Protein AF-0000000082411215 (afdb_homodimer)

Radius of gyration: 24.16 Å; Cα contacts (8 Å, |Δi|>4): 527; chains: 2; bounding box: 56×92×66 Å

Nearest PDB structures (foldseek):
  5mym-assembly2_C  TM=7.922E-01  e=3.814E-05  Mycobacterium tuberculosis H37Rv
  5f27-assembly1_A-2  TM=8.169E-01  e=8.143E-05  Mycobacterium tuberculosis CDC1551
  6ho0-assembly1_A-2  TM=8.123E-01  e=7.406E-05  Mycobacterium tuberculosis H37Rv
  6ho6-assembly1_A  TM=8.189E-01  e=1.508E-04  Mycobacterium tuberculosis CDC1551
  5nim-assembly1_A  TM=8.366E-01  e=2.422E-04  Mycobacterium tuberculosis

Foldseek 3Di:
DDPPPPPPPPPPDDVQQDQCVVPDALDQQAWPDDDDDPVLNLLVVLLLVLQLVVCVVPFDVPDFLVSSCVNSVHDSVSVCNTHVTPLNSLSVNLVVLVVQVVVLLVVLLVVAPDPVNLVSLLVSLVSVLCSCVVRVSNLRSVVNCVVHNSSVSNVVVSLLVQLVSVLVSCCVLQVQDDSVVSSVVSSVLSVLSVVLSSVLSDPPHPNVVSSVVNSVVVVVVSVVNSVVSVPPD/DDPPPPPPPPPPDDVQQDQCVVPDALDQQAWPDDDDDPVLNLLVVLLLVLQLVVCVVPADVPRFLVSSCVNSVHDSVSVCNTHVTPLNSLSVNLVVLVVQVVVLLVVLLVVFPDPVNLVSLLVSLVSVLCSCVVRVSNLRSVVNCVVHNSSVSNVVVSLLVQLVSVLVSCCVLQVQDDSVVSSVVSSVLSVLSVVLSSVLSDPPHPNVVSSVVNSVVVVVVSVVNSVVSVPPD

Sequence (466 aa):
MQPTTRNRARRRVDPALENPQSLEEPQELLPRKRPTQERSQRKFDALLAASRELLTDVGFESFTCEEVAARADVPIGTLYQFFANKYVIVCELNRQDLVGVQHELAQFGGEVPSLDWLRFLNSFVDHMAGLWTSDPSRREVWLAMQSTPSTRATGVIHEKQFAETVAKMLGPLTPRTRRDRRLMMAEVLVHVVYSMLNFSVQDGQSHADAVAELKRLMIAYLLVAEKESRTKDMQPTTRNRARRRVDPALENPQSLEEPQELLPRKRPTQERSQRKFDALLAASRELLTDVGFESFTCEEVAARADVPIGTLYQFFANKYVIVCELNRQDLVGVQHELAQFGGEVPSLDWLRFLNSFVDHMAGLWTSDPSRREVWLAMQSTPSTRATGVIHEKQFAETVAKMLGPLTPRTRRDRRLMMAEVLVHVVYSMLNFSVQDGQSHADAVAELKRLMIAYLLVAEKESRTKD

Organism: Rhodococcus erythropolis (NCBI:txid1833)

pLDDT: mean 85.32, std 15.89, range [33.28, 98.0]

Secondary structure (DSSP, 8-state):
--------------GGGS-GGGSSS------S----SHHHHHHHHHHHHHHHHHHHHH-STT--HHHHHHHHTS-HHHHHHH-SSHHHHHHHHHHHHHHHHHHHHHHHHTT-S-TTHHHHHHHHHHHHHHHHHH-THHHHHHHHHTSSHHHHHHHHHHHHHHHHHHHHHHGGGSTTS-HHHHHHHHHHHHHHHHHHHHHHTSTT--HHHHHHHHHHHHHHHHHHHHHHHHH--/--------------GGGS-GGGSSS------S----SHHHHHHHHHHHHHHHHHHHHH-STT--HHHHHHHHT--HHHHHHH-SSHHHHHHHHHHHHHHHHHHHHHHHHTT-S-TTHHHHHHHHHHHHHHHHHH-THHHHHHHHHTSSHHHHHHHHHHHHHHHHHHHHHHGGGSTTS-HHHHHHHHHHHHHHHHHHHHHHTSTT--HHHHHHHHHHHHHHHHHHHHHHHHH--

Solvent-accessible surface area (backbone atoms only — not comparable to full-atom values): 25221 Å² total; per-residue (Å²): 136,78,83,78,77,75,74,72,73,72,76,75,72,56,71,58,61,40,57,42,83,80,47,90,67,77,67,70,61,65,58,74,48,80,64,84,49,69,72,48,36,51,51,52,51,36,41,53,52,27,39,41,53,45,31,59,66,45,22,54,75,69,54,48,61,63,58,26,21,58,70,42,69,44,61,58,69,61,50,52,57,30,27,88,45,65,65,23,48,47,43,49,52,44,54,58,56,45,50,59,52,50,53,52,48,55,60,47,50,74,52,55,84,41,100,54,38,66,60,51,49,52,52,46,52,51,54,55,48,46,55,45,73,75,35,63,41,53,48,44,42,54,53,46,33,62,42,27,57,31,43,33,43,41,50,50,56,53,50,51,53,50,12,53,54,45,25,60,50,41,38,74,59,27,71,67,49,52,68,70,57,41,41,50,52,18,42,49,50,52,50,49,51,54,53,47,52,44,50,18,70,35,90,94,47,55,41,70,61,41,50,53,49,49,49,50,36,52,51,31,31,50,54,50,49,32,50,51,30,66,54,76,112,136,80,82,78,77,75,73,73,72,71,75,75,72,55,70,59,60,40,56,42,83,82,48,89,67,76,67,69,59,64,57,74,48,79,65,83,48,69,72,49,36,51,52,52,50,37,40,52,52,26,39,42,53,45,31,61,66,44,23,55,74,70,54,50,62,63,58,26,21,58,70,43,70,45,60,58,68,61,50,52,58,30,25,89,46,63,66,24,48,49,42,48,54,44,54,58,57,45,50,59,51,50,52,53,50,56,61,47,48,74,51,55,85,43,101,53,38,66,61,51,51,51,50,44,53,51,55,57,48,46,55,45,72,74,35,62,40,53,48,44,42,55,53,47,34,63,42,27,57,31,43,32,45,40,49,49,56,55,51,49,53,51,13,54,55,44,25,60,50,42,38,76,59,27,72,66,48,52,66,69,57,39,41,50,52,17,43,49,51,52,50,50,51,54,52,48,51,44,51,18,70,35,91,94,46,54,42,70,60,41,51,54,50,48,49,49,36,52,51,30,31,50,53,49,48,30,49,51,31,66,54,76,114

InterPro domains:
  IPR001647 DNA-binding HTH domain, TetR-type [PF00440] (47-89)
  IPR001647 DNA-binding HTH domain, TetR-type [PR00455] (47-60)
  IPR001647 DNA-binding HTH domain, TetR-type [PR00455] (68-91)
  IPR001647 DNA-binding HTH domain, TetR-type [PS50977] (41-101)
  IPR009057 Homedomain-like superfamily [SSF46689] (37-98)
  IPR041674 Tetracyclin repressor SCO1712-like, C-terminal domain [PF17928] (116-223)
  IPR050109 HTH-type, TetR-like transcriptional regulator [PTHR30055] (31-212)

Structure (mmCIF, N/CA/C/O backbone):
data_AF-0000000082411215-model_v1
#
loop_
_entity.id
_entity.type
_entity.pdbx_description
1 polymer 'TetR family transcriptional regulator'
#
loop_
_atom_site.group_PDB
_atom_site.id
_atom_site.type_symbol
_atom_site.label_atom_id
_atom_site.label_alt_id
_atom_site.label_comp_id
_atom_site.label_asym_id
_atom_site.label_entity_id
_atom_site.label_seq_id
_atom_site.pdbx_PDB_ins_code
_atom_site.Cartn_x
_atom_site.Cartn_y
_atom_site.Cartn_z
_atom_site.occupancy
_atom_site.B_iso_or_equiv
_atom_site.auth_seq_id
_atom_site.auth_comp_id
_atom_site.auth_asym_id
_atom_site.auth_atom_id
_atom_site.pdbx_PDB_model_num
ATOM 1 N N . MET A 1 1 ? -3.678 -42.531 -41.375 1 33.28 1 MET A N 1
ATOM 2 C CA . MET A 1 1 ? -3.467 -42.281 -39.969 1 33.28 1 MET A CA 1
ATOM 3 C C . MET A 1 1 ? -3.672 -40.812 -39.625 1 33.28 1 MET A C 1
ATOM 5 O O . MET A 1 1 ? -2.947 -39.969 -40.094 1 33.28 1 MET A O 1
ATOM 9 N N . GLN A 1 2 ? -4.859 -40.312 -39.344 1 41.5 2 GLN A N 1
ATOM 10 C CA . GLN A 1 2 ? -5.363 -38.938 -39.188 1 41.5 2 GLN A CA 1
ATOM 11 C C . GLN A 1 2 ? -4.777 -38.281 -37.938 1 41.5 2 GLN A C 1
ATOM 13 O O . GLN A 1 2 ? -4.656 -38.906 -36.906 1 41.5 2 GLN A O 1
ATOM 18 N N . PRO A 1 3 ? -3.865 -37.281 -38.062 1 44.84 3 PRO A N 1
ATOM 19 C CA . PRO A 1 3 ? -3.236 -36.594 -36.906 1 44.84 3 PRO A CA 1
ATOM 20 C C . PRO A 1 3 ? -4.25 -36.125 -35.875 1 44.84 3 PRO A C 1
ATOM 22 O O . PRO A 1 3 ? -5.32 -35.625 -36.219 1 44.84 3 PRO A O 1
ATOM 25 N N . THR A 1 4 ? -4.48 -36.812 -34.75 1 40.88 4 THR A N 1
ATOM 26 C CA . THR A 1 4 ? -5.309 -36.469 -33.594 1 40.88 4 THR A CA 1
ATOM 27 C C . THR A 1 4 ? -4.945 -35.062 -33.094 1 40.88 4 THR A C 1
ATOM 29 O O . THR A 1 4 ? -3.797 -34.812 -32.719 1 40.88 4 THR A O 1
ATOM 32 N N . THR A 1 5 ? -5.586 -34 -33.562 1 38.31 5 THR A N 1
ATOM 33 C CA . THR A 1 5 ? -5.523 -32.625 -33.125 1 38.31 5 THR A CA 1
ATOM 34 C C . THR A 1 5 ? -5.68 -32.531 -31.609 1 38.31 5 THR A C 1
ATOM 36 O O . THR A 1 5 ? -6.73 -32.875 -31.062 1 38.31 5 THR A O 1
ATOM 39 N N . ARG A 1 6 ? -4.676 -32.844 -30.766 1 36.06 6 ARG A N 1
ATOM 40 C CA . ARG A 1 6 ? -4.691 -32.625 -29.328 1 36.06 6 ARG A CA 1
ATOM 41 C C . ARG A 1 6 ? -5.266 -31.266 -28.984 1 36.06 6 ARG A C 1
ATOM 43 O O . ARG A 1 6 ? -4.699 -30.234 -29.359 1 36.06 6 ARG A O 1
ATOM 50 N N . ASN A 1 7 ? -6.555 -31.125 -28.812 1 35.97 7 ASN A N 1
ATOM 51 C CA . ASN A 1 7 ? -7.273 -29.984 -28.266 1 35.97 7 ASN A CA 1
ATOM 52 C C . ASN A 1 7 ? -6.574 -29.422 -27.016 1 35.97 7 ASN A C 1
ATOM 54 O O . ASN A 1 7 ? -6.57 -30.062 -25.969 1 35.97 7 ASN A O 1
ATOM 58 N N . ARG A 1 8 ? -5.414 -28.969 -27.219 1 39.44 8 ARG A N 1
ATOM 59 C CA . ARG A 1 8 ? -4.844 -28.25 -26.094 1 39.44 8 ARG A CA 1
ATOM 60 C C . ARG A 1 8 ? -5.914 -27.453 -25.359 1 39.44 8 ARG A C 1
ATOM 62 O O . ARG A 1 8 ? -6.457 -26.484 -25.891 1 39.44 8 ARG A O 1
ATOM 69 N N . ALA A 1 9 ? -6.68 -28 -24.562 1 38.69 9 ALA A N 1
ATOM 70 C CA . ALA A 1 9 ? -7.66 -27.375 -23.672 1 38.69 9 ALA A CA 1
ATOM 71 C C . ALA A 1 9 ? -7.156 -26.031 -23.141 1 38.69 9 ALA A C 1
ATOM 73 O O . ALA A 1 9 ? -6.094 -25.969 -22.531 1 38.69 9 ALA A O 1
ATOM 74 N N . ARG A 1 10 ? -7.438 -24.938 -23.672 1 39.78 10 ARG A N 1
ATOM 75 C CA . ARG A 1 10 ? -7.207 -23.562 -23.266 1 39.78 10 ARG A CA 1
ATOM 76 C C . ARG A 1 10 ? -7.465 -23.359 -21.781 1 39.78 10 ARG A C 1
ATOM 78 O O . ARG A 1 10 ? -8.586 -23.578 -21.312 1 39.78 10 ARG A O 1
ATOM 85 N N . ARG A 1 11 ? -6.539 -23.641 -20.969 1 45.09 11 ARG A N 1
ATOM 86 C CA . ARG A 1 11 ? -6.715 -23.391 -19.547 1 45.09 11 ARG A CA 1
ATOM 87 C C . ARG A 1 11 ? -7.535 -22.141 -19.297 1 45.09 11 ARG A C 1
ATOM 89 O O . ARG A 1 11 ? -7.16 -21.047 -19.734 1 45.09 11 ARG A O 1
ATOM 96 N N . ARG A 1 12 ? -8.812 -22.219 -19.156 1 44.97 12 ARG A N 1
ATOM 97 C CA . ARG A 1 12 ? -9.711 -21.125 -18.812 1 44.97 12 ARG A CA 1
ATOM 98 C C . ARG A 1 12 ? -9.102 -20.219 -17.75 1 44.97 12 ARG A C 1
ATOM 100 O O . ARG A 1 12 ? -8.742 -20.672 -16.672 1 44.97 12 ARG A O 1
ATOM 107 N N . VAL A 1 13 ? -8.484 -19.203 -18.203 1 52.62 13 VAL A N 1
ATOM 108 C CA . VAL A 1 13 ? -7.93 -18.188 -17.312 1 52.62 13 VAL A CA 1
ATOM 109 C C . VAL A 1 13 ? -8.953 -17.812 -16.234 1 52.62 13 VAL A C 1
ATOM 111 O O . VAL A 1 13 ? -10.133 -17.625 -16.531 1 52.62 13 VAL A O 1
ATOM 114 N N . ASP A 1 14 ? -8.672 -18.062 -14.992 1 59.62 14 ASP A N 1
ATOM 115 C CA . ASP A 1 14 ? -9.492 -17.688 -13.844 1 59.62 14 ASP A CA 1
ATOM 116 C C . ASP A 1 14 ? -10 -16.25 -13.984 1 59.62 14 ASP A C 1
ATOM 118 O O . ASP A 1 14 ? -9.219 -15.328 -14.258 1 59.62 14 ASP A O 1
ATOM 122 N N . PRO A 1 15 ? -11.336 -16.094 -14.078 1 51.88 15 PRO A N 1
ATOM 123 C CA . PRO A 1 15 ? -11.906 -14.742 -14.219 1 51.88 15 PRO A CA 1
ATOM 124 C C . PRO A 1 15 ? -11.242 -13.719 -13.297 1 51.88 15 PRO A C 1
ATOM 126 O O . PRO A 1 15 ? -11.227 -12.531 -13.609 1 51.88 15 PRO A O 1
ATOM 129 N N . ALA A 1 16 ? -10.742 -14.227 -12.18 1 54.22 16 ALA A N 1
ATOM 130 C CA . ALA A 1 16 ? -10.109 -13.328 -11.227 1 54.22 16 ALA A CA 1
ATOM 131 C C . ALA A 1 16 ? -8.812 -12.742 -11.781 1 54.22 16 ALA A C 1
ATOM 133 O O . ALA A 1 16 ? -8.328 -11.719 -11.305 1 54.22 16 ALA A O 1
ATOM 134 N N . LEU A 1 17 ? -8.359 -13.375 -12.781 1 62.91 17 LEU A N 1
ATOM 135 C CA . LEU A 1 17 ? -7.094 -12.945 -13.367 1 62.91 17 LEU A CA 1
ATOM 136 C C . LEU A 1 17 ? -7.336 -12.086 -14.609 1 62.91 17 LEU A C 1
ATOM 138 O O . LEU A 1 17 ? -6.395 -11.523 -15.172 1 62.91 17 LEU A O 1
ATOM 142 N N . GLU A 1 18 ? -8.664 -12.094 -15.008 1 54.59 18 GLU A N 1
ATOM 143 C CA . GLU A 1 18 ? -9.008 -11.312 -16.188 1 54.59 18 GLU A CA 1
ATOM 144 C C . GLU A 1 18 ? -9.031 -9.82 -15.875 1 54.59 18 GLU A C 1
ATOM 146 O O . GLU A 1 18 ? -9.398 -9.422 -14.773 1 54.59 18 GLU A O 1
ATOM 151 N N . ASN A 1 19 ? -8.312 -9.023 -16.656 1 51.94 19 ASN A N 1
ATOM 152 C CA . ASN A 1 19 ? -8.328 -7.566 -16.531 1 51.94 19 ASN A CA 1
ATOM 153 C C . ASN A 1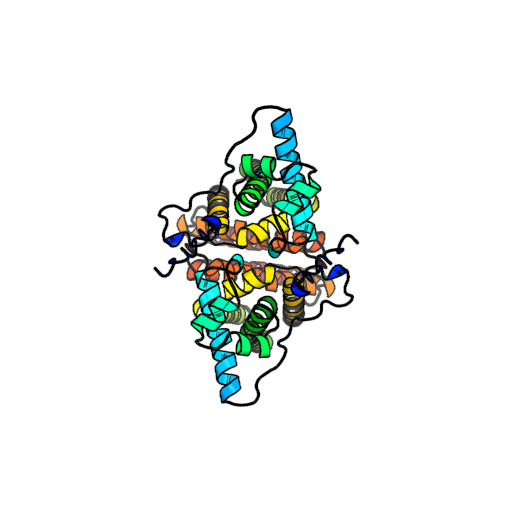 19 ? -9.758 -7.023 -16.562 1 51.94 19 ASN A C 1
ATOM 155 O O . ASN A 1 19 ? -10.469 -7.191 -17.562 1 51.94 19 ASN A O 1
ATOM 159 N N . PRO A 1 20 ? -10.195 -6.566 -15.461 1 47.28 20 PRO A N 1
ATOM 160 C CA . PRO A 1 20 ? -11.57 -6.059 -15.461 1 47.28 20 PRO A CA 1
ATOM 161 C C . PRO A 1 20 ? -11.82 -5.031 -16.562 1 47.28 20 PRO A C 1
ATOM 163 O O . PRO A 1 20 ? -12.953 -4.57 -16.734 1 47.28 20 PRO A O 1
ATOM 166 N N . GLN A 1 21 ? -10.805 -4.367 -17.047 1 47.19 21 GLN A N 1
ATOM 167 C CA . GLN A 1 21 ? -11.125 -3.324 -18 1 47.19 21 GLN A CA 1
ATOM 168 C C . GLN A 1 21 ? -12.086 -3.838 -19.078 1 47.19 21 GLN A C 1
ATOM 170 O O . GLN A 1 21 ? -12.68 -3.051 -19.812 1 47.19 21 GLN A O 1
ATOM 175 N N . SER A 1 22 ? -11.914 -5.016 -19.516 1 46.47 22 SER A N 1
ATOM 176 C CA . SER A 1 22 ? -12.828 -5.457 -20.562 1 46.47 22 SER A CA 1
ATOM 177 C C . SER A 1 22 ? -14.258 -5.527 -20.047 1 46.47 22 SER A C 1
ATOM 179 O O . SER A 1 22 ? -15.203 -5.672 -20.828 1 46.47 22 SER A O 1
ATOM 181 N N . LEU A 1 23 ? -14.414 -5.812 -18.719 1 46 23 LEU A N 1
ATOM 182 C CA . LEU A 1 23 ? -15.789 -5.945 -18.234 1 46 23 LEU A CA 1
ATOM 183 C C . LEU A 1 23 ? -16.328 -4.602 -17.75 1 46 23 LEU A C 1
ATOM 185 O O . LEU A 1 23 ? -15.547 -3.73 -17.344 1 46 23 LEU A O 1
ATOM 189 N N . GLU A 1 24 ? -17.484 -4.094 -18.125 1 52.53 24 GLU A N 1
ATOM 190 C CA . GLU A 1 24 ? -18.203 -2.879 -17.75 1 52.53 24 GLU A CA 1
ATOM 191 C C . GLU A 1 24 ? -17.906 -2.492 -16.297 1 52.53 24 GLU A C 1
ATOM 193 O O . GLU A 1 24 ? -17.438 -1.381 -16.031 1 52.53 24 GLU A O 1
ATOM 198 N N . GLU A 1 25 ? -18.703 -2.934 -15.297 1 52.66 25 GLU A N 1
ATOM 199 C CA . GLU A 1 25 ? -18.641 -2.547 -13.891 1 52.66 25 GLU A CA 1
ATOM 200 C C . GLU A 1 25 ? -17.844 -3.555 -13.07 1 52.66 25 GLU A C 1
ATOM 202 O O . GLU A 1 25 ? -17.969 -4.766 -13.273 1 52.66 25 GLU A O 1
ATOM 207 N N . PRO A 1 26 ? -16.75 -3.121 -12.492 1 54.94 26 PRO A N 1
ATOM 208 C CA . PRO A 1 26 ? -16.031 -4.066 -11.641 1 54.94 26 PRO A CA 1
ATOM 209 C C . PRO A 1 26 ? -16.969 -4.969 -10.844 1 54.94 26 PRO A C 1
ATOM 211 O O . PRO A 1 26 ? -17.938 -4.488 -10.25 1 54.94 26 PRO A O 1
ATOM 214 N N . GLN A 1 27 ? -17.125 -6.238 -11.188 1 63.22 27 GLN A N 1
ATOM 215 C CA . GLN A 1 27 ? -18 -7.16 -10.469 1 63.22 27 GLN A CA 1
ATOM 216 C C . GLN A 1 27 ? -17.312 -7.703 -9.219 1 63.22 27 GLN A C 1
ATOM 218 O O . GLN A 1 27 ? -16.156 -8.156 -9.281 1 63.22 27 GLN A O 1
ATOM 223 N N . GLU A 1 28 ? -17.875 -7.473 -8.016 1 68.69 28 GLU A N 1
ATOM 224 C CA . GLU A 1 28 ? -17.406 -8.008 -6.738 1 68.69 28 GLU A CA 1
ATOM 225 C C . GLU A 1 28 ? -17.312 -9.531 -6.781 1 68.69 28 GLU A C 1
ATOM 227 O O . GLU A 1 28 ? -18.188 -10.203 -7.324 1 68.69 28 GLU A O 1
ATOM 232 N N . LEU A 1 29 ? -16.172 -10.031 -6.426 1 76.44 29 LEU A N 1
ATOM 233 C CA . LEU A 1 29 ? -16.031 -11.477 -6.27 1 76.44 29 LEU A CA 1
ATOM 234 C C . LEU A 1 29 ? -16.703 -11.953 -4.984 1 76.44 29 LEU A C 1
ATOM 236 O O . LEU A 1 29 ? -16.266 -11.594 -3.887 1 76.44 29 LEU A O 1
ATOM 240 N N . LEU A 1 30 ? -17.812 -12.703 -5.16 1 78.44 30 LEU A N 1
ATOM 241 C CA . LEU A 1 30 ? -18.594 -13.164 -4.02 1 78.44 30 LEU A CA 1
ATOM 242 C C . LEU A 1 30 ? -18.578 -14.688 -3.928 1 78.44 30 LEU A C 1
ATOM 244 O O . LEU A 1 30 ? -18.422 -15.375 -4.938 1 78.44 30 LEU A O 1
ATOM 248 N N . PRO A 1 31 ? -18.734 -15.148 -2.66 1 81.44 31 PRO A N 1
ATOM 249 C CA . PRO A 1 31 ? -18.859 -16.609 -2.516 1 81.44 31 PRO A CA 1
ATOM 250 C C . PRO A 1 31 ? -20.031 -17.172 -3.299 1 81.44 31 PRO A C 1
ATOM 252 O O . PRO A 1 31 ? -21.016 -16.469 -3.529 1 81.44 31 PRO A O 1
ATOM 255 N N . ARG A 1 32 ? -19.875 -18.453 -3.689 1 78.38 32 ARG A N 1
ATOM 256 C CA . ARG A 1 32 ? -20.922 -19.125 -4.438 1 78.38 32 ARG A CA 1
ATOM 257 C C . ARG A 1 32 ? -22.172 -19.328 -3.578 1 78.38 32 ARG A C 1
ATOM 259 O O . ARG A 1 32 ? -23.297 -19.172 -4.062 1 78.38 32 ARG A O 1
ATOM 266 N N . LYS A 1 33 ? -21.938 -19.734 -2.352 1 77.44 33 LYS A N 1
ATOM 267 C CA . LYS A 1 33 ? -23.016 -19.969 -1.401 1 77.44 33 LYS A CA 1
ATOM 268 C C . LYS A 1 33 ? -22.641 -19.469 -0.008 1 77.44 33 LYS A C 1
ATOM 270 O O . LYS A 1 33 ? -21.484 -19.578 0.402 1 77.44 33 LYS A O 1
ATOM 275 N N . ARG A 1 34 ? -23.641 -18.844 0.645 1 80.5 34 ARG A N 1
ATOM 276 C CA . ARG A 1 34 ? -23.516 -18.547 2.066 1 80.5 34 ARG A CA 1
ATOM 277 C C . ARG A 1 34 ? -24.375 -19.5 2.906 1 80.5 34 ARG A C 1
ATOM 279 O O . ARG A 1 34 ? -25.578 -19.578 2.705 1 80.5 34 ARG A O 1
ATOM 286 N N . PRO A 1 35 ? -23.578 -20.156 3.805 1 81.31 35 PRO A N 1
ATOM 287 C CA . PRO A 1 35 ? -24.297 -21.188 4.559 1 81.31 35 PRO A CA 1
ATOM 288 C C . PRO A 1 35 ? -25.344 -20.594 5.5 1 81.31 35 PRO A C 1
ATOM 290 O O . PRO A 1 35 ? -25.109 -19.547 6.109 1 81.31 35 PRO A O 1
ATOM 293 N N . THR A 1 36 ? -26.469 -21.297 5.52 1 83.88 36 THR A N 1
ATOM 294 C CA . THR A 1 36 ? -27.547 -20.891 6.418 1 83.88 36 THR A CA 1
ATOM 295 C C . THR A 1 36 ? -27.672 -21.875 7.586 1 83.88 36 THR A C 1
ATOM 297 O O . THR A 1 36 ? -28.125 -21.484 8.672 1 83.88 36 THR A O 1
ATOM 300 N N . GLN A 1 37 ? -27.25 -23.031 7.387 1 86.31 37 GLN A N 1
ATOM 301 C CA . GLN A 1 37 ? -27.281 -24.031 8.445 1 86.31 37 GLN A CA 1
ATOM 302 C C . GLN A 1 37 ? -26.062 -23.922 9.344 1 86.31 37 GLN A C 1
ATOM 304 O O . GLN A 1 37 ? -24.969 -23.578 8.875 1 86.31 37 GLN A O 1
ATOM 309 N N . GLU A 1 38 ? -26.234 -24.328 10.594 1 88.75 38 GLU A N 1
ATOM 310 C CA . GLU A 1 38 ? -25.219 -24.156 11.617 1 88.75 38 GLU A CA 1
ATOM 311 C C . GLU A 1 38 ? -23.953 -24.922 11.266 1 88.75 38 GLU A C 1
ATOM 313 O O . GLU A 1 38 ? -22.844 -24.406 11.391 1 88.75 38 GLU A O 1
ATOM 318 N N . ARG A 1 39 ? -24.141 -26.141 10.914 1 87.62 39 ARG A N 1
ATOM 319 C CA . ARG A 1 39 ? -23 -26.969 10.578 1 87.62 39 ARG A CA 1
ATOM 320 C C . ARG A 1 39 ? -22.219 -26.391 9.406 1 87.62 39 ARG A C 1
ATOM 322 O O . ARG A 1 39 ? -20.984 -26.375 9.422 1 87.62 39 ARG A O 1
ATOM 329 N N . SER A 1 40 ? -22.938 -25.922 8.375 1 89.25 40 SER A N 1
ATOM 330 C CA . SER A 1 40 ? -22.312 -25.312 7.203 1 89.25 40 SER A CA 1
ATOM 331 C C . SER A 1 40 ? -21.625 -24 7.562 1 89.25 40 SER A C 1
ATOM 333 O O . SER A 1 40 ? -20.547 -23.703 7.047 1 89.25 40 SER A O 1
ATOM 335 N N . GLN A 1 41 ? -22.234 -23.344 8.445 1 92.88 41 GLN A N 1
ATOM 336 C CA . GLN A 1 41 ? -21.656 -22.078 8.898 1 92.88 41 GLN A CA 1
ATOM 337 C C . GLN A 1 41 ? -20.344 -22.312 9.641 1 92.88 41 GLN A C 1
ATOM 339 O O . GLN A 1 41 ? -19.375 -21.547 9.484 1 92.88 41 GLN A O 1
ATOM 344 N N . ARG A 1 42 ? -20.312 -23.328 10.375 1 93.69 42 ARG A N 1
ATOM 345 C CA . ARG A 1 42 ? -19.094 -23.672 11.102 1 93.69 42 ARG A CA 1
ATOM 346 C C . ARG A 1 42 ? -17.953 -24 10.141 1 93.69 42 ARG A C 1
ATOM 348 O O . ARG A 1 42 ? -16.812 -23.578 10.359 1 93.69 42 ARG A O 1
ATOM 355 N N . LYS A 1 43 ? -18.281 -24.703 9.109 1 94.19 43 LYS A N 1
ATOM 356 C CA . LYS A 1 43 ? -17.266 -25.047 8.109 1 94.19 43 LYS A CA 1
ATOM 357 C C . LYS A 1 43 ? -16.781 -23.797 7.379 1 94.19 43 LYS A C 1
ATOM 359 O O . LYS A 1 43 ? -15.578 -23.641 7.145 1 94.19 43 LYS A O 1
ATOM 364 N N . PHE A 1 44 ? -17.734 -23 7.066 1 95.38 44 PHE A N 1
ATOM 365 C CA . PHE A 1 44 ? -17.438 -21.734 6.41 1 95.38 44 PHE A CA 1
ATOM 366 C C . PHE A 1 44 ? -16.484 -20.891 7.266 1 95.38 44 PHE A C 1
ATOM 368 O O . PHE A 1 44 ? -15.461 -20.422 6.777 1 95.38 44 PHE A O 1
ATOM 375 N N . ASP A 1 45 ? -16.797 -20.828 8.523 1 95.69 45 ASP A N 1
ATOM 376 C CA . ASP A 1 45 ? -15.992 -20.047 9.453 1 95.69 45 ASP A CA 1
ATOM 377 C C . ASP A 1 45 ? -14.609 -20.672 9.648 1 95.69 45 ASP A C 1
ATOM 379 O O . ASP A 1 45 ? -13.617 -19.953 9.758 1 95.69 45 ASP A O 1
ATOM 383 N N . ALA A 1 46 ? -14.57 -21.906 9.68 1 96.75 46 ALA A N 1
ATOM 384 C CA . ALA A 1 46 ? -13.305 -22.625 9.836 1 96.75 46 ALA A CA 1
ATOM 385 C C . ALA A 1 46 ? -12.391 -22.359 8.641 1 96.75 46 ALA A C 1
ATOM 387 O O . ALA A 1 46 ? -11.18 -22.172 8.812 1 96.75 46 ALA A O 1
ATOM 388 N N . LEU A 1 47 ? -12.984 -22.359 7.473 1 96.94 47 LEU A N 1
ATOM 389 C CA . LEU A 1 47 ? -12.219 -22.094 6.258 1 96.94 47 LEU A CA 1
ATOM 390 C C . LEU A 1 47 ? -11.648 -20.672 6.262 1 96.94 47 LEU A C 1
ATOM 392 O O . LEU A 1 47 ? -10.492 -20.469 5.898 1 96.94 47 LEU A O 1
ATOM 396 N N . LEU A 1 48 ? -12.469 -19.797 6.707 1 97.19 48 LEU A N 1
ATOM 397 C CA . LEU A 1 48 ? -12.016 -18.406 6.738 1 97.19 48 LEU A CA 1
ATOM 398 C C . LEU A 1 48 ? -10.93 -18.219 7.797 1 97.19 48 LEU A C 1
ATOM 400 O O . LEU A 1 48 ? -9.945 -17.5 7.562 1 97.19 48 LEU A O 1
ATOM 404 N N . ALA A 1 49 ? -11.102 -18.891 8.906 1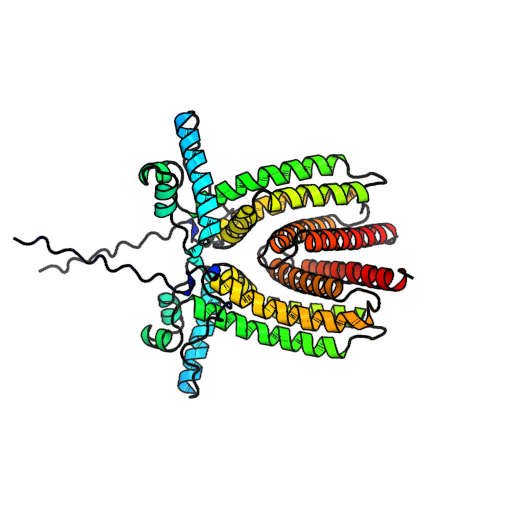 97.44 49 ALA A N 1
ATOM 405 C CA . ALA A 1 49 ? -10.094 -18.812 9.953 1 97.44 49 ALA A CA 1
ATOM 406 C C . ALA A 1 49 ? -8.773 -19.422 9.492 1 97.44 49 ALA A C 1
ATOM 408 O O . ALA A 1 49 ? -7.703 -18.844 9.688 1 97.44 49 ALA A O 1
ATOM 409 N N . ALA A 1 50 ? -8.82 -20.516 8.859 1 98 50 ALA A N 1
ATOM 410 C CA . ALA A 1 50 ? -7.641 -21.172 8.312 1 98 50 ALA A CA 1
ATOM 411 C C . ALA A 1 50 ? -6.973 -20.312 7.242 1 98 50 ALA A C 1
ATOM 413 O O . ALA A 1 50 ? -5.746 -20.281 7.137 1 98 50 ALA A O 1
ATOM 414 N N . SER A 1 51 ? -7.777 -19.672 6.457 1 98 51 SER A N 1
ATOM 415 C CA . SER A 1 51 ? -7.266 -18.812 5.406 1 98 51 SER A CA 1
ATOM 416 C C . SER A 1 51 ? -6.449 -17.656 5.988 1 98 51 SER A C 1
ATOM 418 O O . SER A 1 51 ? -5.371 -17.344 5.488 1 98 51 SER A O 1
ATOM 420 N N . ARG A 1 52 ? -6.965 -17.078 7.031 1 97.06 52 ARG A N 1
ATOM 421 C CA . ARG A 1 52 ? -6.246 -15.977 7.68 1 97.06 52 ARG A CA 1
ATOM 422 C C . ARG A 1 52 ? -4.898 -16.438 8.219 1 97.06 52 ARG A C 1
ATOM 424 O O . ARG A 1 52 ? -3.885 -15.766 8.039 1 97.06 52 ARG A O 1
ATOM 431 N N . GLU A 1 53 ? -4.914 -17.547 8.812 1 96.19 53 GLU A N 1
ATOM 432 C CA . GLU A 1 53 ? -3.684 -18.109 9.375 1 96.19 53 GLU A CA 1
ATOM 433 C C . GLU A 1 53 ? -2.66 -18.391 8.273 1 96.19 53 GLU A C 1
ATOM 435 O O . GLU A 1 53 ? -1.49 -18.031 8.406 1 96.19 53 GLU A O 1
ATOM 440 N N . LEU A 1 54 ? -3.137 -19 7.23 1 96.12 54 LEU A N 1
ATOM 441 C CA . LEU A 1 54 ? -2.242 -19.359 6.133 1 96.12 54 LEU A CA 1
ATOM 442 C C . LEU A 1 54 ? -1.67 -18.109 5.473 1 96.12 54 LEU A C 1
ATOM 444 O O . LEU A 1 54 ? -0.476 -18.047 5.168 1 96.12 54 LEU A O 1
ATOM 448 N N . LEU A 1 55 ? -2.494 -17.141 5.238 1 94.75 55 LEU A N 1
ATOM 449 C CA . LEU A 1 55 ? -2.051 -15.883 4.641 1 94.75 55 LEU A CA 1
ATOM 450 C C . LEU A 1 55 ? -0.926 -15.258 5.465 1 94.75 55 LEU A C 1
ATOM 452 O O . LEU A 1 55 ? 0.053 -14.766 4.902 1 94.75 55 LEU A O 1
ATOM 456 N N . THR A 1 56 ? -1.082 -15.305 6.727 1 92.06 56 THR A N 1
ATOM 457 C CA . THR A 1 56 ? -0.105 -14.711 7.629 1 92.06 56 THR A CA 1
ATOM 458 C C . THR A 1 56 ? 1.203 -15.492 7.605 1 92.06 56 THR A C 1
ATOM 460 O O . THR A 1 56 ? 2.287 -14.906 7.66 1 92.06 56 THR A O 1
ATOM 463 N N . ASP A 1 57 ? 1.109 -16.734 7.406 1 90.62 57 ASP A N 1
ATOM 464 C CA . ASP A 1 57 ? 2.271 -17.609 7.484 1 90.62 57 ASP A CA 1
ATOM 465 C C . ASP A 1 57 ? 3.092 -17.547 6.195 1 90.62 57 ASP A C 1
ATOM 467 O O . ASP A 1 57 ? 4.32 -17.438 6.242 1 90.62 57 ASP A O 1
ATOM 471 N N . VAL A 1 58 ? 2.375 -17.562 4.984 1 89.31 58 VAL A N 1
ATOM 472 C CA . VAL A 1 58 ? 3.137 -17.828 3.771 1 89.31 58 VAL A CA 1
ATOM 473 C C . VAL A 1 58 ? 2.926 -16.703 2.764 1 89.31 58 VAL A C 1
ATOM 475 O O . VAL A 1 58 ? 3.629 -16.625 1.752 1 89.31 58 VAL A O 1
ATOM 478 N N . GLY A 1 59 ? 1.978 -15.867 3.051 1 90 59 GLY A N 1
ATOM 479 C CA . GLY A 1 59 ? 1.644 -14.844 2.068 1 90 59 GLY A CA 1
ATOM 480 C C . GLY A 1 59 ? 0.695 -15.344 0.994 1 90 59 GLY A C 1
ATOM 481 O O . GLY A 1 59 ? 0.381 -16.531 0.937 1 90 59 GLY A O 1
ATOM 482 N N . PHE A 1 60 ? 0.302 -14.492 0.154 1 92.75 60 PHE A N 1
ATOM 483 C CA . PHE A 1 60 ? -0.743 -14.82 -0.809 1 92.75 60 PHE A CA 1
ATOM 484 C C . PHE A 1 60 ? -0.167 -15.586 -1.99 1 92.75 60 PHE A C 1
ATOM 486 O O . PHE A 1 60 ? -0.85 -16.422 -2.582 1 92.75 60 PHE A O 1
ATOM 493 N N . GLU A 1 61 ? 0.979 -15.281 -2.332 1 90.56 61 GLU A N 1
ATOM 494 C CA . GLU A 1 61 ? 1.605 -15.938 -3.475 1 90.56 61 G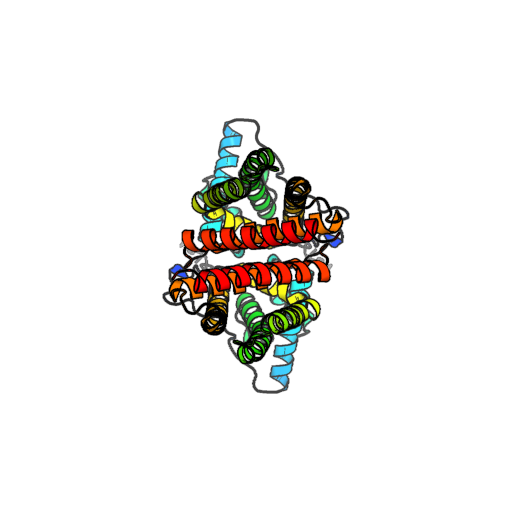LU A CA 1
ATOM 495 C C . GLU A 1 61 ? 1.653 -17.453 -3.277 1 90.56 61 GLU A C 1
ATOM 497 O O . GLU A 1 61 ? 1.444 -18.219 -4.223 1 90.56 61 GLU A O 1
ATOM 502 N N . SER A 1 62 ? 1.858 -17.906 -2.117 1 91.5 62 SER A N 1
ATOM 503 C CA . SER A 1 62 ? 1.967 -19.328 -1.808 1 91.5 62 SER A CA 1
ATOM 504 C C . SER A 1 62 ? 0.653 -19.875 -1.261 1 91.5 62 SER A C 1
ATOM 506 O O . SER A 1 62 ? 0.566 -21.047 -0.902 1 91.5 62 SER A O 1
ATOM 508 N N . PHE A 1 63 ? -0.311 -19.062 -1.124 1 94.69 63 PHE A N 1
ATOM 509 C CA . PHE A 1 63 ? -1.627 -19.406 -0.593 1 94.69 63 PHE A CA 1
ATOM 510 C C . PHE A 1 63 ? -2.402 -20.266 -1.574 1 94.69 63 PHE A C 1
ATOM 512 O O . PHE A 1 63 ? -2.559 -19.906 -2.742 1 94.69 63 PHE A O 1
ATOM 519 N N . THR A 1 64 ? -2.854 -21.484 -1.118 1 94.31 64 THR A N 1
ATOM 520 C CA . THR A 1 64 ? -3.641 -22.344 -1.994 1 94.31 64 THR A CA 1
ATOM 521 C C . THR A 1 64 ? -4.891 -22.844 -1.278 1 94.31 64 THR A C 1
ATOM 523 O O . THR A 1 64 ? -4.895 -22.984 -0.054 1 94.31 64 THR A O 1
ATOM 526 N N . CYS A 1 65 ? -5.852 -23.125 -2.117 1 95.81 65 CYS A N 1
ATOM 527 C CA . CYS A 1 65 ? -7.086 -23.688 -1.584 1 95.81 65 CYS A CA 1
ATOM 528 C C . CYS A 1 65 ? -6.832 -25.031 -0.926 1 95.81 65 CYS A C 1
ATOM 530 O O . CYS A 1 65 ? -7.414 -25.344 0.114 1 95.81 65 CYS A O 1
ATOM 532 N N . GLU A 1 66 ? -5.973 -25.781 -1.479 1 96.25 66 GLU A N 1
ATOM 533 C CA . GLU A 1 66 ? -5.641 -27.094 -0.942 1 96.25 66 GLU A CA 1
ATOM 534 C C . GLU A 1 66 ? -5.117 -27 0.487 1 96.25 66 GLU A C 1
ATOM 536 O O . GLU A 1 66 ? -5.559 -27.734 1.371 1 96.25 66 GLU A O 1
ATOM 541 N N . GLU A 1 67 ? -4.203 -26.141 0.694 1 97.06 67 GLU A N 1
ATOM 542 C CA . GLU A 1 67 ? -3.615 -25.984 2.02 1 97.06 67 GLU A CA 1
ATOM 543 C C . GLU A 1 67 ? -4.637 -25.438 3.014 1 97.06 67 GLU A C 1
ATOM 545 O O . GLU A 1 67 ? -4.621 -25.812 4.191 1 97.06 67 GLU A O 1
ATOM 550 N N . VAL A 1 68 ? -5.523 -24.562 2.584 1 97.75 68 VAL A N 1
ATOM 551 C CA . VAL A 1 68 ? -6.57 -24.016 3.441 1 97.75 68 VAL A CA 1
ATOM 552 C C . VAL A 1 68 ? -7.484 -25.141 3.916 1 97.75 68 VAL A C 1
ATOM 554 O O . VAL A 1 68 ? -7.766 -25.266 5.113 1 97.75 68 VAL A O 1
ATOM 557 N N . ALA A 1 69 ? -7.898 -25.922 2.951 1 97.81 69 ALA A N 1
ATOM 558 C CA . ALA A 1 69 ? -8.781 -27.031 3.287 1 97.81 69 ALA A CA 1
ATOM 559 C C . ALA A 1 69 ? -8.117 -27.984 4.273 1 97.81 69 ALA A C 1
ATOM 561 O O . ALA A 1 69 ? -8.742 -28.438 5.234 1 97.81 69 ALA A O 1
ATOM 562 N N . ALA A 1 70 ? -6.875 -28.266 4.02 1 97.69 70 ALA A N 1
ATOM 563 C CA . ALA A 1 70 ? -6.109 -29.156 4.898 1 97.69 70 ALA A CA 1
ATOM 564 C C . ALA A 1 70 ? -6.023 -28.578 6.312 1 97.69 70 ALA A C 1
ATOM 566 O O . ALA A 1 70 ? -6.273 -29.281 7.289 1 97.69 70 ALA A O 1
ATOM 567 N N . ARG A 1 71 ? -5.773 -27.344 6.5 1 96.88 71 ARG A N 1
ATOM 568 C CA . ARG A 1 71 ? -5.633 -26.688 7.797 1 96.88 71 ARG A CA 1
ATOM 569 C C . ARG A 1 71 ? -6.969 -26.625 8.531 1 96.88 71 ARG A C 1
ATOM 571 O O . ARG A 1 71 ? -7.016 -26.734 9.758 1 96.88 71 ARG A O 1
ATOM 578 N N . ALA A 1 72 ? -8.008 -26.438 7.734 1 97.38 72 ALA A N 1
ATOM 579 C CA . ALA A 1 72 ? -9.344 -26.359 8.312 1 97.38 72 ALA A CA 1
ATOM 580 C C . ALA A 1 72 ? -9.891 -27.75 8.602 1 97.38 72 ALA A C 1
ATOM 582 O O . ALA A 1 72 ? -10.961 -27.906 9.203 1 97.38 72 ALA A O 1
ATOM 583 N N . ASP A 1 73 ? -9.203 -28.719 8.141 1 96.94 73 ASP A N 1
ATOM 584 C CA . ASP A 1 73 ? -9.609 -30.125 8.297 1 96.94 73 ASP A CA 1
ATOM 585 C C . ASP A 1 73 ? -10.969 -30.359 7.652 1 96.94 73 ASP A C 1
ATOM 587 O O . ASP A 1 73 ? -11.883 -30.891 8.297 1 96.94 73 ASP A O 1
ATOM 591 N N . VAL A 1 74 ? -11.148 -29.938 6.445 1 95.56 74 VAL A N 1
ATOM 592 C CA . VAL A 1 74 ? -12.336 -30.156 5.629 1 95.56 74 VAL A CA 1
ATOM 593 C C . VAL A 1 74 ? -11.922 -30.641 4.238 1 95.56 74 VAL A C 1
ATOM 595 O O . VAL A 1 74 ? -10.859 -30.266 3.738 1 95.56 74 VAL A O 1
ATOM 598 N N . PRO A 1 75 ? -12.742 -31.531 3.686 1 94.44 75 PRO A N 1
ATOM 599 C CA . PRO A 1 75 ? -12.445 -31.922 2.309 1 94.44 75 PRO A CA 1
ATOM 600 C C . PRO A 1 75 ? -12.383 -30.734 1.354 1 94.44 75 PRO A C 1
ATOM 602 O O . PRO A 1 75 ? -13.148 -29.781 1.496 1 94.44 75 PRO A O 1
ATOM 605 N N . ILE A 1 76 ? -11.445 -30.859 0.393 1 95.31 76 ILE A N 1
ATOM 606 C CA . ILE A 1 76 ? -11.234 -29.766 -0.563 1 95.31 76 ILE A CA 1
ATOM 607 C C . ILE A 1 76 ? -12.523 -29.484 -1.317 1 95.31 76 ILE A C 1
ATOM 609 O O . ILE A 1 76 ? -12.805 -28.328 -1.662 1 95.31 76 ILE A O 1
ATOM 613 N N . GLY A 1 77 ? -13.367 -30.453 -1.524 1 93.75 77 GLY A N 1
ATOM 614 C CA . GLY A 1 77 ? -14.656 -30.281 -2.176 1 93.75 77 GLY A CA 1
ATOM 615 C C . GLY A 1 77 ? -15.586 -29.344 -1.429 1 93.75 77 GLY A C 1
ATOM 616 O O . GLY A 1 77 ? -16.328 -28.578 -2.045 1 93.75 77 GLY A O 1
ATOM 617 N N . THR A 1 78 ? -15.586 -29.391 -0.15 1 93.06 78 THR A N 1
ATOM 618 C CA . THR A 1 78 ? -16.391 -28.5 0.689 1 93.06 78 THR A CA 1
ATOM 619 C C . THR A 1 78 ? -15.992 -27.047 0.457 1 93.06 78 THR A C 1
ATOM 621 O O . THR A 1 78 ? -16.859 -26.172 0.388 1 93.06 78 THR A O 1
ATOM 624 N N . LEU A 1 79 ? -14.68 -26.766 0.339 1 95.19 79 LEU A N 1
ATOM 625 C CA . LEU A 1 79 ? -14.219 -25.406 0.075 1 95.19 79 LEU A CA 1
ATOM 626 C C . LEU A 1 79 ? -14.789 -24.891 -1.239 1 95.19 79 LEU A C 1
ATOM 628 O O . LEU A 1 79 ? -15.25 -23.75 -1.31 1 95.19 79 LEU A O 1
ATOM 632 N N . TYR A 1 80 ? -14.844 -25.734 -2.205 1 92.62 80 TYR A N 1
ATOM 633 C CA . TYR A 1 80 ? -15.25 -25.312 -3.539 1 92.62 80 TYR A CA 1
ATOM 634 C C . TYR A 1 80 ? -16.766 -25.141 -3.617 1 92.62 80 TYR A C 1
ATOM 636 O O . TYR A 1 80 ? -17.281 -24.531 -4.559 1 92.62 80 TYR A O 1
ATOM 644 N N . GLN A 1 81 ? -17.438 -25.688 -2.686 1 92.12 81 GLN A N 1
ATOM 645 C CA . GLN A 1 81 ? -18.859 -25.391 -2.564 1 92.12 81 GLN A CA 1
ATOM 646 C C . GLN A 1 81 ? -19.094 -23.922 -2.209 1 92.12 81 GLN A C 1
ATOM 648 O O . GLN A 1 81 ? -20.078 -23.328 -2.625 1 92.12 81 GLN A O 1
ATOM 653 N N . PHE A 1 82 ? -18.156 -23.391 -1.439 1 92.88 82 PHE A N 1
ATOM 654 C CA . PHE A 1 82 ? -18.328 -22.031 -0.943 1 92.88 82 PHE A CA 1
ATOM 655 C C . PHE A 1 82 ? -17.562 -21.047 -1.812 1 92.88 82 PHE A C 1
ATOM 657 O O . PHE A 1 82 ? -18.047 -19.953 -2.086 1 92.88 82 PHE A O 1
ATOM 664 N N . PHE A 1 83 ? -16.406 -21.484 -2.197 1 94.38 83 PHE A N 1
ATOM 665 C CA . PHE A 1 83 ? -15.508 -20.562 -2.867 1 94.38 83 PHE A CA 1
ATOM 666 C C . PHE A 1 83 ? -15.008 -21.141 -4.188 1 94.38 83 PHE A C 1
ATOM 668 O O . PHE A 1 83 ? -14.414 -22.219 -4.211 1 94.38 83 PHE A O 1
ATOM 675 N N . ALA A 1 84 ? -15.133 -20.312 -5.254 1 91.38 84 ALA A N 1
ATOM 676 C CA . ALA A 1 84 ? -14.734 -20.75 -6.59 1 91.38 84 ALA A CA 1
ATOM 677 C C . ALA A 1 84 ? -13.219 -20.828 -6.707 1 91.38 84 ALA A C 1
ATOM 679 O O . ALA A 1 84 ? -12.688 -21.656 -7.453 1 91.38 84 ALA A O 1
ATOM 680 N N . ASN A 1 85 ? -12.508 -19.953 -6.02 1 91.75 85 ASN A N 1
ATOM 681 C CA . ASN A 1 85 ? -11.055 -19.844 -6.059 1 91.75 85 ASN A CA 1
ATOM 682 C C . ASN A 1 85 ? -10.516 -19.031 -4.887 1 91.75 85 ASN A C 1
ATOM 684 O O . ASN A 1 85 ? -11.289 -18.547 -4.055 1 91.75 85 ASN A O 1
ATOM 688 N N . LYS A 1 86 ? -9.266 -18.953 -4.836 1 94.12 86 LYS A N 1
ATOM 689 C CA . LYS A 1 86 ? -8.633 -18.297 -3.693 1 94.12 86 LYS A CA 1
ATOM 690 C C . LYS A 1 86 ? -8.945 -16.797 -3.678 1 94.12 86 LYS A C 1
ATOM 692 O O . LYS A 1 86 ? -8.938 -16.172 -2.617 1 94.12 86 LYS A O 1
ATOM 697 N N . TYR A 1 87 ? -9.266 -16.188 -4.793 1 93.38 87 TYR A N 1
ATOM 698 C CA . TYR A 1 87 ? -9.562 -14.766 -4.875 1 93.38 87 TYR A CA 1
ATOM 699 C C . TYR A 1 87 ? -10.891 -14.445 -4.203 1 93.38 87 TYR A C 1
ATOM 701 O O . TYR A 1 87 ? -11.023 -13.414 -3.537 1 93.38 87 TYR A O 1
ATOM 709 N N . VAL A 1 88 ? -11.781 -15.328 -4.352 1 93.62 88 VAL A N 1
ATOM 710 C CA . VAL A 1 88 ? -13.086 -15.156 -3.709 1 93.62 88 VAL A CA 1
ATOM 711 C C . VAL A 1 88 ? -12.922 -15.242 -2.191 1 93.62 88 VAL A C 1
ATOM 713 O O . VAL A 1 88 ? -13.586 -14.516 -1.449 1 93.62 88 VAL A O 1
ATOM 716 N N . ILE A 1 89 ? -12.047 -16.109 -1.739 1 95.75 89 ILE A N 1
ATOM 717 C CA . ILE A 1 89 ? -11.781 -16.234 -0.312 1 95.75 89 ILE A CA 1
ATOM 718 C C . ILE A 1 89 ? -11.242 -14.922 0.237 1 95.75 89 ILE A C 1
ATOM 720 O O . ILE A 1 89 ? -11.727 -14.422 1.257 1 95.75 89 ILE A O 1
ATOM 724 N N . VAL A 1 90 ? -10.297 -14.359 -0.434 1 95.88 90 VAL A N 1
ATOM 725 C CA . VAL A 1 90 ? -9.656 -13.133 0.014 1 95.88 90 VAL A CA 1
ATOM 726 C C . VAL A 1 90 ? -10.68 -11.992 0.036 1 95.88 90 VAL A C 1
ATOM 728 O O . VAL A 1 90 ? -10.68 -11.172 0.954 1 95.88 90 VAL A O 1
ATOM 731 N N . CYS A 1 91 ? -11.492 -11.953 -0.971 1 94.81 91 CYS A N 1
ATOM 732 C CA . CYS A 1 91 ? -12.531 -10.93 -1.009 1 94.81 91 CYS A CA 1
ATOM 733 C C . CYS A 1 91 ? -13.492 -11.086 0.168 1 94.81 91 CYS A C 1
ATOM 735 O O . CYS A 1 91 ? -13.93 -10.086 0.746 1 94.81 91 CYS A O 1
ATOM 737 N N . GLU A 1 92 ? -13.789 -12.297 0.513 1 95.12 92 GLU A N 1
ATOM 738 C CA . GLU A 1 92 ? -14.656 -12.539 1.66 1 95.12 92 GLU A CA 1
ATOM 739 C C . GLU A 1 92 ? -13.977 -12.133 2.963 1 95.12 92 GLU A C 1
ATOM 741 O O . GLU A 1 92 ? -14.609 -11.555 3.848 1 95.12 92 GLU A O 1
ATOM 746 N N . LEU A 1 93 ? -12.727 -12.469 3.115 1 96.75 93 LEU A N 1
ATOM 747 C CA . LEU A 1 93 ? -11.969 -12.016 4.277 1 96.75 93 LEU A CA 1
ATOM 748 C C . LEU A 1 93 ? -11.977 -10.5 4.379 1 96.75 93 LEU A C 1
ATOM 750 O O . LEU A 1 93 ? -12.164 -9.945 5.465 1 96.75 93 LEU A O 1
ATOM 754 N N . ASN A 1 94 ? -11.75 -9.852 3.264 1 95.81 94 ASN A N 1
ATOM 755 C CA . ASN A 1 94 ? -11.781 -8.391 3.227 1 95.81 94 ASN A CA 1
ATOM 756 C C . ASN A 1 94 ? -13.133 -7.844 3.654 1 95.81 94 ASN A C 1
ATOM 758 O O . ASN A 1 94 ? -13.211 -6.879 4.418 1 95.81 94 ASN A O 1
ATOM 762 N N . ARG A 1 95 ? 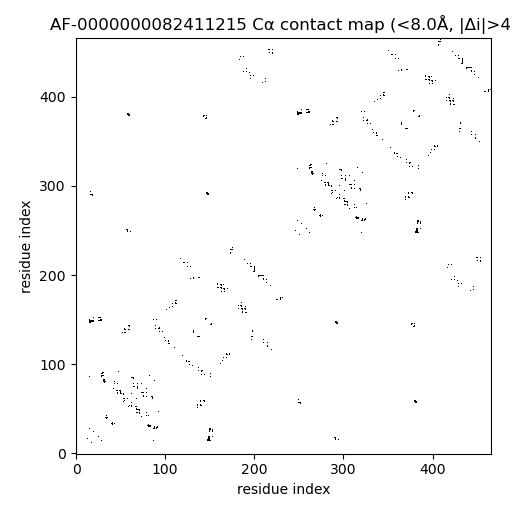-14.164 -8.414 3.146 1 93.38 95 ARG A N 1
ATOM 763 C CA . ARG A 1 95 ? -15.508 -7.988 3.506 1 93.38 95 ARG A CA 1
ATOM 764 C C . ARG A 1 95 ? -15.727 -8.07 5.016 1 93.38 95 ARG A C 1
ATOM 766 O O . ARG A 1 95 ? -16.297 -7.164 5.613 1 93.38 95 ARG A O 1
ATOM 773 N N . GLN A 1 96 ? -15.281 -9.102 5.594 1 94 96 GLN A N 1
ATOM 774 C CA . GLN A 1 96 ? -15.383 -9.25 7.043 1 94 96 GLN A CA 1
ATOM 775 C C . GLN A 1 96 ? -14.609 -8.148 7.762 1 94 96 GLN A C 1
ATOM 777 O O . GLN A 1 96 ? -15.086 -7.582 8.742 1 94 96 GLN A O 1
ATOM 782 N N . ASP A 1 97 ? -13.43 -7.898 7.285 1 95 97 ASP A N 1
ATOM 783 C CA . ASP A 1 97 ? -12.594 -6.867 7.891 1 95 97 ASP A CA 1
ATOM 784 C C . ASP A 1 97 ? -13.258 -5.496 7.805 1 95 97 ASP A C 1
ATOM 786 O O . ASP A 1 97 ? -13.102 -4.668 8.703 1 95 97 ASP A O 1
ATOM 790 N N . LEU A 1 98 ? -14 -5.273 6.742 1 93.62 98 LEU A N 1
ATOM 791 C CA . LEU A 1 98 ? -14.602 -3.971 6.477 1 93.62 98 LEU A CA 1
ATOM 792 C C . LEU A 1 98 ? -15.727 -3.686 7.461 1 93.62 98 LEU A C 1
ATOM 794 O O . LEU A 1 98 ? -16.031 -2.525 7.75 1 93.62 98 LEU A O 1
ATOM 798 N N . VAL A 1 99 ? -16.312 -4.715 8 1 91.88 99 VAL A N 1
ATOM 799 C CA . VAL A 1 99 ? -17.422 -4.551 8.945 1 91.88 99 VAL A CA 1
ATOM 800 C C . VAL A 1 99 ? -16.938 -3.768 10.164 1 91.88 99 VAL A C 1
ATOM 802 O O . VAL A 1 99 ? -17.609 -2.822 10.594 1 91.88 99 VAL A O 1
ATOM 805 N N . GLY A 1 100 ? -15.797 -4.184 10.688 1 91.19 100 GLY A N 1
ATOM 806 C CA . GLY A 1 100 ? -15.242 -3.457 11.812 1 91.19 100 GLY A CA 1
ATOM 807 C C . GLY A 1 100 ? -14.945 -2.004 11.5 1 91.19 100 GLY A C 1
ATOM 808 O O . GLY A 1 100 ? -15.203 -1.12 12.32 1 91.19 100 GLY A O 1
ATOM 809 N N . VAL A 1 101 ? -14.477 -1.713 10.359 1 92.94 101 VAL A N 1
ATOM 810 C CA . VAL A 1 101 ? -14.133 -0.36 9.938 1 92.94 101 VAL A CA 1
ATOM 811 C C . VAL A 1 101 ? -15.406 0.474 9.789 1 92.94 101 VAL A C 1
ATOM 813 O O . VAL A 1 101 ? -15.461 1.622 10.234 1 92.94 101 VAL A O 1
ATOM 816 N N . GLN A 1 102 ? -16.391 -0.127 9.164 1 91.06 102 GLN A N 1
ATOM 817 C CA . GLN A 1 102 ? -17.672 0.551 8.984 1 91.06 102 GLN A CA 1
ATOM 818 C C . GLN A 1 102 ? -18.281 0.924 10.328 1 91.06 102 GLN A C 1
ATOM 820 O O . GLN A 1 102 ? -18.828 2.018 10.484 1 91.06 102 GLN A O 1
ATOM 825 N N . HIS A 1 103 ? -18.203 0.007 11.195 1 90.69 103 HIS A N 1
ATOM 826 C CA . HIS A 1 103 ? -18.734 0.249 12.539 1 90.69 103 HIS A CA 1
ATOM 827 C C . HIS A 1 103 ? -18.016 1.426 13.203 1 90.69 103 HIS A C 1
ATOM 829 O O . HIS A 1 103 ? -18.672 2.316 13.75 1 90.69 103 HIS A O 1
ATOM 835 N N . GLU A 1 104 ? -16.703 1.425 13.133 1 89.75 104 GLU A N 1
ATOM 836 C CA . GLU A 1 104 ? -15.93 2.512 13.734 1 89.75 104 GLU A CA 1
ATOM 837 C C . GLU A 1 104 ? -16.25 3.846 13.062 1 89.75 104 GLU A C 1
ATOM 839 O O . GLU A 1 104 ? -16.359 4.871 13.734 1 89.75 104 GLU A O 1
ATOM 844 N N . LEU A 1 105 ? -16.422 3.879 11.773 1 89.62 105 LEU A N 1
ATOM 845 C CA . LEU A 1 105 ? -16.719 5.094 11.023 1 89.62 105 LEU A CA 1
ATOM 846 C C . LEU A 1 105 ? -18.094 5.629 11.398 1 89.62 105 LEU A C 1
ATOM 848 O O . LEU A 1 105 ? -18.281 6.84 11.562 1 89.62 105 LEU A O 1
ATOM 852 N N . ALA A 1 106 ? -19 4.727 11.555 1 86.69 106 ALA A N 1
ATOM 853 C CA . ALA A 1 106 ? -20.359 5.121 11.938 1 86.69 106 ALA A CA 1
ATOM 854 C C . ALA A 1 106 ? -20.375 5.754 13.32 1 86.69 106 ALA A C 1
ATOM 856 O O . ALA A 1 106 ? -21.062 6.754 13.547 1 86.69 106 ALA A O 1
ATOM 857 N N . GLN A 1 107 ? -19.625 5.238 14.234 1 83.25 107 GLN A N 1
ATOM 858 C CA . GLN A 1 107 ? -19.547 5.781 15.586 1 83.25 107 GLN A CA 1
ATOM 859 C C . GLN A 1 107 ? -18.875 7.152 15.594 1 83.25 107 GLN A C 1
ATOM 861 O O . GLN A 1 107 ? -19.297 8.055 16.312 1 83.25 107 GLN A O 1
ATOM 866 N N . PHE A 1 108 ? -17.859 7.258 14.797 1 81.44 108 PHE A N 1
ATOM 867 C CA . PHE A 1 108 ? -17.125 8.508 14.695 1 81.44 108 PHE A CA 1
ATOM 868 C C . PHE A 1 108 ? -17.969 9.594 14.047 1 81.44 108 PHE A C 1
ATOM 870 O O . PHE A 1 108 ? -17.938 10.75 14.461 1 81.44 108 PHE A O 1
ATOM 877 N N . GLY A 1 109 ? -18.672 9.312 12.945 1 75.38 109 GLY A N 1
ATOM 878 C CA . GLY A 1 109 ? -19.516 10.258 12.227 1 75.38 109 GLY A CA 1
ATOM 879 C C . GLY A 1 109 ? -20.547 10.938 13.102 1 75.38 109 GLY A C 1
ATOM 880 O O . GLY A 1 109 ? -20.891 12.102 12.875 1 75.38 109 GLY A O 1
ATOM 881 N N . GLY A 1 110 ? -20.984 10.242 14 1 69.5 110 GLY A N 1
ATOM 882 C CA . GLY A 1 110 ? -22 10.789 14.898 1 69.5 110 GLY A CA 1
ATOM 883 C C . GLY A 1 110 ? -21.453 11.867 15.812 1 69.5 110 GLY A C 1
ATOM 884 O O . GLY A 1 110 ? -22.219 12.625 16.406 1 69.5 110 GLY A O 1
ATOM 885 N N . GLU A 1 111 ? -20.188 11.984 15.797 1 67.31 111 GLU A N 1
ATOM 886 C CA . GLU A 1 111 ? -19.547 12.914 16.734 1 67.31 111 GLU A CA 1
ATOM 887 C C . GLU A 1 111 ? -19.047 14.164 16.016 1 67.31 111 GLU A C 1
ATOM 889 O O . GLU A 1 111 ? -18.594 15.109 16.641 1 67.31 111 GLU A O 1
ATOM 894 N N . VAL A 1 112 ? -19.062 14.188 14.625 1 62.72 112 VAL A N 1
ATOM 895 C CA . VAL A 1 112 ? -18.594 15.336 13.852 1 62.72 112 VAL A CA 1
ATOM 896 C C . VAL A 1 112 ? -19.766 16.25 13.5 1 62.72 112 VAL A C 1
ATOM 898 O O . VAL A 1 112 ? -20.828 15.766 13.109 1 62.72 112 VAL A O 1
ATOM 901 N N . PRO A 1 113 ? -19.625 17.578 13.602 1 60.88 113 PRO A N 1
ATOM 902 C CA . PRO A 1 113 ? -19.047 18.859 14 1 60.88 113 PRO A CA 1
ATOM 903 C C . PRO A 1 113 ? -19.234 19.156 15.484 1 60.88 113 PRO A C 1
ATOM 905 O O . PRO A 1 113 ? -20.344 19.047 16.016 1 60.88 113 PRO A O 1
ATOM 908 N N . SER A 1 114 ? -18.109 18.609 16.328 1 62.78 114 SER A N 1
ATOM 909 C CA . SER A 1 114 ? -18.062 19.062 17.719 1 62.78 114 SER A CA 1
ATOM 910 C C . SER A 1 114 ? -16.812 19.906 17.984 1 62.78 114 SER A C 1
ATOM 912 O O . SER A 1 114 ? -15.859 19.875 17.203 1 62.78 114 SER A O 1
ATOM 914 N N . LEU A 1 115 ? -16.953 20.875 18.875 1 61.94 115 LEU A N 1
ATOM 915 C CA . LEU A 1 115 ? -15.82 21.672 19.344 1 61.94 115 LEU A CA 1
ATOM 916 C C . LEU A 1 115 ? -14.641 20.781 19.703 1 61.94 115 LEU A C 1
ATOM 918 O O . LEU A 1 115 ? -13.477 21.188 19.578 1 61.94 115 LEU A O 1
ATOM 922 N N . ASP A 1 116 ? -14.906 19.547 19.891 1 78.75 116 ASP A N 1
ATOM 923 C CA . ASP A 1 116 ? -13.867 18.656 20.375 1 78.75 116 ASP A CA 1
ATOM 924 C C . ASP A 1 116 ? -13.531 17.594 19.344 1 78.75 116 ASP A C 1
ATOM 926 O O . ASP A 1 116 ? -13.18 16.453 19.688 1 78.75 116 ASP A O 1
ATOM 930 N N . TRP A 1 117 ? -13.68 17.953 18.172 1 77.38 117 TRP A N 1
ATOM 931 C CA . TRP A 1 117 ? -13.562 16.922 17.156 1 77.38 117 TRP A CA 1
ATOM 932 C C . TRP A 1 117 ? -12.156 16.328 17.125 1 77.38 117 TRP A C 1
ATOM 934 O O . TRP A 1 117 ? -11.969 15.164 16.766 1 77.38 117 TRP A O 1
ATOM 944 N N . LEU A 1 118 ? -11.219 17.047 17.594 1 79.19 118 LEU A N 1
ATOM 945 C CA . LEU A 1 118 ? -9.852 16.531 17.641 1 79.19 118 LEU A CA 1
ATOM 946 C C . LEU A 1 118 ? -9.742 15.359 18.609 1 79.19 118 LEU A C 1
ATOM 948 O O . LEU A 1 118 ? -9.031 14.391 18.344 1 79.19 118 LEU A O 1
ATOM 952 N N . ARG A 1 119 ? -10.398 15.531 19.719 1 81.56 119 ARG A N 1
ATOM 953 C CA . ARG A 1 119 ? -10.422 14.43 20.672 1 81.56 119 ARG A CA 1
ATOM 954 C C . ARG A 1 119 ? -11.078 13.195 20.078 1 81.56 119 ARG A C 1
ATOM 956 O O . ARG A 1 119 ? -10.602 12.07 20.266 1 81.56 119 ARG A O 1
ATOM 963 N N . PHE A 1 120 ? -12.086 13.344 19.391 1 81.94 120 PHE A N 1
ATOM 964 C CA . PHE A 1 120 ? -12.797 12.234 18.75 1 81.94 120 PHE A CA 1
ATOM 965 C C . PHE A 1 120 ? -11.945 11.617 17.656 1 81.94 120 PHE A C 1
ATOM 967 O O . PHE A 1 120 ? -11.953 10.398 17.469 1 81.94 120 PHE A O 1
ATOM 974 N N . LEU A 1 121 ? -11.266 12.477 16.953 1 86.69 121 LEU A N 1
ATOM 975 C CA . LEU A 1 121 ? -10.359 11.961 15.922 1 86.69 121 LEU A CA 1
ATOM 976 C C . LEU A 1 121 ? -9.297 11.055 16.531 1 86.69 121 LEU A C 1
ATOM 978 O O . LEU A 1 121 ? -9.023 9.977 16 1 86.69 121 LEU A O 1
ATOM 982 N N . ASN A 1 122 ? -8.758 11.453 17.656 1 90.44 122 ASN A N 1
ATOM 983 C CA . ASN A 1 122 ? -7.773 10.641 18.359 1 90.44 122 ASN A CA 1
ATOM 984 C C . ASN A 1 122 ? -8.352 9.289 18.781 1 90.44 122 ASN A C 1
ATOM 986 O O . ASN A 1 122 ? -7.73 8.25 18.562 1 90.44 122 ASN A O 1
ATOM 990 N N . SER A 1 123 ? -9.5 9.352 19.328 1 89.06 123 SER A N 1
ATOM 991 C CA . SER A 1 123 ? -10.156 8.125 19.766 1 89.06 123 SER A CA 1
ATOM 992 C C . SER A 1 123 ? -10.484 7.227 18.578 1 89.06 123 SER A C 1
ATOM 994 O O . SER A 1 123 ? -10.344 6.004 18.656 1 89.06 123 SER A O 1
ATOM 996 N N . PHE A 1 124 ? -10.969 7.852 17.547 1 91.19 124 PHE A N 1
ATOM 997 C CA . PHE A 1 124 ? -11.281 7.121 16.328 1 91.19 124 PHE A CA 1
ATOM 998 C C . PHE A 1 124 ? -10.055 6.383 15.805 1 91.19 124 PHE A C 1
ATOM 1000 O O . PHE A 1 124 ? -10.125 5.188 15.508 1 91.19 124 PHE A O 1
ATOM 1007 N N . VAL A 1 125 ? -8.898 7.035 15.688 1 94.44 125 VAL A N 1
ATOM 1008 C CA . VAL A 1 125 ? -7.664 6.43 15.195 1 94.44 125 VAL A CA 1
ATOM 1009 C C . VAL A 1 125 ? -7.23 5.305 16.125 1 94.44 125 VAL A C 1
ATOM 1011 O O . VAL A 1 125 ? -6.758 4.258 15.672 1 94.44 125 VAL A O 1
ATOM 1014 N N . ASP A 1 126 ? -7.406 5.496 17.453 1 94.75 126 ASP A N 1
ATOM 1015 C CA . ASP A 1 126 ? -7.082 4.449 18.422 1 94.75 126 ASP A CA 1
ATOM 1016 C C . ASP A 1 126 ? -7.93 3.201 18.188 1 94.75 126 ASP A C 1
ATOM 1018 O O . ASP A 1 126 ? -7.414 2.08 18.219 1 94.75 126 ASP A O 1
ATOM 1022 N N . HIS A 1 127 ? -9.188 3.391 17.969 1 92.88 127 HIS A N 1
ATOM 1023 C CA . HIS A 1 127 ? -10.086 2.268 17.703 1 92.88 127 HIS A CA 1
ATOM 1024 C C . HIS A 1 127 ? -9.719 1.559 16.406 1 92.88 127 HIS A C 1
ATOM 1026 O O . HIS A 1 127 ? -9.656 0.327 16.359 1 92.88 127 HIS A O 1
ATOM 1032 N N . MET A 1 128 ? -9.484 2.357 15.375 1 95.06 128 MET A N 1
ATOM 1033 C CA . MET A 1 128 ? -9.039 1.783 14.109 1 95.06 128 MET A CA 1
ATOM 1034 C C . MET A 1 128 ? -7.746 0.987 14.297 1 95.06 128 MET A C 1
ATOM 1036 O O . MET A 1 128 ? -7.641 -0.147 13.828 1 95.06 128 MET A O 1
ATOM 1040 N N . ALA A 1 129 ? -6.793 1.566 15.008 1 96.44 129 ALA A N 1
ATOM 1041 C CA . ALA A 1 129 ? -5.512 0.916 15.273 1 96.44 129 ALA A CA 1
ATOM 1042 C C . ALA A 1 129 ? -5.707 -0.392 16.031 1 96.44 129 ALA A C 1
ATOM 1044 O O . ALA A 1 129 ? -4.992 -1.368 15.797 1 96.44 129 ALA A O 1
ATOM 1045 N N . GLY A 1 130 ? -6.629 -0.385 16.906 1 95.75 130 GLY A N 1
ATOM 1046 C CA . GLY A 1 130 ? -6.953 -1.582 17.672 1 95.75 130 GLY A CA 1
ATOM 1047 C C . GLY A 1 130 ? -7.375 -2.748 16.797 1 95.75 130 GLY A C 1
ATOM 1048 O O . GLY A 1 130 ? -7.086 -3.904 17.109 1 95.75 130 GLY A O 1
ATOM 1049 N N . LEU A 1 131 ? -8.023 -2.477 15.656 1 95 131 LEU A N 1
ATOM 1050 C CA . LEU A 1 131 ? -8.438 -3.525 14.727 1 95 131 LEU A CA 1
ATOM 1051 C C . LEU A 1 131 ? -7.219 -4.223 14.125 1 95 131 LEU A C 1
ATOM 1053 O O . LEU A 1 131 ? -7.234 -5.438 13.922 1 95 131 LEU A O 1
ATOM 1057 N N . TRP A 1 132 ? -6.16 -3.52 13.836 1 95 132 TRP A N 1
ATOM 1058 C CA . TRP A 1 132 ? -4.953 -4.066 13.227 1 95 132 TRP A CA 1
ATOM 1059 C C . TRP A 1 132 ? -4.109 -4.809 14.266 1 95 132 TRP A C 1
ATOM 1061 O O . TRP A 1 132 ? -3.455 -5.801 13.938 1 95 132 TRP A O 1
ATOM 1071 N N . THR A 1 133 ? -4.051 -4.371 15.5 1 93.5 133 THR A N 1
ATOM 1072 C CA . THR A 1 133 ? -3.252 -5.039 16.516 1 93.5 133 THR A CA 1
ATOM 1073 C C . THR A 1 133 ? -3.953 -6.301 17.016 1 93.5 133 THR A C 1
ATOM 1075 O O . THR A 1 133 ? -3.297 -7.289 17.344 1 93.5 133 THR A O 1
ATOM 1078 N N . SER A 1 134 ? -5.234 -6.27 17 1 92.88 134 SER A N 1
ATOM 1079 C CA . SER A 1 134 ? -5.996 -7.43 17.453 1 92.88 134 SER A CA 1
ATOM 1080 C C . SER A 1 134 ? -5.945 -8.562 16.422 1 92.88 134 SER A C 1
ATOM 1082 O O . SER A 1 134 ? -6.016 -9.734 16.797 1 92.88 134 SER A O 1
ATOM 1084 N N . ASP A 1 135 ? -5.855 -8.188 15.172 1 93 135 ASP A N 1
ATOM 1085 C CA . ASP A 1 135 ? -5.785 -9.164 14.094 1 93 135 ASP A CA 1
ATOM 1086 C C . ASP A 1 135 ? -4.789 -8.734 13.016 1 93 135 ASP A C 1
ATOM 1088 O O . ASP A 1 135 ? -5.172 -8.102 12.031 1 93 135 ASP A O 1
ATOM 1092 N N . PRO A 1 136 ? -3.611 -9.266 13.188 1 83.69 136 PRO A N 1
ATOM 1093 C CA . PRO A 1 136 ? -2.574 -8.812 12.258 1 83.69 136 PRO A CA 1
ATOM 1094 C C . PRO A 1 136 ? -2.77 -9.359 10.844 1 83.69 136 PRO A C 1
ATOM 1096 O O . PRO A 1 136 ? -2.15 -8.867 9.898 1 83.69 136 PRO A O 1
ATOM 1099 N N . SER A 1 137 ? -3.715 -10.344 10.695 1 93.81 137 SER A N 1
ATOM 1100 C CA . SER A 1 137 ? -3.939 -10.875 9.352 1 93.81 137 SER A CA 1
ATOM 1101 C C . SER A 1 137 ? -4.59 -9.828 8.453 1 93.81 137 SER A C 1
ATOM 1103 O O . SER A 1 137 ? -4.602 -9.977 7.227 1 93.81 137 SER A O 1
ATOM 1105 N N . ARG A 1 138 ? -5.074 -8.742 9.055 1 95.19 138 ARG A N 1
ATOM 1106 C CA . ARG A 1 138 ? -5.711 -7.68 8.281 1 95.19 138 ARG A CA 1
ATOM 1107 C C . ARG A 1 138 ? -4.758 -7.113 7.234 1 95.19 138 ARG A C 1
ATOM 1109 O O . ARG A 1 138 ? -5.168 -6.816 6.109 1 95.19 138 ARG A O 1
ATOM 1116 N N . ARG A 1 139 ? -3.525 -6.969 7.586 1 94.56 139 ARG A N 1
ATOM 1117 C CA . ARG A 1 139 ? -2.541 -6.457 6.637 1 94.56 139 ARG A CA 1
ATOM 1118 C C . ARG A 1 139 ? -2.342 -7.43 5.477 1 94.56 139 ARG A C 1
ATOM 1120 O O . ARG A 1 139 ? -2.271 -7.02 4.316 1 94.56 139 ARG A O 1
ATOM 1127 N N . GLU A 1 140 ? -2.275 -8.711 5.816 1 94.81 140 GLU A N 1
ATOM 1128 C CA . GLU A 1 140 ? -2.082 -9.719 4.777 1 94.81 140 GLU A CA 1
ATOM 1129 C C . GLU A 1 140 ? -3.277 -9.773 3.832 1 94.81 140 GLU A C 1
ATOM 1131 O O . GLU A 1 140 ? -3.113 -9.977 2.627 1 94.81 140 GLU A O 1
ATOM 1136 N N . VAL A 1 141 ? -4.426 -9.641 4.395 1 96.38 141 VAL A N 1
ATOM 1137 C CA . VAL A 1 141 ? -5.629 -9.609 3.568 1 96.38 141 VAL A CA 1
ATOM 1138 C C . VAL A 1 141 ? -5.59 -8.391 2.648 1 96.38 141 VAL A C 1
ATOM 1140 O O . VAL A 1 141 ? -5.871 -8.5 1.453 1 96.38 141 VAL A O 1
ATOM 1143 N N . TRP A 1 142 ? -5.23 -7.293 3.225 1 94.12 142 TRP A N 1
ATOM 1144 C CA . TRP A 1 142 ? -5.117 -6.07 2.436 1 94.12 142 TRP A CA 1
ATOM 1145 C C . TRP A 1 142 ? -4.121 -6.246 1.296 1 94.12 142 TRP A C 1
ATOM 1147 O O . TRP A 1 142 ? -4.398 -5.871 0.154 1 94.12 142 TRP A O 1
ATOM 1157 N N . LEU A 1 143 ? -3.021 -6.812 1.556 1 92.62 143 LEU A N 1
ATOM 1158 C CA . LEU A 1 143 ? -2.002 -7.062 0.542 1 92.62 143 LEU A CA 1
ATOM 1159 C C . LEU A 1 143 ? -2.525 -8.008 -0.533 1 92.62 143 LEU A C 1
ATOM 1161 O O . LEU A 1 143 ? -2.291 -7.793 -1.724 1 92.62 143 LEU A O 1
ATOM 1165 N N . ALA A 1 144 ? -3.211 -9.031 -0.116 1 94.5 144 ALA A N 1
ATOM 1166 C CA . ALA A 1 144 ? -3.77 -10 -1.055 1 94.5 144 ALA A CA 1
ATOM 1167 C C . ALA A 1 144 ? -4.754 -9.336 -2.012 1 94.5 144 ALA A C 1
ATOM 1169 O O . ALA A 1 144 ? -4.809 -9.68 -3.195 1 94.5 144 ALA A O 1
ATOM 1170 N N . MET A 1 145 ? -5.473 -8.406 -1.493 1 93.88 145 MET A N 1
ATOM 1171 C CA . MET A 1 145 ? -6.449 -7.676 -2.299 1 93.88 145 MET A CA 1
ATOM 1172 C C . MET A 1 145 ? -5.762 -6.906 -3.422 1 93.88 145 MET A C 1
ATOM 1174 O O . MET A 1 145 ? -6.402 -6.539 -4.406 1 93.88 145 MET A O 1
ATOM 1178 N N . GLN A 1 146 ? -4.477 -6.703 -3.285 1 90.31 146 GLN A N 1
ATOM 1179 C CA . GLN A 1 146 ? -3.744 -5.926 -4.281 1 90.31 146 GLN A CA 1
ATOM 1180 C C . GLN A 1 146 ? -3.182 -6.828 -5.375 1 90.31 146 GLN A C 1
ATOM 1182 O O . GLN A 1 146 ? -2.58 -6.344 -6.34 1 90.31 146 GLN A O 1
ATOM 1187 N N . SER A 1 147 ? -3.424 -8.078 -5.379 1 88.38 147 SER A N 1
ATOM 1188 C CA . SER A 1 147 ? -2.656 -9.047 -6.148 1 88.38 147 SER A CA 1
ATOM 1189 C C . SER A 1 147 ? -3.17 -9.148 -7.582 1 88.38 147 SER A C 1
ATOM 1191 O O . SER A 1 147 ? -2.428 -9.531 -8.484 1 88.38 147 SER A O 1
ATOM 1193 N N . THR A 1 148 ? -4.461 -8.836 -7.805 1 85.5 148 THR A N 1
ATOM 1194 C CA . THR A 1 148 ? -5.023 -8.906 -9.148 1 85.5 148 THR A CA 1
ATOM 1195 C C . THR A 1 148 ? -5.875 -7.68 -9.445 1 85.5 148 THR A C 1
ATOM 1197 O O . THR A 1 148 ? -6.383 -7.031 -8.531 1 85.5 148 THR A O 1
ATOM 1200 N N . PRO A 1 149 ? -6.02 -7.445 -10.727 1 83.94 149 PRO A N 1
ATOM 1201 C CA . PRO A 1 149 ? -6.906 -6.332 -11.078 1 83.94 149 PRO A CA 1
ATOM 1202 C C . PRO A 1 149 ? -8.32 -6.516 -10.539 1 83.94 149 PRO A C 1
ATOM 1204 O O . PRO A 1 149 ? -8.938 -5.555 -10.07 1 83.94 149 PRO A O 1
ATOM 1207 N N . SER A 1 150 ? -8.805 -7.699 -10.5 1 85.81 150 SER A N 1
ATOM 1208 C CA . SER A 1 150 ? -10.172 -7.961 -10.07 1 85.81 150 SER A CA 1
ATOM 1209 C C . SER A 1 150 ? -10.32 -7.762 -8.562 1 85.81 150 SER A C 1
ATOM 1211 O O . SER A 1 150 ? -11.289 -7.148 -8.109 1 85.81 150 SER A O 1
ATOM 1213 N N . THR A 1 151 ? -9.398 -8.305 -7.801 1 90.38 151 THR A N 1
ATOM 1214 C CA . THR A 1 151 ? -9.477 -8.117 -6.359 1 90.38 151 THR A CA 1
ATOM 1215 C C . THR A 1 151 ? -9.281 -6.648 -5.992 1 90.38 151 THR A C 1
ATOM 1217 O O . THR A 1 151 ? -9.938 -6.133 -5.086 1 90.38 151 THR A O 1
ATOM 1220 N N . ARG A 1 152 ? -8.461 -5.934 -6.762 1 88.62 152 ARG A N 1
ATOM 1221 C CA . ARG A 1 152 ? -8.258 -4.504 -6.543 1 88.62 152 ARG A CA 1
ATOM 1222 C C . ARG A 1 152 ? -9.539 -3.721 -6.797 1 88.62 152 ARG A C 1
ATOM 1224 O O . ARG A 1 152 ? -9.875 -2.812 -6.035 1 88.62 152 ARG A O 1
ATOM 1231 N N . ALA A 1 153 ? -10.141 -4.105 -7.867 1 86.56 153 ALA A N 1
ATOM 1232 C CA . ALA A 1 153 ? -11.375 -3.424 -8.227 1 86.56 153 ALA A CA 1
ATOM 1233 C C . ALA A 1 153 ? -12.422 -3.572 -7.129 1 86.56 153 ALA A C 1
ATOM 1235 O O . ALA A 1 153 ? -13.156 -2.625 -6.824 1 86.56 153 ALA A O 1
ATOM 1236 N N . THR A 1 154 ? -12.438 -4.711 -6.547 1 86.12 154 THR A N 1
ATOM 1237 C CA . THR A 1 154 ? -13.344 -4.945 -5.43 1 86.12 154 THR A CA 1
ATOM 1238 C C . THR A 1 154 ? -12.984 -4.062 -4.242 1 86.12 154 THR A C 1
ATOM 1240 O O . THR A 1 154 ? -13.859 -3.496 -3.592 1 86.12 154 THR A O 1
ATOM 1243 N N . GLY A 1 155 ? -11.758 -3.949 -3.951 1 87.62 155 GLY A N 1
ATOM 1244 C CA . GLY A 1 155 ? -11.289 -3.104 -2.863 1 87.62 155 GLY A CA 1
ATOM 1245 C C . GLY A 1 155 ? -11.617 -1.636 -3.066 1 87.62 155 GLY A C 1
ATOM 1246 O O . GLY A 1 155 ? -12 -0.943 -2.119 1 87.62 155 GLY A O 1
ATOM 1247 N N . VAL A 1 156 ? -11.523 -1.188 -4.27 1 84.62 156 VAL A N 1
ATOM 1248 C CA . VAL A 1 156 ? -11.75 0.209 -4.617 1 84.62 156 VAL A CA 1
ATOM 1249 C C . VAL A 1 156 ? -13.211 0.572 -4.352 1 84.62 156 VAL A C 1
ATOM 1251 O O . VAL A 1 156 ? -13.508 1.671 -3.875 1 84.62 156 VAL A O 1
ATOM 1254 N N . ILE A 1 157 ? -14.07 -0.34 -4.613 1 85.12 157 ILE A N 1
ATOM 1255 C CA . ILE A 1 157 ? -15.492 -0.117 -4.375 1 85.12 157 ILE A CA 1
ATOM 1256 C C . ILE A 1 157 ? -15.727 0.212 -2.902 1 85.12 157 ILE A C 1
ATOM 1258 O O . ILE A 1 157 ? -16.406 1.19 -2.576 1 85.12 157 ILE A O 1
ATOM 1262 N N . HIS A 1 158 ? -15.094 -0.487 -2.035 1 87.62 158 HIS A N 1
ATOM 1263 C CA . HIS A 1 158 ? -15.273 -0.28 -0.603 1 87.62 158 HIS A CA 1
ATOM 1264 C C . HIS A 1 158 ? -14.578 1.001 -0.144 1 87.62 158 HIS A C 1
ATOM 1266 O O . HIS A 1 158 ? -15.117 1.733 0.692 1 87.62 158 HIS A O 1
ATOM 1272 N N . GLU A 1 159 ? -13.461 1.256 -0.657 1 87.81 159 GLU A N 1
ATOM 1273 C CA . GLU A 1 159 ? -12.734 2.467 -0.295 1 87.81 159 GLU A CA 1
ATOM 1274 C C . GLU A 1 159 ? -13.516 3.719 -0.687 1 87.81 159 GLU A C 1
ATOM 1276 O O . GLU A 1 159 ? -13.5 4.715 0.039 1 87.81 159 GLU A O 1
ATOM 1281 N N . LYS A 1 160 ? -14.188 3.648 -1.832 1 89 160 LYS A N 1
ATOM 1282 C CA . LYS A 1 160 ? -15 4.773 -2.291 1 89 160 LYS A CA 1
ATOM 1283 C C . LYS A 1 160 ? -16.172 5.035 -1.344 1 89 160 LYS A C 1
ATOM 1285 O O . LYS A 1 160 ? -16.516 6.188 -1.088 1 89 160 LYS A O 1
ATOM 1290 N N . GLN A 1 161 ? -16.688 3.994 -0.859 1 91.19 161 GLN A N 1
ATOM 1291 C CA . GLN A 1 161 ? -17.781 4.129 0.103 1 91.19 161 GLN A CA 1
ATOM 1292 C C . GLN A 1 161 ? -17.297 4.801 1.387 1 91.19 161 GLN A C 1
ATOM 1294 O O . GLN A 1 161 ? -17.984 5.668 1.934 1 91.19 161 GLN A O 1
ATOM 1299 N N . PHE A 1 162 ? -16.172 4.406 1.845 1 93.56 162 PHE A N 1
ATOM 1300 C CA . PHE A 1 162 ? -15.602 5.027 3.031 1 93.56 162 PHE A CA 1
ATOM 1301 C C . PHE A 1 162 ? -15.297 6.5 2.775 1 93.56 162 PHE A C 1
ATOM 1303 O O . PHE A 1 162 ? -15.562 7.352 3.627 1 93.56 162 PHE A O 1
ATOM 1310 N N . ALA A 1 163 ? -14.805 6.766 1.601 1 94.38 163 ALA A N 1
ATOM 1311 C CA . ALA A 1 163 ? -14.461 8.141 1.256 1 94.38 163 ALA A CA 1
ATOM 1312 C C . ALA A 1 163 ? -15.703 9.023 1.231 1 94.38 163 ALA A C 1
ATOM 1314 O O . ALA A 1 163 ? -15.672 10.172 1.69 1 94.38 163 ALA A O 1
ATOM 1315 N N . GLU A 1 164 ? -16.766 8.523 0.727 1 93.62 164 GLU A N 1
ATOM 1316 C CA . GLU A 1 164 ? -18.031 9.273 0.706 1 93.62 164 GLU A CA 1
ATOM 1317 C C . GLU A 1 164 ? -18.5 9.594 2.121 1 93.62 164 GLU A C 1
ATOM 1319 O O . GLU A 1 164 ? -18.953 10.703 2.395 1 93.62 164 GLU A O 1
ATOM 1324 N N . THR A 1 165 ? -18.391 8.641 2.971 1 92.81 165 THR A N 1
ATOM 1325 C CA . THR A 1 165 ? -18.781 8.836 4.363 1 92.81 165 THR A CA 1
ATOM 1326 C C . THR A 1 165 ? -17.891 9.883 5.027 1 92.81 165 THR A C 1
ATOM 1328 O O . THR A 1 165 ? -18.391 10.789 5.703 1 92.81 165 THR A O 1
ATOM 1331 N N . VAL A 1 166 ? -16.625 9.805 4.801 1 92.94 166 VAL A N 1
ATOM 1332 C CA . VAL A 1 166 ? -15.664 10.734 5.387 1 92.94 166 VAL A CA 1
ATOM 1333 C C . VAL A 1 166 ? -15.875 12.133 4.809 1 92.94 166 VAL A C 1
ATOM 1335 O O . VAL A 1 166 ? -15.781 13.133 5.527 1 92.94 166 VAL A O 1
ATOM 1338 N N . ALA A 1 167 ? -16.188 12.211 3.512 1 93.69 167 ALA A N 1
ATOM 1339 C CA . ALA A 1 167 ? -16.453 13.5 2.881 1 93.69 167 ALA A CA 1
ATOM 1340 C C . ALA A 1 167 ? -17.625 14.203 3.545 1 93.69 167 ALA A C 1
ATOM 1342 O O . ALA A 1 167 ? -17.594 15.414 3.766 1 93.69 167 ALA A O 1
ATOM 1343 N N . LYS A 1 168 ? -18.609 13.461 3.828 1 90.94 168 LYS A N 1
ATOM 1344 C CA . LYS A 1 168 ? -19.766 14.016 4.527 1 90.94 168 LYS A CA 1
ATOM 1345 C C . LYS A 1 168 ? -19.375 14.539 5.906 1 90.94 168 LYS A C 1
ATOM 1347 O O . LYS A 1 168 ? -19.828 15.602 6.328 1 90.94 168 LYS A O 1
ATOM 1352 N N . MET A 1 169 ? -18.531 13.844 6.582 1 88 169 MET A N 1
ATOM 1353 C CA . MET A 1 169 ? -18.078 14.234 7.914 1 88 169 MET A CA 1
ATOM 1354 C C . MET A 1 169 ? -17.25 15.516 7.855 1 88 169 MET A C 1
ATOM 1356 O O . MET A 1 169 ? -17.25 16.297 8.805 1 88 169 MET A O 1
ATOM 1360 N N . LEU A 1 170 ? -16.562 15.742 6.742 1 89.56 170 LEU A N 1
ATOM 1361 C CA . LEU A 1 170 ? -15.68 16.891 6.586 1 89.56 170 LEU A CA 1
ATOM 1362 C C . LEU A 1 170 ? -16.484 18.156 6.258 1 89.56 170 LEU A C 1
ATOM 1364 O O . LEU A 1 170 ? -15.969 19.266 6.379 1 89.56 170 LEU A O 1
ATOM 1368 N N . GLY A 1 171 ? -17.688 18.031 5.84 1 89 171 GLY A N 1
ATOM 1369 C CA . GLY A 1 171 ? -18.531 19.141 5.41 1 89 171 GLY A CA 1
ATOM 1370 C C . GLY A 1 171 ? -18.547 20.297 6.395 1 89 171 GLY A C 1
ATOM 1371 O O . GLY A 1 171 ? -18.156 21.406 6.055 1 89 171 GLY A O 1
ATOM 1372 N N . PRO A 1 172 ? -18.906 20 7.617 1 86.31 172 PRO A N 1
ATOM 1373 C CA . PRO A 1 172 ? -18.984 21.062 8.617 1 86.31 172 PRO A CA 1
ATOM 1374 C C . PRO A 1 172 ? -17.625 21.688 8.93 1 86.31 172 PRO A C 1
ATOM 1376 O O . PRO A 1 172 ? -17.547 22.844 9.328 1 86.31 172 PRO A O 1
ATOM 1379 N N . LEU A 1 173 ? -16.516 20.938 8.805 1 84.31 173 LEU A N 1
ATOM 1380 C CA . LEU A 1 173 ? -15.172 21.422 9.102 1 84.31 173 LEU A CA 1
ATOM 1381 C C . LEU A 1 173 ? -14.633 22.281 7.965 1 84.31 173 LEU A C 1
ATOM 1383 O O . LEU A 1 173 ? -13.773 23.141 8.18 1 84.31 173 LEU A O 1
ATOM 1387 N N . THR A 1 174 ? -15.102 22 6.742 1 89.12 174 THR A N 1
ATOM 1388 C CA . THR A 1 174 ? -14.617 22.703 5.559 1 89.12 174 THR A CA 1
ATOM 1389 C C . THR A 1 174 ? -15.789 23.203 4.715 1 89.12 174 THR A C 1
ATOM 1391 O O . THR A 1 174 ? -15.93 22.812 3.551 1 89.12 174 THR A O 1
ATOM 1394 N N . PRO A 1 175 ? -16.531 24.141 5.227 1 88.31 175 PRO A N 1
ATOM 1395 C CA . PRO A 1 175 ? -17.797 24.516 4.602 1 88.31 175 PRO A CA 1
ATOM 1396 C C . PRO A 1 175 ? -17.609 25.203 3.246 1 88.31 175 PRO A C 1
ATOM 1398 O O . PRO A 1 175 ? -18.469 25.094 2.373 1 88.31 175 PRO A O 1
ATOM 1401 N N . ARG A 1 176 ? -16.547 25.844 2.965 1 91.69 176 ARG A N 1
ATOM 1402 C CA . ARG A 1 176 ? -16.375 26.594 1.724 1 91.69 176 ARG A CA 1
ATOM 1403 C C . ARG A 1 176 ? -15.578 25.781 0.703 1 91.69 176 ARG A C 1
ATOM 1405 O O . ARG A 1 176 ? -15.328 26.266 -0.407 1 91.69 176 ARG A O 1
ATOM 1412 N N . THR A 1 177 ? -15.172 24.641 1.102 1 92.12 177 THR A N 1
ATOM 1413 C CA . THR A 1 177 ? -14.422 23.781 0.188 1 92.12 177 THR A CA 1
ATOM 1414 C C . THR A 1 177 ? -15.359 23.125 -0.827 1 92.12 177 THR A C 1
ATOM 1416 O O . THR A 1 177 ? -16.422 22.609 -0.462 1 92.12 177 THR A O 1
ATOM 1419 N N . ARG A 1 178 ? -14.945 23.219 -2.057 1 93.44 178 ARG A N 1
ATOM 1420 C CA . ARG A 1 178 ? -15.719 22.594 -3.125 1 93.44 178 ARG A CA 1
ATOM 1421 C C . ARG A 1 178 ? -15.898 21.094 -2.875 1 93.44 178 ARG A C 1
ATOM 1423 O O . ARG A 1 178 ? -15.008 20.438 -2.326 1 93.44 178 ARG A O 1
ATOM 1430 N N . ARG A 1 179 ? -17.016 20.578 -3.381 1 92.56 179 ARG A N 1
ATOM 1431 C CA . ARG A 1 179 ? -17.375 19.188 -3.154 1 92.56 179 ARG A CA 1
ATOM 1432 C C . ARG A 1 179 ? -16.312 18.25 -3.732 1 92.56 179 ARG A C 1
ATOM 1434 O O . ARG A 1 179 ? -15.969 17.25 -3.111 1 92.56 179 ARG A O 1
ATOM 1441 N N . ASP A 1 180 ? -15.859 18.516 -4.891 1 93.62 180 ASP A N 1
ATOM 1442 C CA . ASP A 1 180 ? -14.875 17.656 -5.543 1 93.62 180 ASP A CA 1
ATOM 1443 C C . ASP A 1 180 ? -13.57 17.609 -4.746 1 93.62 180 ASP A C 1
ATOM 1445 O O . ASP A 1 180 ? -12.977 16.547 -4.594 1 93.62 180 ASP A O 1
ATOM 1449 N N . ARG A 1 181 ? -13.188 18.719 -4.238 1 93.94 181 ARG A N 1
ATOM 1450 C CA . ARG A 1 181 ? -11.984 18.75 -3.418 1 93.94 181 ARG A CA 1
ATOM 1451 C C . ARG A 1 181 ? -12.203 18.031 -2.092 1 93.94 181 ARG A C 1
ATOM 1453 O O . ARG A 1 181 ? -11.32 17.328 -1.603 1 93.94 181 ARG A O 1
ATOM 1460 N N . ARG A 1 182 ? -13.328 18.219 -1.536 1 94.81 182 ARG A N 1
ATOM 1461 C CA . ARG A 1 182 ? -13.641 17.547 -0.282 1 94.81 182 ARG A CA 1
ATOM 1462 C C . ARG A 1 182 ? -13.609 16.031 -0.455 1 94.81 182 ARG A C 1
ATOM 1464 O O . ARG A 1 182 ? -13.109 15.305 0.414 1 94.81 182 ARG A O 1
ATOM 1471 N N . LEU A 1 183 ? -14.148 15.578 -1.561 1 95.44 183 LEU A N 1
ATOM 1472 C CA . LEU A 1 183 ? -14.094 14.148 -1.851 1 95.44 183 LEU A CA 1
ATOM 1473 C C . LEU A 1 183 ? -12.648 13.68 -2.008 1 95.44 183 LEU A C 1
ATOM 1475 O O . LEU A 1 183 ? -12.273 12.617 -1.507 1 95.44 183 LEU A O 1
ATOM 1479 N N . MET A 1 184 ? -11.844 14.461 -2.643 1 95.44 184 MET A N 1
ATOM 1480 C CA . MET A 1 184 ? -10.43 14.133 -2.789 1 95.44 184 MET A CA 1
ATOM 1481 C C . MET A 1 184 ? -9.742 14.07 -1.431 1 95.44 184 MET A C 1
ATOM 1483 O O . MET A 1 184 ? -8.992 13.133 -1.154 1 95.44 184 MET A O 1
ATOM 1487 N N . MET A 1 185 ? -10.039 15.008 -0.582 1 95.5 185 MET A N 1
ATOM 1488 C CA . MET A 1 185 ? -9.492 15.008 0.772 1 95.5 185 MET A CA 1
ATOM 1489 C C . MET A 1 185 ? -9.875 13.734 1.514 1 95.5 185 MET A C 1
ATOM 1491 O O . MET A 1 185 ? -9.039 13.117 2.18 1 95.5 185 MET A O 1
ATOM 1495 N N . ALA A 1 186 ? -11.141 13.359 1.326 1 95.75 186 ALA A N 1
ATOM 1496 C CA . ALA A 1 186 ? -11.648 12.156 1.988 1 95.75 186 ALA A CA 1
ATOM 1497 C C . ALA A 1 186 ? -10.945 10.906 1.462 1 95.75 186 ALA A C 1
ATOM 1499 O O . ALA A 1 186 ? -10.562 10.031 2.238 1 95.75 186 ALA A O 1
ATOM 1500 N N . GLU A 1 187 ? -10.789 10.812 0.202 1 96.12 187 GLU A N 1
ATOM 1501 C CA . GLU A 1 187 ? -10.094 9.68 -0.41 1 96.12 187 GLU A CA 1
ATOM 1502 C C . GLU A 1 187 ? -8.648 9.586 0.081 1 96.12 187 GLU A C 1
ATOM 1504 O O . GLU A 1 187 ? -8.164 8.5 0.396 1 96.12 187 GLU A O 1
ATOM 1509 N N . VAL A 1 188 ? -8 10.703 0.178 1 96.12 188 VAL A N 1
ATOM 1510 C CA . VAL A 1 188 ? -6.625 10.766 0.656 1 96.12 188 VAL A CA 1
ATOM 1511 C C . VAL A 1 188 ? -6.562 10.328 2.117 1 96.12 188 VAL A C 1
ATOM 1513 O O . VAL A 1 188 ? -5.711 9.516 2.492 1 96.12 188 VAL A O 1
ATOM 1516 N N . LEU A 1 189 ? -7.469 10.844 2.918 1 95.25 189 LEU A N 1
ATOM 1517 C CA . LEU A 1 189 ? -7.488 10.508 4.336 1 95.25 189 LEU A CA 1
ATOM 1518 C C . LEU A 1 189 ? -7.707 9.008 4.539 1 95.25 189 LEU A C 1
ATOM 1520 O O . LEU A 1 189 ? -7.004 8.375 5.328 1 95.25 189 LEU A O 1
ATOM 1524 N N . VAL A 1 190 ? -8.648 8.445 3.812 1 95.25 190 VAL A N 1
ATOM 1525 C CA . VAL A 1 190 ? -8.92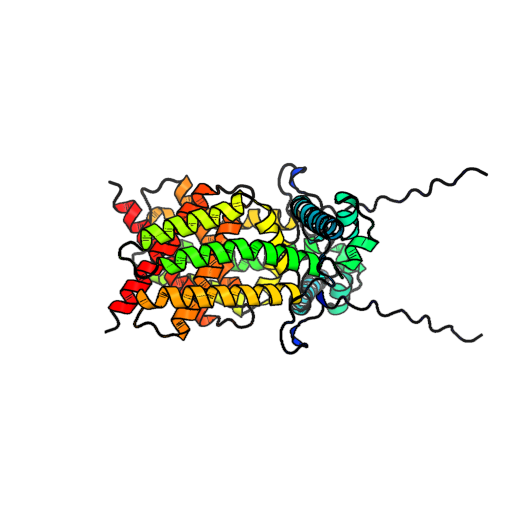2 7.02 3.91 1 95.25 190 VAL A CA 1
ATOM 1526 C C . VAL A 1 190 ? -7.688 6.223 3.496 1 95.25 190 VAL A C 1
ATOM 1528 O O . VAL A 1 190 ? -7.27 5.301 4.203 1 95.25 190 VAL A O 1
ATOM 1531 N N . HIS A 1 191 ? -7.102 6.578 2.416 1 95.5 191 HIS A N 1
ATOM 1532 C CA . HIS A 1 191 ? -5.922 5.891 1.9 1 95.5 191 HIS A CA 1
ATOM 1533 C C . HIS A 1 191 ? -4.766 5.961 2.891 1 95.5 191 HIS A C 1
ATOM 1535 O O . HIS A 1 191 ? -4.145 4.941 3.203 1 95.5 191 HIS A O 1
ATOM 1541 N N . VAL A 1 192 ? -4.492 7.117 3.404 1 96.5 192 VAL A N 1
ATOM 1542 C CA . VAL A 1 192 ? -3.355 7.324 4.297 1 96.5 192 VAL A CA 1
ATOM 1543 C C . VAL A 1 192 ? -3.572 6.551 5.598 1 96.5 192 VAL A C 1
ATOM 1545 O O . VAL A 1 192 ? -2.643 5.934 6.121 1 96.5 192 VAL A O 1
ATOM 1548 N N . VAL A 1 193 ? -4.77 6.598 6.117 1 96.25 193 VAL A N 1
ATOM 1549 C CA . VAL A 1 193 ? -5.062 5.895 7.363 1 96.25 193 VAL A CA 1
ATOM 1550 C C . VAL A 1 193 ? -4.848 4.395 7.172 1 96.25 193 VAL A C 1
ATOM 1552 O O . VAL A 1 193 ? -4.145 3.758 7.961 1 96.25 193 VAL A O 1
ATOM 1555 N N . TYR A 1 194 ? -5.41 3.861 6.113 1 95 194 TYR A N 1
ATOM 1556 C CA . TYR A 1 194 ? -5.227 2.439 5.844 1 95 194 TYR A CA 1
ATOM 1557 C C . TYR A 1 194 ? -3.75 2.107 5.66 1 95 194 TYR A C 1
ATOM 1559 O O . TYR A 1 194 ? -3.248 1.137 6.23 1 95 194 TYR A O 1
ATOM 1567 N N . SER A 1 195 ? -3.082 2.887 4.859 1 95.5 195 SER A N 1
ATOM 1568 C CA . SER A 1 195 ? -1.665 2.678 4.578 1 95.5 195 SER A CA 1
ATOM 1569 C C . SER A 1 195 ? -0.837 2.711 5.859 1 95.5 195 SER A C 1
ATOM 1571 O O . SER A 1 195 ? -0.02 1.82 6.102 1 95.5 195 SER A O 1
ATOM 1573 N N . MET A 1 196 ? -1.095 3.656 6.711 1 97.25 196 MET A N 1
ATOM 1574 C CA . MET A 1 196 ? -0.326 3.838 7.938 1 97.25 196 MET A CA 1
ATOM 1575 C C . MET A 1 196 ? -0.643 2.738 8.945 1 97.25 196 MET A C 1
ATOM 1577 O O . MET A 1 196 ? 0.232 2.314 9.703 1 97.25 196 MET A O 1
ATOM 1581 N N . LEU A 1 197 ? -1.842 2.316 9 1 96.56 197 LEU A N 1
ATOM 1582 C CA . LEU A 1 197 ? -2.18 1.233 9.914 1 96.56 197 LEU A CA 1
ATOM 1583 C C . LEU A 1 197 ? -1.528 -0.074 9.477 1 96.56 197 LEU A C 1
ATOM 1585 O O . LEU A 1 197 ? -1.046 -0.844 10.305 1 96.56 197 LEU A O 1
ATOM 1589 N N . ASN A 1 198 ? -1.51 -0.31 8.203 1 95.38 198 ASN A N 1
ATOM 1590 C CA . ASN A 1 198 ? -0.749 -1.444 7.695 1 95.38 198 ASN A CA 1
ATOM 1591 C C . ASN A 1 198 ? 0.741 -1.3 7.992 1 95.38 198 ASN A C 1
ATOM 1593 O O . ASN A 1 198 ? 1.393 -2.262 8.406 1 95.38 198 ASN A O 1
ATOM 1597 N N . PHE A 1 199 ? 1.253 -0.178 7.852 1 94.81 199 PHE A N 1
ATOM 1598 C CA . PHE A 1 199 ? 2.646 0.131 8.148 1 94.81 199 PHE A CA 1
ATOM 1599 C C . PHE A 1 199 ? 2.961 -0.127 9.617 1 94.81 199 PHE A C 1
ATOM 1601 O O . PHE A 1 199 ? 4.02 -0.667 9.945 1 94.81 199 PHE A O 1
ATOM 1608 N N . SER A 1 200 ? 2.061 0.198 10.445 1 95.75 200 SER A N 1
ATOM 1609 C CA . SER A 1 200 ? 2.271 0.152 11.891 1 95.75 200 SER A CA 1
ATOM 1610 C C . SER A 1 200 ? 2.471 -1.28 12.375 1 95.75 200 SER A C 1
ATOM 1612 O O . SER A 1 200 ? 3.037 -1.506 13.445 1 95.75 200 SER A O 1
ATOM 1614 N N . VAL A 1 201 ? 2.002 -2.271 11.617 1 93.25 201 VAL A N 1
ATOM 1615 C CA . VAL A 1 201 ? 2.09 -3.652 12.078 1 93.25 201 VAL A CA 1
ATOM 1616 C C . VAL A 1 201 ? 3.143 -4.402 11.273 1 93.25 201 VAL A C 1
ATOM 1618 O O . VAL A 1 201 ? 3.26 -5.629 11.375 1 93.25 201 VAL A O 1
ATOM 1621 N N . GLN A 1 202 ? 3.83 -3.66 10.383 1 89.44 202 GLN A N 1
ATOM 1622 C CA . GLN A 1 202 ? 4.941 -4.277 9.664 1 89.44 202 GLN A CA 1
ATOM 1623 C C . GLN A 1 202 ? 6.047 -4.703 10.633 1 89.44 202 GLN A C 1
ATOM 1625 O O . GLN A 1 202 ? 6.273 -4.051 11.648 1 89.44 202 GLN A O 1
ATOM 1630 N N . ASP A 1 203 ? 6.766 -5.785 10.219 1 84 203 ASP A N 1
ATOM 1631 C CA . ASP A 1 203 ? 7.867 -6.266 11.047 1 84 203 ASP A CA 1
ATOM 1632 C C . ASP A 1 203 ? 8.914 -5.176 11.25 1 84 203 ASP A C 1
ATOM 1634 O O . ASP A 1 203 ? 9.32 -4.508 10.297 1 84 203 ASP A O 1
ATOM 1638 N N . GLY A 1 204 ? 9.312 -5 12.477 1 84.88 204 GLY A N 1
ATOM 1639 C CA . GLY A 1 204 ? 10.359 -4.043 12.805 1 84.88 204 GLY A CA 1
ATOM 1640 C C . GLY A 1 204 ? 9.828 -2.658 13.117 1 84.88 204 GLY A C 1
ATOM 1641 O O . GLY A 1 204 ? 10.594 -1.758 13.469 1 84.88 204 GLY A O 1
ATOM 1642 N N . GLN A 1 205 ? 8.531 -2.541 13.008 1 89.44 205 GLN A N 1
ATOM 1643 C CA . GLN A 1 205 ? 7.949 -1.232 13.289 1 89.44 205 GLN A CA 1
ATOM 1644 C C . GLN A 1 205 ? 7.344 -1.184 14.688 1 89.44 205 GLN A C 1
ATOM 1646 O O . GLN A 1 205 ? 6.902 -2.207 15.211 1 89.44 205 GLN A O 1
ATOM 1651 N N . SER A 1 206 ? 7.434 -0.001 15.289 1 94.31 206 SER A N 1
ATOM 1652 C CA . SER A 1 206 ? 6.688 0.262 16.516 1 94.31 206 SER A CA 1
ATOM 1653 C C . SER A 1 206 ? 5.262 0.708 16.219 1 94.31 206 SER A C 1
ATOM 1655 O O . SER A 1 206 ? 5.043 1.815 15.719 1 94.31 206 SER A O 1
ATOM 1657 N N . HIS A 1 207 ? 4.348 -0.148 16.578 1 94.88 207 HIS A N 1
ATOM 1658 C CA . HIS A 1 207 ? 2.941 0.154 16.344 1 94.88 207 HIS A CA 1
ATOM 1659 C C . HIS A 1 207 ? 2.533 1.458 17.016 1 94.88 207 HIS A C 1
ATOM 1661 O O . HIS A 1 207 ? 1.94 2.332 16.375 1 94.88 207 HIS A O 1
ATOM 1667 N N . ALA A 1 208 ? 2.887 1.604 18.266 1 95.88 208 ALA A N 1
ATOM 1668 C CA . ALA A 1 208 ? 2.492 2.766 19.062 1 95.88 208 ALA A CA 1
ATOM 1669 C C . ALA A 1 208 ? 3.057 4.055 18.469 1 95.88 208 ALA A C 1
ATOM 1671 O O . ALA A 1 208 ? 2.342 5.051 18.328 1 95.88 208 ALA A O 1
ATOM 1672 N N . ASP A 1 209 ? 4.289 4.043 18.016 1 96.12 209 ASP A N 1
ATOM 1673 C CA . ASP A 1 209 ? 4.922 5.234 17.469 1 96.12 209 ASP A CA 1
ATOM 1674 C C . ASP A 1 209 ? 4.309 5.594 16.109 1 96.12 209 ASP A C 1
ATOM 1676 O O . ASP A 1 209 ? 4.078 6.77 15.82 1 96.12 209 ASP A O 1
ATOM 1680 N N . ALA A 1 210 ? 4.043 4.598 15.273 1 96.31 210 ALA A N 1
ATOM 1681 C CA . ALA A 1 210 ? 3.447 4.832 13.961 1 96.31 210 ALA A CA 1
ATOM 1682 C C . ALA A 1 210 ? 2.055 5.441 14.094 1 96.31 210 ALA A C 1
ATOM 1684 O O . ALA A 1 210 ? 1.699 6.359 13.352 1 96.31 210 ALA A O 1
ATOM 1685 N N . VAL A 1 211 ? 1.301 4.93 15.062 1 97.12 211 VAL A N 1
ATOM 1686 C CA . VAL A 1 211 ? -0.056 5.426 15.273 1 97.12 211 VAL A CA 1
ATOM 1687 C C . VAL A 1 211 ? -0.009 6.855 15.797 1 97.12 211 VAL A C 1
ATOM 1689 O O . VAL A 1 211 ? -0.823 7.695 15.406 1 97.12 211 VAL A O 1
ATOM 1692 N N . ALA A 1 212 ? 0.909 7.137 16.672 1 96.25 212 ALA A N 1
ATOM 1693 C CA . ALA A 1 212 ? 1.072 8.5 17.188 1 96.25 212 ALA A CA 1
ATOM 1694 C C . ALA A 1 212 ? 1.386 9.469 16.047 1 96.25 212 ALA A C 1
ATOM 1696 O O . ALA A 1 212 ? 0.823 10.562 15.984 1 96.25 212 ALA A O 1
ATOM 1697 N N . GLU A 1 213 ? 2.248 9.062 15.148 1 96.19 213 GLU A N 1
ATOM 1698 C CA . GLU A 1 213 ? 2.594 9.914 14.016 1 96.19 213 GLU A CA 1
ATOM 1699 C C . GLU A 1 213 ? 1.418 10.055 13.055 1 96.19 213 GLU A C 1
ATOM 1701 O O . GLU A 1 213 ? 1.235 11.109 12.438 1 96.19 213 GLU A O 1
ATOM 1706 N N . LEU A 1 214 ? 0.651 9.008 12.867 1 97.12 214 LEU A N 1
ATOM 1707 C CA . LEU A 1 214 ? -0.556 9.086 12.055 1 97.12 214 LEU A CA 1
ATOM 1708 C C . LEU A 1 214 ? -1.516 10.133 12.602 1 97.12 214 LEU A C 1
ATOM 1710 O O . LEU A 1 214 ? -2.061 10.938 11.836 1 97.12 214 LEU A O 1
ATOM 1714 N N . LYS A 1 215 ? -1.697 10.148 13.914 1 96.25 215 LYS A N 1
ATOM 1715 C CA . LYS A 1 215 ? -2.561 11.141 14.547 1 96.25 215 LYS A CA 1
ATOM 1716 C C . LYS A 1 215 ? -2.049 12.555 14.297 1 96.25 215 LYS A C 1
ATOM 1718 O O . LYS A 1 215 ? -2.822 13.445 13.938 1 96.25 215 LYS A O 1
ATOM 1723 N N . ARG A 1 216 ? -0.76 12.734 14.453 1 94.62 216 ARG A N 1
ATOM 1724 C CA . ARG A 1 216 ? -0.161 14.039 14.211 1 94.62 216 ARG A CA 1
ATOM 1725 C C . ARG A 1 216 ? -0.373 14.484 12.773 1 94.62 216 ARG A C 1
ATOM 1727 O O . ARG A 1 216 ? -0.695 15.648 12.516 1 94.62 216 ARG A O 1
ATOM 1734 N N . LEU A 1 217 ? -0.2 13.57 11.883 1 95.25 217 LEU A N 1
ATOM 1735 C CA . LEU A 1 217 ? -0.362 13.836 10.453 1 95.25 217 LEU A CA 1
ATOM 1736 C C . LEU A 1 217 ? -1.795 14.25 10.141 1 95.25 217 LEU A C 1
ATOM 1738 O O . LEU A 1 217 ? -2.02 15.258 9.469 1 95.25 217 LEU A O 1
ATOM 1742 N N . MET A 1 218 ? -2.758 13.523 10.625 1 94.5 218 MET A N 1
ATOM 1743 C CA . MET A 1 218 ? -4.168 13.789 10.352 1 94.5 218 MET A CA 1
ATOM 1744 C C . MET A 1 218 ? -4.59 15.125 10.953 1 94.5 218 MET A C 1
ATOM 1746 O O . MET A 1 218 ? -5.258 15.922 10.297 1 94.5 218 MET A O 1
ATOM 1750 N N . ILE A 1 219 ? -4.16 15.359 12.172 1 92.88 219 ILE A N 1
ATOM 1751 C CA . ILE A 1 219 ? -4.523 16.594 12.875 1 92.88 219 ILE A CA 1
ATOM 1752 C C . ILE A 1 219 ? -3.93 17.797 12.141 1 92.88 219 ILE A C 1
ATOM 1754 O O . ILE A 1 219 ? -4.633 18.766 11.867 1 92.88 219 ILE A O 1
ATOM 1758 N N . ALA A 1 220 ? -2.645 17.734 11.797 1 93.75 220 ALA A N 1
ATOM 1759 C CA . ALA A 1 220 ? -1.994 18.828 11.086 1 93.75 220 ALA A CA 1
ATOM 1760 C C . ALA A 1 220 ? -2.701 19.109 9.766 1 93.75 220 ALA A C 1
ATOM 1762 O O . ALA A 1 220 ? -2.988 20.266 9.445 1 93.75 220 ALA A O 1
ATOM 1763 N N . TYR A 1 221 ? -2.996 18.094 9.023 1 94.31 221 TYR A N 1
ATOM 1764 C CA . TYR A 1 221 ? -3.641 18.203 7.719 1 94.31 221 TYR A CA 1
ATOM 1765 C C . TYR A 1 221 ? -5.02 18.844 7.852 1 94.31 221 TYR A C 1
ATOM 1767 O O . TYR A 1 221 ? -5.352 19.781 7.125 1 94.31 221 TYR A O 1
ATOM 1775 N N . LEU A 1 222 ? -5.84 18.406 8.781 1 91.44 222 LEU A N 1
ATOM 1776 C CA . LEU A 1 222 ? -7.223 18.844 8.922 1 91.44 222 LEU A CA 1
ATOM 1777 C C . LEU A 1 222 ? -7.285 20.266 9.484 1 91.44 222 LEU A C 1
ATOM 1779 O O . LEU A 1 222 ? -8.18 21.031 9.141 1 91.44 222 LEU A O 1
ATOM 1783 N N . LEU A 1 223 ? -6.344 20.594 10.367 1 89.25 223 LEU A N 1
ATOM 1784 C CA . LEU A 1 223 ? -6.297 21.953 10.891 1 89.25 223 LEU A CA 1
ATOM 1785 C C . LEU A 1 223 ? -5.988 22.953 9.781 1 89.25 223 LEU A C 1
ATOM 1787 O O . LEU A 1 223 ? -6.578 24.047 9.734 1 89.25 223 LEU A O 1
ATOM 1791 N N . VAL A 1 224 ? -5.129 22.594 8.898 1 89 224 VAL A N 1
ATOM 1792 C CA . VAL A 1 224 ? -4.801 23.453 7.77 1 89 224 VAL A CA 1
ATOM 1793 C C . VAL A 1 224 ? -6.004 23.562 6.832 1 89 224 VAL A C 1
ATOM 1795 O O . VAL A 1 224 ? -6.324 24.641 6.344 1 89 224 VAL A O 1
ATOM 1798 N N . ALA A 1 225 ? -6.652 22.453 6.566 1 88.31 225 ALA A N 1
ATOM 1799 C CA . ALA A 1 225 ? -7.828 22.438 5.699 1 88.31 225 ALA A CA 1
ATOM 1800 C C . ALA A 1 225 ? -8.938 23.312 6.281 1 88.31 225 ALA A C 1
ATOM 1802 O O . ALA A 1 225 ? -9.617 24.031 5.543 1 88.31 225 ALA A O 1
ATOM 1803 N N . GLU A 1 226 ? -9.102 23.172 7.57 1 87.25 226 GLU A N 1
ATOM 1804 C CA . GLU A 1 226 ? -10.109 23.984 8.242 1 87.25 226 GLU A CA 1
ATOM 1805 C C . GLU A 1 226 ? -9.781 25.469 8.117 1 87.25 226 GLU A C 1
ATOM 1807 O O . GLU A 1 226 ? -10.656 26.281 7.801 1 87.25 226 GLU A O 1
ATOM 1812 N N . LYS A 1 227 ? -8.57 25.812 8.344 1 88 227 LYS A N 1
ATOM 1813 C CA . LYS A 1 227 ? -8.141 27.203 8.266 1 88 227 LYS A CA 1
ATOM 1814 C C . LYS A 1 227 ? -8.312 27.75 6.855 1 88 227 LYS A C 1
ATOM 1816 O O . LYS A 1 227 ? -8.797 28.875 6.672 1 88 227 LYS A O 1
ATOM 1821 N N . GLU A 1 228 ? -8 26.969 5.852 1 87.88 228 GLU A N 1
ATOM 1822 C CA . GLU A 1 228 ? -8.109 27.391 4.457 1 87.88 228 GLU A CA 1
ATOM 1823 C C . GLU A 1 228 ? -9.57 27.578 4.055 1 87.88 228 GLU A C 1
ATOM 1825 O O . GLU A 1 228 ? -9.875 28.422 3.211 1 87.88 228 GLU A O 1
ATOM 1830 N N . SER A 1 229 ? -10.32 26.766 4.523 1 86.12 229 SER A N 1
ATOM 1831 C CA . SER A 1 229 ? -11.742 26.844 4.195 1 86.12 229 SER A CA 1
ATOM 1832 C C . SER A 1 229 ? -12.375 28.094 4.801 1 86.12 229 SER A C 1
ATOM 1834 O O . SER A 1 229 ? -13.336 28.641 4.254 1 86.12 229 SER A O 1
ATOM 1836 N N . ARG A 1 230 ? -11.836 28.578 5.887 1 81.62 230 ARG A N 1
ATOM 1837 C CA . ARG A 1 230 ? -12.391 29.75 6.562 1 81.62 230 ARG A CA 1
ATOM 1838 C C . ARG A 1 230 ? -11.789 31.031 6.016 1 81.62 230 ARG A C 1
ATOM 1840 O O . ARG A 1 230 ? -12.398 32.094 6.105 1 81.62 230 ARG A O 1
ATOM 1847 N N . THR A 1 231 ? -10.539 30.984 5.629 1 73.19 231 THR A N 1
ATOM 1848 C CA . THR A 1 231 ? -9.883 32.188 5.129 1 73.19 231 THR A CA 1
ATOM 1849 C C . THR A 1 231 ? -10.297 32.469 3.688 1 73.19 231 THR A C 1
ATOM 1851 O O . THR A 1 231 ? -10.094 33.562 3.182 1 73.19 231 THR A O 1
ATOM 1854 N N . LYS A 1 232 ? -10.508 31.672 2.713 1 60.5 232 LYS A N 1
ATOM 1855 C CA . LYS A 1 232 ? -10.859 31.969 1.325 1 60.5 232 LYS A CA 1
ATOM 1856 C C . LYS A 1 232 ? -12.133 32.781 1.24 1 60.5 232 LYS A C 1
ATOM 1858 O O . LYS A 1 232 ? -12.727 32.938 0.168 1 60.5 232 LYS A O 1
ATOM 1863 N N . ASP A 1 233 ? -12.508 33.719 2.16 1 42.31 233 ASP A N 1
ATOM 1864 C CA . ASP A 1 233 ? -13.289 34.875 1.819 1 42.31 233 ASP A CA 1
ATOM 1865 C C . ASP A 1 233 ? -12.445 35.906 1.079 1 42.31 233 ASP A C 1
ATOM 1867 O O . ASP A 1 233 ? -11.289 36.156 1.445 1 42.31 233 ASP A O 1
ATOM 1871 N N . MET B 1 1 ? 7.633 -58.656 -6.09 1 33.88 1 MET B N 1
ATOM 1872 C CA . MET B 1 1 ? 7.312 -57.438 -6.816 1 33.88 1 MET B CA 1
ATOM 1873 C C . MET B 1 1 ? 7.43 -56.219 -5.902 1 33.88 1 MET B C 1
ATOM 1875 O O . MET B 1 1 ? 6.699 -56.094 -4.914 1 33.88 1 MET B O 1
ATOM 1879 N N . GLN B 1 2 ? 8.578 -55.625 -5.676 1 42.06 2 GLN B N 1
ATOM 1880 C CA . GLN B 1 2 ? 9.016 -54.594 -4.727 1 42.06 2 GLN B CA 1
ATOM 1881 C C . GLN B 1 2 ? 8.336 -53.25 -5.008 1 42.06 2 GLN B C 1
ATOM 1883 O O . GLN B 1 2 ? 8.211 -52.844 -6.164 1 42.06 2 GLN B O 1
ATOM 1888 N N . PRO B 1 3 ? 7.375 -52.75 -4.176 1 45.94 3 PRO B N 1
ATOM 1889 C CA . PRO B 1 3 ? 6.672 -51.5 -4.387 1 45.94 3 PRO B CA 1
ATOM 1890 C C . PRO B 1 3 ? 7.621 -50.344 -4.668 1 45.94 3 PRO B C 1
ATOM 1892 O O . PRO B 1 3 ? 8.672 -50.219 -4.039 1 45.94 3 PRO B O 1
ATOM 1895 N N . THR B 1 4 ? 7.852 -49.906 -5.922 1 41.5 4 THR B N 1
ATOM 1896 C CA . THR B 1 4 ? 8.602 -48.719 -6.344 1 41.5 4 THR B CA 1
ATOM 1897 C C . THR B 1 4 ? 8.133 -47.469 -5.586 1 41.5 4 THR B C 1
ATOM 1899 O O . THR B 1 4 ? 6.957 -47.094 -5.664 1 41.5 4 THR B O 1
ATOM 1902 N N . THR B 1 5 ? 8.719 -47.156 -4.453 1 38.94 5 THR B N 1
ATOM 1903 C CA . THR B 1 5 ? 8.547 -45.938 -3.676 1 38.94 5 THR B CA 1
ATOM 1904 C C . THR B 1 5 ? 8.664 -44.688 -4.57 1 38.94 5 THR B C 1
ATOM 1906 O O . THR B 1 5 ? 9.727 -44.438 -5.141 1 38.94 5 THR B O 1
ATOM 1909 N N . ARG B 1 6 ? 7.656 -44.344 -5.371 1 36.41 6 ARG B N 1
ATOM 1910 C CA . ARG B 1 6 ? 7.625 -43.094 -6.125 1 36.41 6 ARG B CA 1
ATOM 1911 C C . ARG B 1 6 ? 8.109 -41.906 -5.273 1 36.41 6 ARG B C 1
ATOM 1913 O O . ARG B 1 6 ? 7.496 -41.594 -4.258 1 36.41 6 ARG B O 1
ATOM 1920 N N . ASN B 1 7 ? 9.391 -41.625 -5.23 1 36.88 7 ASN B N 1
ATOM 1921 C CA . ASN B 1 7 ? 10.023 -40.406 -4.695 1 36.88 7 ASN B CA 1
ATOM 1922 C C . ASN B 1 7 ? 9.258 -39.156 -5.086 1 36.88 7 ASN B C 1
ATOM 1924 O O . ASN B 1 7 ? 9.266 -38.75 -6.254 1 36.88 7 ASN B O 1
ATOM 1928 N N . ARG B 1 8 ? 8.047 -39.125 -4.645 1 41.16 8 ARG B N 1
ATOM 1929 C CA . ARG B 1 8 ? 7.41 -37.812 -4.848 1 41.16 8 ARG B CA 1
ATOM 1930 C C . ARG B 1 8 ? 8.414 -36.688 -4.668 1 41.16 8 ARG B C 1
ATOM 1932 O O . ARG B 1 8 ? 8.906 -36.469 -3.564 1 41.16 8 ARG B O 1
ATOM 1939 N N . ALA B 1 9 ? 9.188 -36.406 -5.59 1 40.25 9 ALA B N 1
ATOM 1940 C CA . ALA B 1 9 ? 10.109 -35.281 -5.672 1 40.25 9 ALA B CA 1
ATOM 1941 C C . ALA B 1 9 ? 9.523 -34.062 -4.973 1 40.25 9 ALA B C 1
ATOM 1943 O O . ALA B 1 9 ? 8.445 -33.594 -5.336 1 40.25 9 ALA B O 1
ATOM 1944 N N . ARG B 1 10 ? 9.758 -33.75 -3.785 1 41.22 10 ARG B N 1
ATOM 1945 C CA . ARG B 1 10 ? 9.453 -32.562 -2.973 1 41.22 10 ARG B CA 1
ATOM 1946 C C . ARG B 1 10 ? 9.664 -31.297 -3.768 1 41.22 10 ARG B C 1
ATOM 1948 O O . ARG B 1 10 ? 10.781 -31 -4.203 1 41.22 10 ARG B O 1
ATOM 1955 N N . ARG B 1 11 ? 8.727 -30.859 -4.508 1 45.31 11 ARG B N 1
ATOM 1956 C CA . ARG B 1 11 ? 8.852 -29.594 -5.23 1 45.31 11 ARG B CA 1
ATOM 1957 C C . ARG B 1 11 ? 9.609 -28.562 -4.402 1 45.31 11 ARG B C 1
ATOM 1959 O O . ARG B 1 11 ? 9.203 -28.234 -3.287 1 45.31 11 ARG B O 1
ATOM 1966 N N . ARG B 1 12 ? 10.883 -28.438 -4.535 1 45 12 ARG B N 1
ATOM 1967 C CA . ARG B 1 12 ? 11.719 -27.438 -3.879 1 45 12 ARG B CA 1
ATOM 1968 C C . ARG B 1 12 ? 11.031 -26.078 -3.859 1 45 12 ARG B C 1
ATOM 1970 O O . ARG B 1 12 ? 10.656 -25.547 -4.91 1 45 12 ARG B O 1
ATOM 1977 N N . VAL B 1 13 ? 10.398 -25.797 -2.795 1 52.62 13 VAL B N 1
ATOM 1978 C CA . VAL B 1 13 ? 9.773 -24.5 -2.574 1 52.62 13 VAL B CA 1
ATOM 1979 C C . VAL B 1 13 ? 10.75 -23.391 -2.963 1 52.62 13 VAL B C 1
ATOM 1981 O O . VAL B 1 13 ? 11.922 -23.438 -2.602 1 52.62 13 VAL B O 1
ATOM 1984 N N . ASP B 1 14 ? 10.453 -22.609 -3.955 1 59.72 14 ASP B N 1
ATOM 1985 C CA . ASP B 1 14 ? 11.227 -21.438 -4.379 1 59.72 14 ASP B CA 1
ATOM 1986 C C . ASP B 1 14 ? 11.672 -20.609 -3.176 1 59.72 14 ASP B C 1
ATOM 1988 O O . ASP B 1 14 ? 10.852 -20.266 -2.316 1 59.72 14 ASP B O 1
ATOM 1992 N N . PRO B 1 15 ? 12.984 -20.516 -2.959 1 52 15 PRO B N 1
ATOM 1993 C CA . PRO B 1 15 ? 13.492 -19.75 -1.822 1 52 15 PRO B CA 1
ATOM 1994 C C . PRO B 1 15 ? 12.773 -18.406 -1.642 1 52 15 PRO B C 1
ATOM 1996 O O . PRO B 1 15 ? 12.703 -17.891 -0.527 1 52 15 PRO B O 1
ATOM 1999 N N . ALA B 1 16 ? 12.266 -17.906 -2.77 1 54.16 16 ALA B N 1
ATOM 2000 C CA . ALA B 1 16 ? 11.578 -16.625 -2.701 1 54.16 16 ALA B CA 1
ATOM 2001 C C . ALA B 1 16 ? 10.266 -16.734 -1.93 1 54.16 16 ALA B C 1
ATOM 2003 O O . ALA B 1 16 ? 9.727 -15.734 -1.454 1 54.16 16 ALA B O 1
ATOM 2004 N N . LEU B 1 17 ? 9.867 -17.906 -1.771 1 63.25 17 LEU B N 1
ATOM 2005 C CA . LEU B 1 17 ? 8.594 -18.141 -1.095 1 63.25 17 LEU B CA 1
ATOM 2006 C C . LEU B 1 17 ? 8.82 -18.531 0.365 1 63.25 17 LEU B C 1
ATOM 2008 O O . LEU B 1 17 ? 7.859 -18.641 1.134 1 63.25 17 LEU B O 1
ATOM 2012 N N . GLU B 1 18 ? 10.148 -18.797 0.639 1 54.62 18 GLU B N 1
ATOM 2013 C CA . GLU B 1 18 ? 10.477 -19.188 2.008 1 54.62 18 GLU B CA 1
ATOM 2014 C C . GLU B 1 18 ? 10.422 -17.984 2.951 1 54.62 18 GLU B C 1
ATOM 2016 O O . GLU B 1 18 ? 10.742 -16.859 2.555 1 54.62 18 GLU B O 1
ATOM 2021 N N . ASN B 1 19 ? 9.688 -18.109 4.039 1 52 19 ASN B N 1
ATOM 2022 C CA . ASN B 1 19 ? 9.641 -17.094 5.078 1 52 19 ASN B CA 1
ATOM 2023 C C . ASN B 1 19 ? 11.039 -16.688 5.539 1 52 19 ASN B C 1
ATOM 2025 O O . ASN B 1 19 ? 11.789 -17.516 6.062 1 52 19 ASN B O 1
ATOM 2029 N N . PRO B 1 20 ? 11.438 -15.523 5.191 1 47.09 20 PRO B N 1
ATOM 2030 C CA . PRO B 1 20 ? 12.781 -15.125 5.602 1 47.09 20 PRO B CA 1
ATOM 2031 C C . PRO B 1 20 ? 13.016 -15.289 7.102 1 47.09 20 PRO B C 1
ATOM 2033 O O . PRO B 1 20 ? 14.125 -15.062 7.586 1 47.09 20 PRO B O 1
ATOM 2036 N N . GLN B 1 21 ? 11.969 -15.297 7.891 1 46.94 21 GLN B N 1
ATOM 2037 C CA . GLN B 1 21 ? 12.273 -15.344 9.32 1 46.94 21 GLN B CA 1
ATOM 2038 C C . GLN B 1 21 ? 13.297 -16.422 9.633 1 46.94 21 GLN B C 1
ATOM 2040 O O . GLN B 1 21 ? 13.875 -16.453 10.719 1 46.94 21 GLN B O 1
ATOM 2045 N N . SER B 1 22 ? 13.195 -17.531 9.023 1 46.03 22 SER B N 1
ATOM 2046 C CA . SER B 1 22 ? 14.156 -18.562 9.391 1 46.03 22 SER B CA 1
ATOM 2047 C C . SER B 1 22 ? 15.578 -18.141 9.023 1 46.03 22 SER B C 1
ATOM 2049 O O . SER B 1 22 ? 16.547 -18.766 9.445 1 46.03 22 SER B O 1
ATOM 2051 N N . LEU B 1 23 ? 15.711 -17.297 7.953 1 45.94 23 LEU B N 1
ATOM 2052 C CA . LEU B 1 23 ? 17.062 -16.938 7.574 1 45.94 23 LEU B CA 1
ATOM 2053 C C . LEU B 1 23 ? 17.516 -15.68 8.312 1 45.94 23 LEU B C 1
ATOM 2055 O O . LEU B 1 23 ? 16.688 -14.859 8.711 1 45.94 23 LEU B O 1
ATOM 2059 N N . GLU B 1 24 ? 18.641 -15.586 8.984 1 52 24 GLU B N 1
ATOM 2060 C CA . GLU B 1 24 ? 19.281 -14.492 9.719 1 52 24 GLU B CA 1
ATOM 2061 C C . GLU B 1 24 ? 18.938 -13.141 9.102 1 52 24 GLU B C 1
ATOM 2063 O O . GLU B 1 24 ? 18.438 -12.242 9.781 1 52 24 GLU B O 1
ATOM 2068 N N . GLU B 1 25 ? 19.719 -12.648 8.086 1 52.69 25 GLU B N 1
ATOM 2069 C CA . GLU B 1 25 ? 19.609 -11.32 7.484 1 52.69 25 GLU B CA 1
ATOM 2070 C C . GLU B 1 25 ? 18.844 -11.375 6.168 1 52.69 25 GLU B C 1
ATOM 2072 O O . GLU B 1 25 ? 19.031 -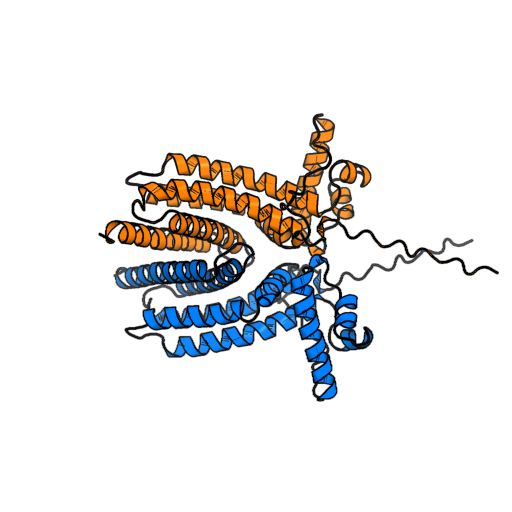12.289 5.363 1 52.69 25 GLU B O 1
ATOM 2077 N N . PRO B 1 26 ? 17.719 -10.703 6.105 1 54.56 26 PRO B N 1
ATOM 2078 C CA . PRO B 1 26 ? 17.031 -10.688 4.812 1 54.56 26 PRO B CA 1
ATOM 2079 C C . PRO B 1 26 ? 17.984 -10.594 3.631 1 54.56 26 PRO B C 1
ATOM 2081 O O . PRO B 1 26 ? 18.906 -9.773 3.65 1 54.56 26 PRO B O 1
ATOM 2084 N N . GLN B 1 27 ? 18.203 -11.641 2.869 1 63.22 27 GLN B N 1
ATOM 2085 C CA . GLN B 1 27 ? 19.109 -11.617 1.72 1 63.22 27 GLN B CA 1
ATOM 2086 C C . GLN B 1 27 ? 18.406 -11.047 0.487 1 63.22 27 GLN B C 1
ATOM 2088 O O . GLN B 1 27 ? 17.281 -11.453 0.165 1 63.22 27 GLN B O 1
ATOM 2093 N N . GLU B 1 28 ? 18.922 -9.938 -0.082 1 68.56 28 GLU B N 1
ATOM 2094 C CA . GLU B 1 28 ? 18.438 -9.336 -1.323 1 68.56 28 GLU B CA 1
ATOM 2095 C C . GLU B 1 28 ? 18.422 -10.352 -2.463 1 68.56 28 GLU B C 1
ATOM 2097 O O . GLU B 1 28 ? 19.359 -11.133 -2.613 1 68.56 28 GLU B O 1
ATOM 2102 N N . LEU B 1 29 ? 17.312 -10.461 -3.107 1 76.31 29 LEU B N 1
ATOM 2103 C CA . LEU B 1 29 ? 17.25 -11.281 -4.312 1 76.31 29 LEU B CA 1
ATOM 2104 C C . LEU B 1 29 ? 17.906 -10.57 -5.492 1 76.31 29 LEU B C 1
ATOM 2106 O O . LEU B 1 29 ? 17.438 -9.516 -5.934 1 76.31 29 LEU B O 1
ATOM 2110 N N . LEU B 1 30 ? 19.062 -11.125 -5.922 1 78.44 30 LEU B N 1
ATOM 2111 C CA . LEU B 1 30 ? 19.844 -10.508 -6.992 1 78.44 30 LEU B CA 1
ATOM 2112 C C . LEU B 1 30 ? 19.906 -11.414 -8.219 1 78.44 30 LEU B C 1
ATOM 2114 O O . LEU B 1 30 ? 19.797 -12.641 -8.094 1 78.44 30 LEU B O 1
ATOM 2118 N N . PRO B 1 31 ? 20.047 -10.742 -9.375 1 81.12 31 PRO B N 1
ATOM 2119 C CA . PRO B 1 31 ? 20.234 -11.555 -10.578 1 81.12 31 PRO B CA 1
ATOM 2120 C C . PRO B 1 31 ? 21.469 -12.461 -10.477 1 81.12 31 PRO B C 1
ATOM 2122 O O . PRO B 1 31 ? 22.422 -12.133 -9.773 1 81.12 31 PRO B O 1
ATOM 2125 N N . ARG B 1 32 ? 21.391 -13.586 -11.211 1 78.06 32 ARG B N 1
ATOM 2126 C CA . ARG B 1 32 ? 22.5 -14.539 -11.227 1 78.06 32 ARG B CA 1
ATOM 2127 C C . ARG B 1 32 ? 23.734 -13.938 -11.898 1 78.06 32 ARG B C 1
ATOM 2129 O O . ARG B 1 32 ? 24.859 -14.148 -11.438 1 78.06 32 ARG B O 1
ATOM 2136 N N . LYS B 1 33 ? 23.5 -13.281 -13.016 1 77.38 33 LYS B N 1
ATOM 2137 C CA . LYS B 1 33 ? 24.562 -12.633 -13.766 1 77.38 33 LYS B CA 1
ATOM 2138 C C . LYS B 1 33 ? 24.125 -11.273 -14.297 1 77.38 33 LYS B C 1
ATOM 2140 O O . LYS B 1 33 ? 22.969 -11.102 -14.695 1 77.38 33 LYS B O 1
ATOM 2145 N N . ARG B 1 34 ? 25.062 -10.32 -14.211 1 80.5 34 ARG B N 1
ATOM 2146 C CA . ARG B 1 34 ? 24.891 -9.047 -14.906 1 80.5 34 ARG B CA 1
ATOM 2147 C C . ARG B 1 34 ? 25.766 -8.969 -16.141 1 80.5 34 ARG B C 1
ATOM 2149 O O . ARG B 1 34 ? 26.984 -9.109 -16.047 1 80.5 34 ARG B O 1
ATOM 2156 N N . PRO B 1 35 ? 25 -8.758 -17.234 1 81.19 35 PRO B N 1
ATOM 2157 C CA . PRO B 1 35 ? 25.75 -8.805 -18.484 1 81.19 35 PRO B CA 1
ATOM 2158 C C . PRO B 1 35 ? 26.75 -7.652 -18.609 1 81.19 35 PRO B C 1
ATOM 2160 O O . PRO B 1 35 ? 26.453 -6.527 -18.203 1 81.19 35 PRO B O 1
ATOM 2163 N N . THR B 1 36 ? 27.906 -8.023 -19.141 1 83.69 36 THR B N 1
ATOM 2164 C CA . THR B 1 36 ? 28.953 -7.035 -19.375 1 83.69 36 THR B CA 1
ATOM 2165 C C . THR B 1 36 ? 29.094 -6.75 -20.859 1 83.69 36 THR B C 1
ATOM 2167 O O . THR B 1 36 ? 29.516 -5.656 -21.25 1 83.69 36 THR B O 1
ATOM 2170 N N . GLN B 1 37 ? 28.734 -7.66 -21.656 1 86.12 37 GLN B N 1
ATOM 2171 C CA . GLN B 1 37 ? 28.797 -7.48 -23.094 1 86.12 37 GLN B CA 1
ATOM 2172 C C . GLN B 1 37 ? 27.547 -6.781 -23.625 1 86.12 37 GLN B C 1
ATOM 2174 O O . GLN B 1 37 ? 26.453 -6.973 -23.078 1 86.12 37 GLN B O 1
ATOM 2179 N N . GLU B 1 38 ? 27.703 -6.07 -24.719 1 88.69 38 GLU B N 1
ATOM 2180 C CA . GLU B 1 38 ? 26.641 -5.227 -25.266 1 88.69 38 GLU B CA 1
ATOM 2181 C C . GLU B 1 38 ? 25.438 -6.059 -25.672 1 88.69 38 GLU B C 1
ATOM 2183 O O . GLU B 1 38 ? 24.297 -5.684 -25.375 1 88.69 38 GLU B O 1
ATOM 2188 N N . ARG B 1 39 ? 25.703 -7.09 -26.375 1 87.38 39 ARG B N 1
ATOM 2189 C CA . ARG B 1 39 ? 24.609 -7.941 -26.828 1 87.38 39 ARG B CA 1
ATOM 2190 C C . ARG B 1 39 ? 23.828 -8.508 -25.656 1 87.38 39 ARG B C 1
ATOM 2192 O O . ARG B 1 39 ? 22.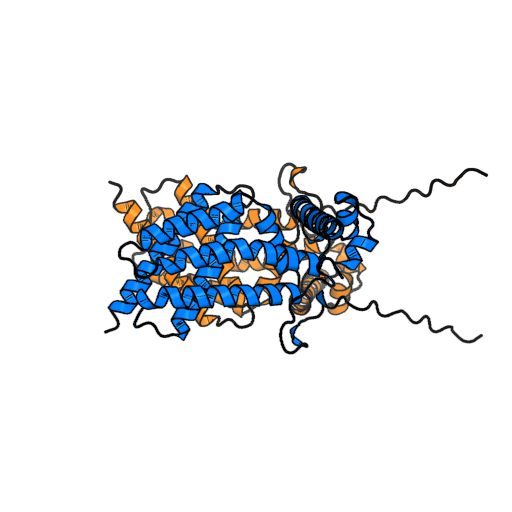594 -8.555 -25.688 1 87.38 39 ARG B O 1
ATOM 2199 N N . SER B 1 40 ? 24.547 -8.961 -24.609 1 89.12 40 SER B N 1
ATOM 2200 C CA . SER B 1 40 ? 23.922 -9.5 -23.406 1 89.12 40 SER B CA 1
ATOM 2201 C C . SER B 1 40 ? 23.156 -8.422 -22.656 1 89.12 40 SER B C 1
ATOM 2203 O O . SER B 1 40 ? 22.062 -8.688 -22.125 1 89.12 40 SER B O 1
ATOM 2205 N N . GLN B 1 41 ? 23.703 -7.293 -22.688 1 92.75 41 GLN B N 1
ATOM 2206 C CA . GLN B 1 41 ? 23.047 -6.172 -22.031 1 92.75 41 GLN B CA 1
ATOM 2207 C C . GLN B 1 41 ? 21.719 -5.824 -22.734 1 92.75 41 GLN B C 1
ATOM 2209 O O . GLN B 1 41 ? 20.734 -5.508 -22.062 1 92.75 41 GLN B O 1
ATOM 2214 N N . ARG B 1 42 ? 21.734 -5.914 -23.969 1 93.62 42 ARG B N 1
ATOM 2215 C CA . ARG B 1 42 ? 20.516 -5.637 -24.719 1 93.62 42 ARG B CA 1
ATOM 2216 C C . ARG B 1 42 ? 19.422 -6.641 -24.391 1 93.62 42 ARG B C 1
ATOM 2218 O O . ARG B 1 42 ? 18.266 -6.27 -24.234 1 93.62 42 ARG B O 1
ATOM 2225 N N . LYS B 1 43 ? 19.812 -7.875 -24.266 1 94.12 43 LYS B N 1
ATOM 2226 C CA . LYS B 1 43 ? 18.844 -8.906 -23.906 1 94.12 43 LYS B CA 1
ATOM 2227 C C . LYS B 1 43 ? 18.312 -8.695 -22.5 1 94.12 43 LYS B C 1
ATOM 2229 O O . LYS B 1 43 ? 17.109 -8.844 -22.25 1 94.12 43 LYS B O 1
ATOM 2234 N N . PHE B 1 44 ? 19.219 -8.375 -21.656 1 95.31 44 PHE B N 1
ATOM 2235 C CA . PHE B 1 44 ? 18.875 -8.078 -20.281 1 95.31 44 PHE B CA 1
ATOM 2236 C C . PHE B 1 44 ? 17.859 -6.941 -20.203 1 95.31 44 PHE B C 1
ATOM 2238 O O . PHE B 1 44 ? 16.828 -7.07 -19.562 1 95.31 44 PHE B O 1
ATOM 2245 N N . ASP B 1 45 ? 18.141 -5.922 -20.969 1 95.62 45 ASP B N 1
ATOM 2246 C CA . ASP B 1 45 ? 17.281 -4.75 -20.984 1 95.62 45 ASP B CA 1
ATOM 2247 C C . ASP B 1 45 ? 15.922 -5.074 -21.625 1 95.62 45 ASP B C 1
ATOM 2249 O O . ASP B 1 45 ? 14.883 -4.586 -21.172 1 95.62 45 ASP B O 1
ATOM 2253 N N . ALA B 1 46 ? 15.961 -5.848 -22.578 1 96.75 46 ALA B N 1
ATOM 2254 C CA . ALA B 1 46 ? 14.727 -6.25 -23.266 1 96.75 46 ALA B CA 1
ATOM 2255 C C . ALA B 1 46 ? 13.828 -7.055 -22.328 1 96.75 46 ALA B C 1
ATOM 2257 O O . ALA B 1 46 ? 12.609 -6.871 -22.312 1 96.75 46 ALA B O 1
ATOM 2258 N N . LEU B 1 47 ? 14.445 -7.906 -21.547 1 96.88 47 LEU B N 1
ATOM 2259 C CA . LEU B 1 47 ? 13.695 -8.711 -20.578 1 96.88 47 LEU B CA 1
ATOM 2260 C C . LEU B 1 47 ? 13.055 -7.832 -19.516 1 96.88 47 LEU B C 1
ATOM 2262 O O . LEU B 1 47 ? 11.898 -8.039 -19.156 1 96.88 47 LEU B O 1
ATOM 2266 N N . LEU B 1 48 ? 13.805 -6.875 -19.109 1 97.12 48 LEU B N 1
ATOM 2267 C CA . LEU B 1 48 ? 13.273 -5.984 -18.078 1 97.12 48 LEU B CA 1
ATOM 2268 C C . LEU B 1 48 ? 12.156 -5.113 -18.641 1 97.12 48 LEU B C 1
ATOM 2270 O O . LEU B 1 48 ? 11.148 -4.891 -17.969 1 97.12 48 LEU B O 1
ATOM 2274 N N . ALA B 1 49 ? 12.344 -4.688 -19.859 1 97.44 49 ALA B N 1
ATOM 2275 C CA . ALA B 1 49 ? 11.297 -3.889 -20.5 1 97.44 49 ALA B CA 1
ATOM 2276 C C . ALA B 1 49 ? 10.031 -4.707 -20.703 1 97.44 49 ALA B C 1
ATOM 2278 O O . ALA B 1 49 ? 8.93 -4.238 -20.406 1 97.44 49 ALA B O 1
ATOM 2279 N N . ALA B 1 50 ? 10.156 -5.891 -21.141 1 97.94 50 ALA B N 1
ATOM 2280 C CA . ALA B 1 50 ? 9.031 -6.797 -21.328 1 97.94 50 ALA B CA 1
ATOM 2281 C C . ALA B 1 50 ? 8.344 -7.102 -19.984 1 97.94 50 ALA B C 1
ATOM 2283 O O . ALA B 1 50 ? 7.121 -7.23 -19.938 1 97.94 50 ALA B O 1
ATOM 2284 N N . SER B 1 51 ? 9.133 -7.246 -18.984 1 97.94 51 SER B N 1
ATOM 2285 C CA . SER B 1 51 ? 8.602 -7.523 -17.656 1 97.94 51 SER B CA 1
ATOM 2286 C C . SER B 1 51 ? 7.711 -6.383 -17.172 1 97.94 51 SER B C 1
ATOM 2288 O O . SER B 1 51 ? 6.629 -6.621 -16.625 1 97.94 51 SER B O 1
ATOM 2290 N N . ARG B 1 52 ? 8.164 -5.184 -17.375 1 97 52 ARG B N 1
ATOM 2291 C CA . ARG B 1 52 ? 7.371 -4.023 -16.969 1 97 52 ARG B CA 1
ATOM 2292 C C . ARG B 1 52 ? 6.039 -3.986 -17.703 1 97 52 ARG B C 1
ATOM 2294 O O . ARG B 1 52 ? 4.992 -3.74 -17.094 1 97 52 ARG B O 1
ATOM 2301 N N . GLU B 1 53 ? 6.098 -4.234 -18.938 1 96.12 53 GLU B N 1
ATOM 2302 C CA . GLU B 1 53 ? 4.891 -4.234 -19.75 1 96.12 53 GLU B CA 1
ATOM 2303 C C . GLU B 1 53 ? 3.91 -5.312 -19.281 1 96.12 53 GLU B C 1
ATOM 2305 O O . GLU B 1 53 ? 2.719 -5.043 -19.125 1 96.12 53 GLU B O 1
ATOM 2310 N N . LEU B 1 54 ? 4.438 -6.473 -19.078 1 96 54 LEU B N 1
ATOM 2311 C CA . LEU B 1 54 ? 3.594 -7.59 -18.656 1 96 54 LEU B CA 1
ATOM 2312 C C . LEU B 1 54 ? 2.971 -7.324 -17.297 1 96 54 LEU B C 1
ATOM 2314 O O . LEU B 1 54 ? 1.783 -7.582 -17.094 1 96 54 LEU B O 1
ATOM 2318 N N . LEU B 1 55 ? 3.748 -6.832 -16.391 1 94.75 55 LEU B N 1
ATOM 2319 C CA . LEU B 1 55 ? 3.252 -6.508 -15.055 1 94.75 55 LEU B CA 1
ATOM 2320 C C . LEU B 1 55 ? 2.074 -5.539 -15.133 1 94.75 55 LEU B C 1
ATOM 2322 O O . LEU B 1 55 ? 1.083 -5.699 -14.422 1 94.75 55 LEU B O 1
ATOM 2326 N N . THR B 1 56 ? 2.205 -4.59 -15.969 1 91.94 56 THR B N 1
ATOM 2327 C CA . THR B 1 56 ? 1.174 -3.568 -16.125 1 91.94 56 THR B CA 1
ATOM 2328 C C . THR B 1 56 ? -0.087 -4.16 -16.75 1 91.94 56 THR B C 1
ATOM 2330 O O . THR B 1 56 ? -1.202 -3.799 -16.359 1 91.94 56 THR B O 1
ATOM 2333 N N . ASP B 1 57 ? 0.079 -5.102 -17.562 1 90.44 57 ASP B N 1
ATOM 2334 C CA . ASP B 1 57 ? -1.034 -5.672 -18.312 1 90.44 57 ASP B CA 1
ATOM 2335 C C . ASP B 1 57 ? -1.826 -6.66 -17.453 1 90.44 57 ASP B C 1
ATOM 2337 O O . ASP B 1 57 ? -3.059 -6.617 -17.438 1 90.44 57 ASP B O 1
ATOM 2341 N N . VAL B 1 58 ? -1.081 -7.559 -16.672 1 89.06 58 VAL B N 1
ATOM 2342 C CA . VAL B 1 58 ? -1.799 -8.703 -16.125 1 89.06 58 VAL B CA 1
ATOM 2343 C C . VAL B 1 58 ? -1.624 -8.734 -14.602 1 89.06 58 VAL B C 1
ATOM 2345 O O . VAL B 1 58 ? -2.311 -9.492 -13.906 1 89.06 58 VAL B O 1
ATOM 2348 N N . GLY B 1 59 ? -0.731 -7.938 -14.117 1 89.88 59 GLY B N 1
ATOM 2349 C CA . GLY B 1 59 ? -0.425 -8.016 -12.703 1 89.88 59 GLY B CA 1
ATOM 2350 C C . GLY B 1 59 ? 0.57 -9.109 -12.367 1 89.88 59 GLY B C 1
ATOM 2351 O O . GLY B 1 59 ? 0.945 -9.906 -13.234 1 89.88 59 GLY B O 1
ATOM 2352 N N . PHE B 1 60 ? 0.945 -9.188 -11.164 1 92.69 60 PHE B N 1
ATOM 2353 C CA . PHE B 1 60 ? 2.027 -10.078 -10.766 1 92.69 60 PHE B CA 1
ATOM 2354 C C . PHE B 1 60 ? 1.52 -11.508 -10.617 1 92.69 60 PHE B C 1
ATOM 2356 O O . PHE B 1 60 ? 2.258 -12.461 -10.859 1 92.69 60 PHE B O 1
ATOM 2363 N N . GLU B 1 61 ? 0.368 -11.641 -10.188 1 90.5 61 GLU B N 1
ATOM 2364 C CA . GLU B 1 61 ? -0.198 -12.969 -9.977 1 90.5 61 GLU B CA 1
ATOM 2365 C C . GLU B 1 61 ? -0.172 -13.789 -11.266 1 90.5 61 GLU B C 1
ATOM 2367 O O . GLU B 1 61 ? 0.089 -14.992 -11.234 1 90.5 61 GLU B O 1
ATOM 2372 N N . SER B 1 62 ? -0.38 -13.188 -12.359 1 91.44 62 SER B N 1
ATOM 2373 C CA . SER B 1 62 ? -0.419 -13.867 -13.648 1 91.44 62 SER B CA 1
ATOM 2374 C C . SER B 1 62 ? 0.908 -13.727 -14.391 1 91.44 62 SER B C 1
ATOM 2376 O O . SER B 1 62 ? 1.048 -14.203 -15.523 1 91.44 62 SER B O 1
ATOM 2378 N N . PHE B 1 63 ? 1.825 -13.062 -13.836 1 94.62 63 PHE B N 1
ATOM 2379 C CA . PHE B 1 63 ? 3.145 -12.797 -14.398 1 94.62 63 PHE B CA 1
ATOM 2380 C C . PHE B 1 63 ? 3.988 -14.062 -14.414 1 94.62 63 PHE B C 1
ATOM 2382 O O . PHE B 1 63 ? 4.152 -14.727 -13.383 1 94.62 63 PHE B O 1
ATOM 2389 N N . THR B 1 64 ? 4.5 -14.469 -15.617 1 94.31 64 THR B N 1
ATOM 2390 C CA . THR B 1 64 ? 5.355 -15.648 -15.695 1 94.31 64 THR B CA 1
ATOM 2391 C C . THR B 1 64 ? 6.613 -15.352 -16.5 1 94.31 64 THR B C 1
ATOM 2393 O O . THR B 1 64 ? 6.594 -14.508 -17.406 1 94.31 64 THR B O 1
ATOM 2396 N N . CYS B 1 65 ? 7.609 -16.125 -16.156 1 95.69 65 CYS B N 1
ATOM 2397 C CA . CYS B 1 65 ? 8.859 -16 -16.906 1 95.69 65 CYS B CA 1
ATOM 2398 C C . CYS B 1 65 ? 8.664 -16.375 -18.359 1 95.69 65 CYS B C 1
ATOM 2400 O O . CYS B 1 65 ? 9.242 -15.75 -19.25 1 95.69 65 CYS B O 1
ATOM 2402 N N . GLU B 1 66 ? 7.863 -17.328 -18.594 1 96.12 66 GLU B N 1
ATOM 2403 C CA . GLU B 1 66 ? 7.594 -17.781 -19.969 1 96.12 66 GLU B CA 1
ATOM 2404 C C . GLU B 1 66 ? 7.027 -16.641 -20.812 1 96.12 66 GLU B C 1
ATOM 2406 O O . GLU B 1 66 ? 7.488 -16.422 -21.938 1 96.12 66 GLU B O 1
ATOM 2411 N N . GLU B 1 67 ? 6.066 -16 -20.328 1 97.06 67 GLU B N 1
ATOM 2412 C CA . GLU B 1 67 ? 5.438 -14.914 -21.062 1 97.06 67 GLU B CA 1
ATOM 2413 C C . GLU B 1 67 ? 6.402 -13.75 -21.266 1 97.06 67 GLU B C 1
ATOM 2415 O O . GLU B 1 67 ? 6.379 -13.086 -22.297 1 97.06 67 GLU B O 1
ATOM 2420 N N . VAL B 1 68 ? 7.246 -13.461 -20.281 1 97.69 68 VAL B N 1
ATOM 2421 C CA . VAL B 1 68 ? 8.242 -12.406 -20.391 1 97.69 68 VAL B CA 1
ATOM 2422 C C . VAL B 1 68 ? 9.203 -12.711 -21.547 1 97.69 68 VAL B C 1
ATOM 2424 O O . VAL B 1 68 ? 9.461 -11.852 -22.391 1 97.69 68 VAL B O 1
ATOM 2427 N N . ALA B 1 69 ? 9.688 -13.922 -21.516 1 97.75 69 ALA B N 1
ATOM 2428 C CA . ALA B 1 69 ? 10.625 -14.328 -22.562 1 97.75 69 ALA B CA 1
ATOM 2429 C C . ALA B 1 69 ? 9.984 -14.227 -23.938 1 97.75 69 ALA B C 1
ATOM 2431 O O . ALA B 1 69 ? 10.609 -13.742 -24.891 1 97.75 69 ALA B O 1
ATOM 2432 N N . ALA B 1 70 ? 8.758 -14.664 -24.016 1 97.69 70 ALA B N 1
ATOM 2433 C CA . ALA B 1 70 ? 8.016 -14.602 -25.266 1 97.69 70 ALA B CA 1
ATOM 2434 C C . ALA B 1 70 ? 7.867 -13.156 -25.75 1 97.69 70 ALA B C 1
ATOM 2436 O O . ALA B 1 70 ? 8.125 -12.852 -26.906 1 97.69 70 ALA B O 1
ATOM 2437 N N . ARG B 1 71 ? 7.547 -12.234 -24.938 1 96.81 71 ARG B N 1
ATOM 2438 C CA . ARG B 1 71 ? 7.34 -10.828 -25.266 1 96.81 71 ARG B CA 1
ATOM 2439 C C . ARG B 1 71 ? 8.656 -10.164 -25.656 1 96.81 71 ARG B C 1
ATOM 2441 O O . ARG B 1 71 ? 8.672 -9.281 -26.531 1 96.81 71 ARG B O 1
ATOM 2448 N N . ALA B 1 72 ? 9.695 -10.578 -24.969 1 97.38 72 ALA B N 1
ATOM 2449 C CA . ALA B 1 72 ? 11.016 -10.016 -25.266 1 97.38 72 ALA B CA 1
ATOM 2450 C C . ALA B 1 72 ? 11.625 -10.664 -26.5 1 97.38 72 ALA B C 1
ATOM 2452 O O . ALA B 1 72 ? 12.688 -10.242 -26.969 1 97.38 72 ALA B O 1
ATOM 2453 N N . ASP B 1 73 ? 11 -11.672 -26.953 1 96.94 73 ASP B N 1
ATOM 2454 C CA . ASP B 1 73 ? 11.477 -12.43 -28.109 1 96.94 73 ASP B CA 1
ATOM 2455 C C . ASP B 1 73 ? 12.867 -13.008 -27.859 1 96.94 73 ASP B C 1
ATOM 2457 O O . ASP B 1 73 ? 13.789 -12.805 -28.656 1 96.94 73 ASP B O 1
ATOM 2461 N N . VAL B 1 74 ? 13.039 -13.641 -26.75 1 95.5 74 VAL B N 1
ATOM 2462 C CA . VAL B 1 74 ? 14.266 -14.352 -26.359 1 95.5 74 VAL B CA 1
ATOM 2463 C C . VAL B 1 74 ? 13.914 -15.742 -25.844 1 95.5 74 VAL B C 1
ATOM 2465 O O . VAL B 1 74 ? 12.844 -15.945 -25.266 1 95.5 74 VAL B O 1
ATOM 2468 N N . PRO B 1 75 ? 14.797 -16.688 -26.141 1 94.38 75 PRO B N 1
ATOM 2469 C CA . PRO B 1 75 ? 14.562 -18.016 -25.562 1 94.38 75 PRO B CA 1
ATOM 2470 C C . PRO B 1 75 ? 14.461 -17.984 -24.047 1 94.38 75 PRO B C 1
ATOM 2472 O O . PRO B 1 75 ? 15.172 -17.219 -23.391 1 94.38 75 PRO B O 1
ATOM 2475 N N . ILE B 1 76 ? 13.562 -18.844 -23.547 1 95.25 76 ILE B N 1
ATOM 2476 C CA . ILE B 1 76 ? 13.312 -18.906 -22.109 1 95.25 76 ILE B CA 1
ATOM 2477 C C . ILE B 1 76 ? 14.609 -19.234 -21.375 1 95.25 76 ILE B C 1
ATOM 2479 O O . ILE B 1 76 ? 14.836 -18.734 -20.25 1 95.25 76 ILE B O 1
ATOM 2483 N N . GLY B 1 77 ? 15.508 -19.969 -21.953 1 93.62 77 GLY B N 1
ATOM 2484 C CA . GLY B 1 77 ? 16.797 -20.281 -21.375 1 93.62 77 GLY B CA 1
ATOM 2485 C C . GLY B 1 77 ? 17.656 -19.062 -21.125 1 93.62 77 GLY B C 1
ATOM 2486 O O . GLY B 1 77 ? 18.375 -19 -20.125 1 93.62 77 GLY B O 1
ATOM 2487 N N . THR B 1 78 ? 17.625 -18.109 -21.969 1 93 78 THR B N 1
ATOM 2488 C CA . THR B 1 78 ? 18.359 -16.844 -21.812 1 93 78 THR B CA 1
ATOM 2489 C C . THR B 1 78 ? 17.891 -16.109 -20.547 1 93 78 THR B C 1
ATOM 2491 O O . THR B 1 78 ? 18.703 -15.562 -19.812 1 93 78 THR B O 1
ATOM 2494 N N . LEU B 1 79 ? 16.562 -16.109 -20.297 1 95.06 79 LEU B N 1
ATOM 2495 C CA . LEU B 1 79 ? 16.031 -15.461 -19.109 1 95.06 79 LEU B CA 1
ATOM 2496 C C . LEU B 1 79 ? 16.609 -16.094 -17.844 1 95.06 79 LEU B C 1
ATOM 2498 O O . LEU B 1 79 ? 17 -15.391 -16.906 1 95.06 79 LEU B O 1
ATOM 2502 N N . TYR B 1 80 ? 16.734 -17.375 -17.875 1 92.5 80 TYR B N 1
ATOM 2503 C CA . TYR B 1 80 ? 17.141 -18.094 -16.672 1 92.5 80 TYR B CA 1
ATOM 2504 C C . TYR B 1 80 ? 18.656 -17.969 -16.453 1 92.5 80 TYR B C 1
ATOM 2506 O O . TYR B 1 80 ? 19.156 -18.281 -15.375 1 92.5 80 TYR B O 1
ATOM 2514 N N . GLN B 1 81 ? 19.344 -17.562 -17.453 1 92 81 GLN B N 1
ATOM 2515 C CA . GLN B 1 81 ? 20.734 -17.203 -17.266 1 92 81 GLN B CA 1
ATOM 2516 C C . GLN B 1 81 ? 20.875 -15.977 -16.375 1 92 81 GLN B C 1
ATOM 2518 O O . GLN B 1 81 ? 21.844 -15.859 -15.617 1 92 81 GLN B O 1
ATOM 2523 N N . PHE B 1 82 ? 19.891 -15.117 -16.484 1 92.75 82 PHE B N 1
ATOM 2524 C CA . PHE B 1 82 ? 19.969 -13.859 -15.75 1 92.75 82 PHE B CA 1
ATOM 2525 C C . PHE B 1 82 ? 19.172 -13.93 -14.453 1 92.75 82 PHE B C 1
ATOM 2527 O O . PHE B 1 82 ? 19.609 -13.406 -13.422 1 92.75 82 PHE B O 1
ATOM 2534 N N . PHE B 1 83 ? 18.062 -14.57 -14.578 1 94.25 83 PHE B N 1
ATOM 2535 C CA . PHE B 1 83 ? 17.125 -14.531 -13.461 1 94.25 83 PHE B CA 1
ATOM 2536 C C . PHE B 1 83 ? 16.688 -15.938 -13.07 1 94.25 83 PHE B C 1
ATOM 2538 O O . PHE B 1 83 ? 16.156 -16.672 -13.891 1 94.25 83 PHE B O 1
ATOM 2545 N N . ALA B 1 84 ? 16.797 -16.234 -11.758 1 91.19 84 ALA B N 1
ATOM 2546 C CA . ALA B 1 84 ? 16.453 -17.547 -11.25 1 91.19 84 ALA B CA 1
ATOM 2547 C C . ALA B 1 84 ? 14.945 -17.781 -11.266 1 91.19 84 ALA B C 1
ATOM 2549 O O . ALA B 1 84 ? 14.484 -18.906 -11.43 1 91.19 84 ALA B O 1
ATOM 2550 N N . ASN B 1 85 ? 14.18 -16.719 -11.055 1 91.5 85 ASN B N 1
ATOM 2551 C CA . ASN B 1 85 ? 12.727 -16.766 -10.984 1 91.5 85 ASN B CA 1
ATOM 2552 C C . ASN B 1 85 ? 12.117 -15.375 -11.117 1 91.5 85 ASN B C 1
ATOM 2554 O O . ASN B 1 85 ? 12.836 -14.383 -11.266 1 91.5 85 ASN B O 1
ATOM 2558 N N . LYS B 1 86 ? 10.852 -15.359 -11.125 1 94.06 86 LYS B N 1
ATOM 2559 C CA . LYS B 1 86 ? 10.156 -14.094 -11.375 1 94.06 86 LYS B CA 1
ATOM 2560 C C . LYS B 1 86 ? 10.383 -13.109 -10.227 1 94.06 86 LYS B C 1
ATOM 2562 O O . LYS B 1 86 ? 10.312 -11.898 -10.43 1 94.06 86 LYS B O 1
ATOM 2567 N N . TYR B 1 87 ? 10.711 -13.555 -9.047 1 93.25 87 TYR B N 1
ATOM 2568 C CA . TYR B 1 87 ? 10.93 -12.688 -7.895 1 93.25 87 TYR B CA 1
ATOM 2569 C C . TYR B 1 87 ? 12.219 -11.891 -8.047 1 93.25 87 TYR B C 1
ATOM 2571 O O . TYR B 1 87 ? 12.281 -10.719 -7.684 1 93.25 87 TYR B O 1
ATOM 2579 N N . VAL B 1 88 ? 13.164 -12.523 -8.602 1 93.5 88 VAL B N 1
ATOM 2580 C CA . VAL B 1 88 ? 14.438 -11.844 -8.852 1 93.5 88 VAL B CA 1
ATOM 2581 C C . VAL B 1 88 ? 14.242 -10.75 -9.898 1 93.5 88 VAL B C 1
ATOM 2583 O O . VAL B 1 88 ? 14.844 -9.68 -9.797 1 93.5 88 VAL B O 1
ATOM 2586 N N . ILE B 1 89 ? 13.406 -11.008 -10.867 1 95.69 89 ILE B N 1
ATOM 2587 C CA . ILE B 1 89 ? 13.109 -10.016 -11.891 1 95.69 89 ILE B CA 1
ATOM 2588 C C . ILE B 1 89 ? 12.484 -8.773 -11.242 1 95.69 89 ILE B C 1
ATOM 2590 O O . ILE B 1 89 ? 12.914 -7.648 -11.508 1 95.69 89 ILE B O 1
ATOM 2594 N N . VAL B 1 90 ? 11.523 -8.984 -10.414 1 95.81 90 VAL B N 1
ATOM 2595 C CA . VAL B 1 90 ? 10.805 -7.887 -9.781 1 95.81 90 VAL B CA 1
ATOM 2596 C C . VAL B 1 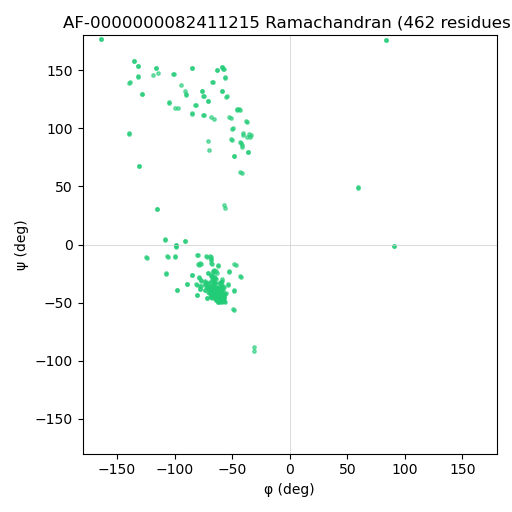90 ? 11.766 -7.086 -8.898 1 95.81 90 VAL B C 1
ATOM 2598 O O . VAL B 1 90 ? 11.695 -5.855 -8.852 1 95.81 90 VAL B O 1
ATOM 2601 N N . CYS B 1 91 ? 12.609 -7.781 -8.195 1 94.75 91 CYS B N 1
ATOM 2602 C CA . CYS B 1 91 ? 13.594 -7.098 -7.359 1 94.75 91 CYS B CA 1
ATOM 2603 C C . CYS B 1 91 ? 14.523 -6.242 -8.203 1 94.75 91 CYS B C 1
ATOM 2605 O O . CYS B 1 91 ? 14.898 -5.137 -7.801 1 94.75 91 CYS B O 1
ATOM 2607 N N . GLU B 1 92 ? 14.875 -6.742 -9.352 1 95.06 92 GLU B N 1
ATOM 2608 C CA . GLU B 1 92 ? 15.727 -5.969 -10.25 1 95.06 92 GLU B CA 1
ATOM 2609 C C . GLU B 1 92 ? 14.992 -4.75 -10.797 1 95.06 92 GLU B C 1
ATOM 2611 O O . GLU B 1 92 ? 15.57 -3.666 -10.906 1 95.06 92 GLU B O 1
ATOM 2616 N N . LEU B 1 93 ? 13.75 -4.922 -11.188 1 96.75 93 LEU B N 1
ATOM 2617 C CA . LEU B 1 93 ? 12.945 -3.787 -11.609 1 96.75 93 LEU B CA 1
ATOM 2618 C C . LEU B 1 93 ? 12.867 -2.732 -10.508 1 96.75 93 LEU B C 1
ATOM 2620 O O . LEU B 1 93 ? 12.992 -1.536 -10.781 1 96.75 93 LEU B O 1
ATOM 2624 N N . ASN B 1 94 ? 12.633 -3.176 -9.305 1 95.75 94 ASN B N 1
ATOM 2625 C CA . ASN B 1 94 ? 12.586 -2.268 -8.164 1 95.75 94 ASN B CA 1
ATOM 2626 C C . ASN B 1 94 ? 13.898 -1.514 -7.984 1 95.75 94 ASN B C 1
ATOM 2628 O O . ASN B 1 94 ? 13.898 -0.307 -7.734 1 95.75 94 ASN B O 1
ATOM 2632 N N . ARG B 1 95 ? 14.969 -2.221 -8.07 1 93.31 95 ARG B N 1
ATOM 2633 C CA . ARG B 1 95 ? 16.281 -1.602 -7.941 1 93.31 95 ARG B CA 1
ATOM 2634 C C . ARG B 1 95 ? 16.469 -0.49 -8.969 1 93.31 95 ARG B C 1
ATOM 2636 O O . ARG B 1 95 ? 16.984 0.583 -8.648 1 93.31 95 ARG B O 1
ATOM 2643 N N . GLN B 1 96 ? 16.062 -0.73 -10.141 1 93.94 96 GLN B N 1
ATOM 2644 C CA . GLN B 1 96 ? 16.125 0.292 -11.18 1 93.94 96 GLN B CA 1
ATOM 2645 C C . GLN B 1 96 ? 15.281 1.507 -10.82 1 93.94 96 GLN B C 1
ATOM 2647 O O . GLN B 1 96 ? 15.711 2.646 -11.016 1 93.94 96 GLN B O 1
ATOM 2652 N N . ASP B 1 97 ? 14.102 1.238 -10.359 1 94.94 97 ASP B N 1
ATOM 2653 C CA . ASP B 1 97 ? 13.195 2.318 -9.977 1 94.94 97 ASP B CA 1
ATOM 2654 C C . ASP B 1 97 ? 13.789 3.168 -8.859 1 94.94 97 ASP B C 1
ATOM 2656 O O . ASP B 1 97 ? 13.57 4.383 -8.812 1 94.94 97 ASP B O 1
ATOM 2660 N N . LEU B 1 98 ? 14.547 2.533 -7.988 1 93.56 98 LEU B N 1
ATOM 2661 C CA . LEU B 1 98 ? 15.086 3.197 -6.805 1 93.56 98 LEU B CA 1
ATOM 2662 C C . LEU B 1 98 ? 16.172 4.191 -7.191 1 93.56 98 LEU B C 1
ATOM 2664 O O . LEU B 1 98 ? 16.406 5.172 -6.477 1 93.56 98 LEU B O 1
ATOM 2668 N N . VAL B 1 99 ? 16.797 3.977 -8.305 1 91.88 99 VAL B N 1
ATOM 2669 C CA . VAL B 1 99 ? 17.859 4.859 -8.758 1 91.88 99 VAL B CA 1
ATOM 2670 C C . VAL B 1 99 ? 17.328 6.273 -8.953 1 91.88 99 VAL B C 1
ATOM 2672 O O . VAL B 1 99 ? 17.922 7.246 -8.492 1 91.88 99 VAL B O 1
ATOM 2675 N N . GLY B 1 100 ? 16.188 6.352 -9.641 1 91.06 100 GLY B N 1
ATOM 2676 C CA . GLY B 1 100 ? 15.562 7.652 -9.82 1 91.06 100 GLY B CA 1
ATOM 2677 C C . GLY B 1 100 ? 15.195 8.32 -8.508 1 91.06 100 GLY B C 1
ATOM 2678 O O . GLY B 1 100 ? 15.391 9.531 -8.352 1 91.06 100 GLY B O 1
ATOM 2679 N N . VAL B 1 101 ? 14.75 7.613 -7.566 1 92.88 101 VAL B N 1
ATOM 2680 C CA . VAL B 1 101 ? 14.344 8.133 -6.266 1 92.88 101 VAL B CA 1
ATOM 2681 C C . VAL B 1 101 ? 15.57 8.625 -5.5 1 92.88 101 VAL B C 1
ATOM 2683 O O . VAL B 1 101 ? 15.555 9.703 -4.91 1 92.88 101 VAL B O 1
ATOM 2686 N N . GLN B 1 102 ? 16.594 7.812 -5.535 1 90.94 102 GLN B N 1
ATOM 2687 C CA . GLN B 1 102 ? 17.844 8.18 -4.867 1 90.94 102 GLN B CA 1
ATOM 2688 C C . GLN B 1 102 ? 18.406 9.477 -5.43 1 90.94 102 GLN B C 1
ATOM 2690 O O . GLN B 1 102 ? 18.891 10.328 -4.68 1 90.94 102 GLN B O 1
ATOM 2695 N N . HIS B 1 103 ? 18.359 9.555 -6.695 1 90.62 103 HIS B N 1
ATOM 2696 C CA . HIS B 1 103 ? 18.828 10.766 -7.355 1 90.62 103 HIS B CA 1
ATOM 2697 C C . HIS B 1 103 ? 18.047 11.992 -6.898 1 90.62 103 HIS B C 1
ATOM 2699 O O . HIS B 1 103 ? 18.641 13.016 -6.551 1 90.62 103 HIS B O 1
ATOM 2705 N N . GLU B 1 104 ? 16.734 11.859 -6.891 1 89.69 104 GLU B N 1
ATOM 2706 C CA . GLU B 1 104 ? 15.891 12.977 -6.457 1 89.69 104 GLU B CA 1
ATOM 2707 C C . GLU B 1 104 ? 16.156 13.328 -4.996 1 89.69 104 GLU B C 1
ATOM 2709 O O . GLU B 1 104 ? 16.203 14.508 -4.637 1 89.69 104 GLU B O 1
ATOM 2714 N N . LEU B 1 105 ? 16.344 12.367 -4.137 1 89.56 105 LEU B N 1
ATOM 2715 C CA . LEU B 1 105 ? 16.609 12.586 -2.721 1 89.56 105 LEU B CA 1
ATOM 2716 C C . LEU B 1 105 ? 17.938 13.289 -2.518 1 89.56 105 LEU B C 1
ATOM 2718 O O . LEU B 1 105 ? 18.047 14.203 -1.69 1 89.56 105 LEU B O 1
ATOM 2722 N N . ALA B 1 106 ? 18.891 12.898 -3.291 1 86.62 106 ALA B N 1
ATOM 2723 C CA . ALA B 1 106 ? 20.219 13.508 -3.201 1 86.62 106 ALA B CA 1
ATOM 2724 C C . ALA B 1 106 ? 20.172 14.977 -3.605 1 86.62 106 ALA B C 1
ATOM 2726 O O . ALA B 1 106 ? 20.797 15.828 -2.969 1 86.62 106 ALA B O 1
ATOM 2727 N N . GLN B 1 107 ? 19.422 15.312 -4.598 1 83.31 107 GLN B N 1
ATOM 2728 C CA . GLN B 1 107 ? 19.266 16.688 -5.055 1 83.31 107 GLN B CA 1
ATOM 2729 C C . GLN B 1 107 ? 18.531 17.531 -4.02 1 83.31 107 GLN B C 1
ATOM 2731 O O . GLN B 1 107 ? 18.891 18.688 -3.779 1 83.31 107 GLN B O 1
ATOM 2736 N N . PHE B 1 108 ? 17.516 16.922 -3.451 1 81.06 108 PHE B N 1
ATOM 2737 C CA . PHE B 1 108 ? 16.719 17.609 -2.447 1 81.06 108 PHE B CA 1
ATOM 2738 C C . PHE B 1 108 ? 17.531 17.859 -1.177 1 81.06 108 PHE B C 1
ATOM 2740 O O . PHE B 1 108 ? 17.422 18.906 -0.555 1 81.06 108 PHE B O 1
ATOM 2747 N N . GLY B 1 109 ? 18.266 16.875 -0.674 1 75.38 109 GLY B N 1
ATOM 2748 C CA . GLY B 1 109 ? 19.078 16.969 0.535 1 75.38 109 GLY B CA 1
ATOM 2749 C C . GLY B 1 109 ? 20.047 18.141 0.514 1 75.38 109 GLY B C 1
ATOM 2750 O O . GLY B 1 109 ? 20.344 18.719 1.557 1 75.38 109 GLY B O 1
ATOM 2751 N N . GLY B 1 110 ? 20.516 18.406 -0.585 1 69.31 110 GLY B N 1
ATOM 2752 C CA . GLY B 1 110 ? 21.469 19.5 -0.722 1 69.31 110 GLY B CA 1
ATOM 2753 C C . GLY B 1 110 ? 20.844 20.859 -0.5 1 69.31 110 GLY B C 1
ATOM 2754 O O . GLY B 1 110 ? 21.547 21.844 -0.283 1 69.31 110 GLY B O 1
ATOM 2755 N N . GLU B 1 111 ? 19.547 20.844 -0.438 1 67.31 111 GLU B N 1
ATOM 2756 C CA . GLU B 1 111 ? 18.844 22.109 -0.34 1 67.31 111 GLU B CA 1
ATOM 2757 C C . GLU B 1 111 ? 18.297 22.328 1.066 1 67.31 111 GLU B C 1
ATOM 2759 O O . GLU B 1 111 ? 17.75 23.406 1.37 1 67.31 111 GLU B O 1
ATOM 2764 N N . VAL B 1 112 ? 18.328 21.25 1.942 1 62.41 112 VAL B N 1
ATOM 2765 C CA . VAL B 1 112 ? 17.812 21.359 3.303 1 62.41 112 VAL B CA 1
ATOM 2766 C C . VAL B 1 112 ? 18.922 21.781 4.25 1 62.41 112 VAL B C 1
ATOM 2768 O O . VAL B 1 112 ? 20.047 21.297 4.152 1 62.41 112 VAL B O 1
ATOM 2771 N N . PRO B 1 113 ? 18.75 22.75 5.105 1 61.34 113 PRO B N 1
ATOM 2772 C CA . PRO B 1 113 ? 18.328 23.891 5.93 1 61.34 113 PRO B CA 1
ATOM 2773 C C . PRO B 1 113 ? 18.438 25.219 5.188 1 61.34 113 PRO B C 1
ATOM 2775 O O . PRO B 1 113 ? 19.5 25.594 4.703 1 61.34 113 PRO B O 1
ATOM 2778 N N . SER B 1 114 ? 17.234 25.453 4.289 1 62.75 114 SER B N 1
ATOM 2779 C CA . SER B 1 114 ? 17.094 26.781 3.727 1 62.75 114 SER B CA 1
ATOM 2780 C C . SER B 1 114 ? 15.781 27.438 4.18 1 62.75 114 SER B C 1
ATOM 2782 O O . SER B 1 114 ? 14.867 26.75 4.637 1 62.75 114 SER B O 1
ATOM 2784 N N . LEU B 1 115 ? 15.82 28.734 4.352 1 62.28 115 LEU B N 1
ATOM 2785 C CA . LEU B 1 115 ? 14.633 29.516 4.652 1 62.28 115 LEU B CA 1
ATOM 2786 C C . LEU B 1 115 ? 13.492 29.172 3.703 1 62.28 115 LEU B C 1
ATOM 2788 O O . LEU B 1 115 ? 12.32 29.25 4.078 1 62.28 115 LEU B O 1
ATOM 2792 N N . ASP B 1 116 ? 13.82 28.547 2.635 1 78.75 116 ASP B N 1
ATOM 2793 C CA . ASP B 1 116 ? 12.812 28.297 1.604 1 78.75 116 ASP B CA 1
ATOM 2794 C C . ASP B 1 116 ? 12.562 26.797 1.442 1 78.75 116 ASP B C 1
ATOM 2796 O O . ASP B 1 116 ? 12.258 26.328 0.343 1 78.75 116 ASP B O 1
ATOM 2800 N N . TRP B 1 117 ? 12.719 26.141 2.463 1 77.38 117 TRP B N 1
ATOM 2801 C CA . TRP B 1 117 ? 12.688 24.688 2.332 1 77.38 117 TRP B CA 1
ATOM 2802 C C . TRP B 1 117 ? 11.32 24.219 1.853 1 77.38 117 TRP B C 1
ATOM 2804 O O . TRP B 1 117 ? 11.211 23.188 1.184 1 77.38 117 TRP B O 1
ATOM 2814 N N . LEU B 1 118 ? 10.336 24.969 2.096 1 79.12 118 LEU B N 1
ATOM 2815 C CA . LEU B 1 118 ? 8.992 24.609 1.644 1 79.12 118 LEU B CA 1
ATOM 2816 C C . LEU B 1 118 ? 8.922 24.609 0.12 1 79.12 118 LEU B C 1
ATOM 2818 O O . LEU B 1 118 ? 8.266 23.734 -0.467 1 79.12 118 LEU B O 1
ATOM 2822 N N . ARG B 1 119 ? 9.539 25.594 -0.448 1 81.56 119 ARG B N 1
ATOM 2823 C CA . ARG B 1 119 ? 9.594 25.625 -1.905 1 81.56 119 ARG B CA 1
ATOM 2824 C C . ARG B 1 119 ? 10.336 24.406 -2.457 1 81.56 119 ARG B C 1
ATOM 2826 O O . ARG B 1 119 ? 9.914 23.812 -3.453 1 81.56 119 ARG B O 1
ATOM 2833 N N . PHE B 1 120 ? 11.344 24.031 -1.869 1 82.06 120 PHE B N 1
ATOM 2834 C CA . PHE B 1 120 ? 12.117 22.875 -2.297 1 82.06 120 PHE B CA 1
ATOM 2835 C C . PHE B 1 120 ? 11.336 21.594 -2.082 1 82.06 120 PHE B C 1
ATOM 2837 O O . PHE B 1 120 ? 11.414 20.656 -2.895 1 82.06 120 PHE B O 1
ATOM 2844 N N . LEU B 1 121 ? 10.625 21.562 -1.001 1 86.69 121 LEU B N 1
ATOM 2845 C CA . LEU B 1 121 ? 9.773 20.406 -0.753 1 86.69 121 LEU B CA 1
ATOM 2846 C C . LEU B 1 121 ? 8.75 20.234 -1.868 1 86.69 121 LEU B C 1
ATOM 2848 O O . LEU B 1 121 ? 8.539 19.125 -2.361 1 86.69 121 LEU B O 1
ATOM 2852 N N . ASN B 1 122 ? 8.172 21.328 -2.297 1 90.38 122 ASN B N 1
ATOM 2853 C CA . ASN B 1 122 ? 7.207 21.297 -3.393 1 90.38 122 ASN B CA 1
ATOM 2854 C C . ASN B 1 122 ? 7.844 20.781 -4.68 1 90.38 122 ASN B C 1
ATOM 2856 O O . ASN B 1 122 ? 7.281 19.906 -5.352 1 90.38 122 ASN B O 1
ATOM 2860 N N . SER B 1 123 ? 8.969 21.312 -4.957 1 89 123 SER B N 1
ATOM 2861 C CA . SER B 1 123 ? 9.672 20.891 -6.16 1 89 123 SER B CA 1
ATOM 2862 C C . SER B 1 123 ? 10.078 19.422 -6.074 1 89 123 SER B C 1
ATOM 2864 O O . SER B 1 123 ? 10.008 18.688 -7.07 1 89 123 SER B O 1
ATOM 2866 N N . PHE B 1 124 ? 10.555 19.062 -4.926 1 91.19 124 PHE B N 1
ATOM 2867 C CA . PHE B 1 124 ? 10.938 17.672 -4.691 1 91.19 124 PHE B CA 1
ATOM 2868 C C . PHE B 1 124 ? 9.766 16.734 -4.953 1 91.19 124 PHE B C 1
ATOM 2870 O O . PHE B 1 124 ? 9.906 15.742 -5.68 1 91.19 124 PHE B O 1
ATOM 2877 N N . VAL B 1 125 ? 8.57 17 -4.406 1 94.5 125 VAL B N 1
ATOM 2878 C CA . VAL B 1 125 ? 7.391 16.172 -4.586 1 94.5 125 VAL B CA 1
ATOM 2879 C C . VAL B 1 125 ? 6.992 16.141 -6.059 1 94.5 125 VAL B C 1
ATOM 2881 O O . VAL B 1 125 ? 6.586 15.094 -6.578 1 94.5 125 VAL B O 1
ATOM 2884 N N . ASP B 1 126 ? 7.133 17.297 -6.758 1 94.69 126 ASP B N 1
ATOM 2885 C CA . ASP B 1 126 ? 6.836 17.344 -8.188 1 94.69 126 ASP B CA 1
ATOM 2886 C C . ASP B 1 126 ? 7.754 16.406 -8.969 1 94.69 126 ASP B C 1
ATOM 2888 O O . ASP B 1 126 ? 7.301 15.688 -9.859 1 94.69 126 ASP B O 1
ATOM 2892 N N . HIS B 1 127 ? 9.008 16.422 -8.656 1 92.88 127 HIS B N 1
ATOM 2893 C CA . HIS B 1 127 ? 9.969 15.562 -9.336 1 92.88 127 HIS B CA 1
ATOM 2894 C C . HIS B 1 127 ? 9.672 14.094 -9.055 1 92.88 127 HIS B C 1
ATOM 2896 O O . HIS B 1 127 ? 9.68 13.266 -9.969 1 92.88 127 HIS B O 1
ATOM 2902 N N . MET B 1 128 ? 9.422 13.797 -7.781 1 95.06 128 MET B N 1
ATOM 2903 C CA . MET B 1 128 ? 9.039 12.438 -7.422 1 95.06 128 MET B CA 1
ATOM 2904 C C . MET B 1 128 ? 7.789 12 -8.18 1 95.06 128 MET B C 1
ATOM 2906 O O . MET B 1 128 ? 7.758 10.914 -8.758 1 95.06 128 MET B O 1
ATOM 2910 N N . ALA B 1 129 ? 6.789 12.859 -8.219 1 96.44 129 ALA B N 1
ATOM 2911 C CA . ALA B 1 129 ? 5.539 12.578 -8.922 1 96.44 129 ALA B CA 1
ATOM 2912 C C . ALA B 1 129 ? 5.785 12.336 -10.406 1 96.44 129 ALA B C 1
ATOM 2914 O O . ALA B 1 129 ? 5.125 11.492 -11.016 1 96.44 129 ALA B O 1
ATOM 2915 N N . GLY B 1 130 ? 6.684 13.055 -10.938 1 95.75 130 GLY B N 1
ATOM 2916 C CA . GLY B 1 130 ? 7.047 12.883 -12.336 1 95.75 130 GLY B CA 1
ATOM 2917 C C . GLY B 1 130 ? 7.555 11.492 -12.656 1 95.75 130 GLY B C 1
ATOM 2918 O O . GLY B 1 130 ? 7.316 10.977 -13.75 1 95.75 130 GLY B O 1
ATOM 2919 N N . LEU B 1 131 ? 8.219 10.836 -11.703 1 95 131 LEU B N 1
ATOM 2920 C CA . LEU B 1 131 ? 8.703 9.469 -11.898 1 95 131 LEU B CA 1
ATOM 2921 C C . LEU B 1 131 ? 7.543 8.5 -12.078 1 95 131 LEU B C 1
ATOM 2923 O O . LEU B 1 131 ? 7.629 7.562 -12.875 1 95 131 LEU B O 1
ATOM 2927 N N . TRP B 1 132 ? 6.449 8.672 -11.375 1 95 132 TRP B N 1
ATOM 2928 C CA . TRP B 1 132 ? 5.289 7.793 -11.438 1 95 132 TRP B CA 1
ATOM 2929 C C . TRP B 1 132 ? 4.461 8.062 -12.688 1 95 132 TRP B C 1
ATOM 2931 O O . TRP B 1 132 ? 3.857 7.145 -13.25 1 95 132 TRP B O 1
ATOM 2941 N N . THR B 1 133 ? 4.352 9.281 -13.141 1 93.5 133 THR B N 1
ATOM 2942 C CA . THR B 1 133 ? 3.562 9.594 -14.328 1 93.5 133 THR B CA 1
ATOM 2943 C C . THR B 1 133 ? 4.316 9.203 -15.602 1 93.5 133 THR B C 1
ATOM 2945 O O . THR B 1 133 ? 3.707 8.797 -16.594 1 93.5 133 THR B O 1
ATOM 2948 N N . SER B 1 134 ? 5.602 9.281 -15.531 1 92.94 134 SER B N 1
ATOM 2949 C CA . SER B 1 134 ? 6.414 8.93 -16.688 1 92.94 134 SER B CA 1
ATOM 2950 C C . SER B 1 134 ? 6.445 7.418 -16.906 1 92.94 134 SER B C 1
ATOM 2952 O O . SER B 1 134 ? 6.555 6.953 -18.047 1 92.94 134 SER B O 1
ATOM 2954 N N . ASP B 1 135 ? 6.375 6.695 -15.812 1 92.94 135 ASP B N 1
ATOM 2955 C CA . ASP B 1 135 ? 6.383 5.234 -15.883 1 92.94 135 ASP B CA 1
ATOM 2956 C C . ASP B 1 135 ? 5.395 4.637 -14.883 1 92.94 135 ASP B C 1
ATOM 2958 O O . ASP B 1 135 ? 5.77 4.309 -13.75 1 92.94 135 ASP B O 1
ATOM 2962 N N . PRO B 1 136 ? 4.242 4.359 -15.422 1 83.69 136 PRO B N 1
ATOM 2963 C CA . PRO B 1 136 ? 3.211 3.885 -14.5 1 83.69 136 PRO B CA 1
ATOM 2964 C C . PRO B 1 136 ? 3.469 2.463 -14.008 1 83.69 136 PRO B C 1
ATOM 2966 O O . PRO B 1 136 ? 2.848 2.018 -13.039 1 83.69 136 PRO B O 1
ATOM 2969 N N . SER B 1 137 ? 4.465 1.767 -14.641 1 93.75 137 SER B N 1
ATOM 2970 C CA . SER B 1 137 ? 4.75 0.412 -14.18 1 93.75 137 SER B CA 1
ATOM 2971 C C . SER B 1 137 ? 5.363 0.422 -12.781 1 93.75 137 SER B C 1
ATOM 2973 O O . SER B 1 137 ? 5.418 -0.613 -12.117 1 93.75 137 SER B O 1
ATOM 2975 N N . ARG B 1 138 ? 5.785 1.604 -12.32 1 95.19 138 ARG B N 1
ATOM 2976 C CA . ARG B 1 138 ? 6.383 1.726 -11 1 95.19 138 ARG B CA 1
ATOM 2977 C C . ARG B 1 138 ? 5.426 1.237 -9.914 1 95.19 138 ARG B C 1
ATOM 2979 O O . ARG B 1 138 ? 5.848 0.586 -8.961 1 95.19 138 ARG B O 1
ATOM 2986 N N . ARG B 1 139 ? 4.18 1.534 -10.07 1 94.62 139 ARG B N 1
ATOM 2987 C CA . ARG B 1 139 ? 3.193 1.08 -9.094 1 94.62 139 ARG B CA 1
ATOM 2988 C C . ARG B 1 139 ? 3.074 -0.44 -9.102 1 94.62 139 ARG B C 1
ATOM 2990 O O . ARG B 1 139 ? 3.01 -1.069 -8.047 1 94.62 139 ARG B O 1
ATOM 2997 N N . GLU B 1 140 ? 3.072 -0.999 -10.305 1 94.81 140 GLU B N 1
ATOM 2998 C CA . GLU B 1 140 ? 2.955 -2.449 -10.414 1 94.81 140 GLU B CA 1
ATOM 2999 C C . GLU B 1 140 ? 4.172 -3.148 -9.82 1 94.81 140 GLU B C 1
ATOM 3001 O O . GLU B 1 140 ? 4.047 -4.207 -9.203 1 94.81 140 GLU B O 1
ATOM 3006 N N . VAL B 1 141 ? 5.301 -2.576 -10.055 1 96.38 141 VAL B N 1
ATOM 3007 C CA . VAL B 1 141 ? 6.516 -3.127 -9.469 1 96.38 141 VAL B CA 1
ATOM 3008 C C . VAL B 1 141 ? 6.438 -3.055 -7.941 1 96.38 141 VAL B C 1
ATOM 3010 O O . VAL B 1 141 ? 6.746 -4.027 -7.25 1 96.38 141 VAL B O 1
ATOM 3013 N N . TRP B 1 142 ? 6.004 -1.926 -7.477 1 94.12 142 TRP B N 1
ATOM 3014 C CA . TRP B 1 142 ? 5.848 -1.752 -6.035 1 94.12 142 TRP B CA 1
ATOM 3015 C C . TRP B 1 142 ? 4.891 -2.791 -5.465 1 94.12 142 TRP B C 1
ATOM 3017 O O . TRP B 1 142 ? 5.176 -3.41 -4.438 1 94.12 142 TRP B O 1
ATOM 3027 N N . LEU B 1 143 ? 3.814 -3.014 -6.09 1 92.69 143 LEU B N 1
ATOM 3028 C CA . LEU B 1 143 ? 2.836 -4.004 -5.656 1 92.69 143 LEU B CA 1
ATOM 3029 C C . LEU B 1 143 ? 3.436 -5.406 -5.68 1 92.69 143 LEU B C 1
ATOM 3031 O O . LEU B 1 143 ? 3.221 -6.191 -4.75 1 92.69 143 LEU B O 1
ATOM 3035 N N . ALA B 1 144 ? 4.164 -5.707 -6.711 1 94.44 144 ALA B N 1
ATOM 3036 C CA . ALA B 1 144 ? 4.793 -7.02 -6.84 1 94.44 144 ALA B CA 1
ATOM 3037 C C . ALA B 1 144 ? 5.762 -7.277 -5.691 1 94.44 144 ALA B C 1
ATOM 3039 O O . ALA B 1 144 ? 5.867 -8.398 -5.195 1 94.44 144 ALA B O 1
ATOM 3040 N N . MET B 1 145 ? 6.426 -6.25 -5.293 1 93.88 145 MET B N 1
ATOM 3041 C CA . MET B 1 145 ? 7.383 -6.352 -4.195 1 93.88 145 MET B CA 1
ATOM 3042 C C . MET B 1 145 ? 6.684 -6.754 -2.9 1 93.88 145 MET B C 1
ATOM 3044 O O . MET B 1 145 ? 7.328 -7.242 -1.968 1 93.88 145 MET B O 1
ATOM 3048 N N . GLN B 1 146 ? 5.383 -6.59 -2.863 1 90.31 146 GLN B N 1
ATOM 3049 C CA . GLN B 1 146 ? 4.637 -6.895 -1.647 1 90.31 146 GLN B CA 1
ATOM 3050 C C . GLN B 1 146 ? 4.145 -8.344 -1.651 1 90.31 146 GLN B C 1
ATOM 3052 O O . GLN B 1 146 ? 3.545 -8.797 -0.679 1 90.31 146 GLN B O 1
ATOM 3057 N N . SER B 1 147 ? 4.453 -9.125 -2.602 1 88.31 147 SER B N 1
ATOM 3058 C CA . SER B 1 147 ? 3.758 -10.375 -2.869 1 88.31 147 SER B CA 1
ATOM 3059 C C . SER B 1 147 ? 4.312 -11.508 -2.012 1 88.31 147 SER B C 1
ATOM 3061 O O . SER B 1 147 ? 3.617 -12.492 -1.744 1 88.31 147 SER B O 1
ATOM 3063 N N . THR B 1 148 ? 5.598 -11.398 -1.597 1 85.5 148 THR B N 1
ATOM 3064 C CA . THR B 1 148 ? 6.199 -12.445 -0.779 1 85.5 148 THR B CA 1
ATOM 3065 C C . THR B 1 148 ? 6.988 -11.844 0.378 1 85.5 148 THR B C 1
ATOM 3067 O O . THR B 1 148 ? 7.438 -10.703 0.3 1 85.5 148 THR B O 1
ATOM 3070 N N . PRO B 1 149 ? 7.152 -12.68 1.385 1 83.88 149 PRO B N 1
ATOM 3071 C CA . PRO B 1 149 ? 7.984 -12.188 2.486 1 83.88 149 PRO B CA 1
ATOM 3072 C C . PRO B 1 149 ? 9.398 -11.82 2.037 1 83.88 149 PRO B C 1
ATOM 3074 O O . PRO B 1 149 ? 9.945 -10.805 2.484 1 83.88 149 PRO B O 1
ATOM 3077 N N . SER B 1 150 ? 9.938 -12.523 1.116 1 85.75 150 SER B N 1
ATOM 3078 C CA . SER B 1 150 ? 11.305 -12.281 0.671 1 85.75 150 SER B CA 1
ATOM 3079 C C . SER B 1 150 ? 11.406 -10.992 -0.139 1 85.75 150 SER B C 1
ATOM 3081 O O . SER B 1 150 ? 12.328 -10.203 0.06 1 85.75 150 SER B O 1
ATOM 3083 N N . THR B 1 151 ? 10.492 -10.805 -1.071 1 90.38 151 THR B N 1
ATOM 3084 C CA . THR B 1 151 ? 10.523 -9.57 -1.851 1 90.38 151 THR B CA 1
ATOM 3085 C C . THR B 1 151 ? 10.242 -8.367 -0.963 1 90.38 151 THR B C 1
ATOM 3087 O O . THR B 1 151 ? 10.844 -7.305 -1.133 1 90.38 151 THR B O 1
ATOM 3090 N N . ARG B 1 152 ? 9.406 -8.539 0.06 1 88.75 152 ARG B N 1
ATOM 3091 C CA . ARG B 1 152 ? 9.117 -7.473 1.011 1 88.75 152 ARG B CA 1
ATOM 3092 C C . ARG B 1 152 ? 10.367 -7.098 1.809 1 88.75 152 ARG B C 1
ATOM 3094 O O . ARG B 1 152 ? 10.633 -5.914 2.027 1 88.75 152 ARG B O 1
ATOM 3101 N N . ALA B 1 153 ? 11.008 -8.125 2.215 1 86.62 153 ALA B N 1
ATOM 3102 C CA . ALA B 1 153 ? 12.219 -7.902 3 1 86.62 153 ALA B CA 1
ATOM 3103 C C . ALA B 1 153 ? 13.242 -7.094 2.207 1 86.62 153 ALA B C 1
ATOM 3105 O O . ALA B 1 153 ? 13.906 -6.215 2.756 1 86.62 153 ALA B O 1
ATOM 3106 N N . THR B 1 154 ? 13.297 -7.375 0.956 1 86.12 154 THR B N 1
ATOM 3107 C CA . THR B 1 154 ? 14.188 -6.617 0.081 1 86.12 154 THR B CA 1
ATOM 3108 C C . THR B 1 154 ? 13.742 -5.16 -0.014 1 86.12 154 THR B C 1
ATOM 3110 O O . THR B 1 154 ? 14.578 -4.25 0.022 1 86.12 154 THR B O 1
ATOM 3113 N N . GLY B 1 155 ? 12.508 -4.938 -0.14 1 87.5 155 GLY B N 1
ATOM 3114 C CA . GLY B 1 155 ? 11.961 -3.59 -0.199 1 87.5 155 GLY B CA 1
ATOM 3115 C C . GLY B 1 155 ? 12.219 -2.789 1.062 1 87.5 155 GLY B C 1
ATOM 3116 O O . GLY B 1 155 ? 12.531 -1.598 0.995 1 87.5 155 GLY B O 1
ATOM 3117 N N . VAL B 1 156 ? 12.141 -3.426 2.168 1 84.56 156 VAL B N 1
ATOM 3118 C CA . VAL B 1 156 ? 12.312 -2.787 3.469 1 84.56 156 VAL B CA 1
ATOM 3119 C C . VAL B 1 156 ? 13.742 -2.273 3.609 1 84.56 156 VAL B C 1
ATOM 3121 O O . VAL B 1 156 ? 13.969 -1.188 4.152 1 84.56 156 VAL B O 1
ATOM 3124 N N . ILE B 1 157 ? 14.648 -3.012 3.096 1 84.88 157 ILE B N 1
ATOM 3125 C CA . ILE B 1 157 ? 16.047 -2.611 3.145 1 84.88 157 ILE B CA 1
ATOM 3126 C C . ILE B 1 157 ? 16.219 -1.26 2.455 1 84.88 157 ILE B C 1
ATOM 3128 O O . ILE B 1 157 ? 16.844 -0.347 3.012 1 84.88 157 ILE B O 1
ATOM 3132 N N . HIS B 1 158 ? 15.609 -1.073 1.352 1 87.5 158 HIS B N 1
ATOM 3133 C CA . HIS B 1 158 ? 15.734 0.167 0.594 1 87.5 158 HIS B CA 1
ATOM 3134 C C . HIS B 1 158 ? 14.969 1.302 1.266 1 87.5 158 HIS B C 1
ATOM 3136 O O . HIS B 1 158 ? 15.445 2.439 1.304 1 87.5 158 HIS B O 1
ATOM 3142 N N . GLU B 1 159 ? 13.852 1.007 1.771 1 87.75 159 GLU B N 1
ATOM 3143 C CA . GLU B 1 159 ? 13.055 2.021 2.449 1 87.75 159 GLU B CA 1
ATOM 3144 C C . GLU B 1 159 ? 13.773 2.564 3.678 1 87.75 159 GLU B C 1
ATOM 3146 O O . GLU B 1 159 ? 13.695 3.758 3.975 1 87.75 159 GLU B O 1
ATOM 3151 N N . LYS B 1 160 ? 14.477 1.681 4.375 1 88.94 160 LYS B N 1
ATOM 3152 C CA . LYS B 1 160 ? 15.242 2.094 5.551 1 88.94 160 LYS B CA 1
ATOM 3153 C C . LYS B 1 160 ? 16.359 3.049 5.172 1 88.94 160 LYS B C 1
ATOM 3155 O O . LYS B 1 160 ? 16.656 4.004 5.898 1 88.94 160 LYS B O 1
ATOM 3160 N N . GLN B 1 161 ? 16.938 2.777 4.078 1 91.12 161 GLN B N 1
ATOM 3161 C CA . GLN B 1 161 ? 17.984 3.66 3.592 1 91.12 161 GLN B CA 1
ATOM 3162 C C . GLN B 1 161 ? 17.438 5.047 3.271 1 91.12 161 GLN B C 1
ATOM 3164 O O . GLN B 1 161 ? 18.062 6.059 3.604 1 91.12 161 GLN B O 1
ATOM 3169 N N . PHE B 1 162 ? 16.328 5.09 2.645 1 93.56 162 PHE B N 1
ATOM 3170 C CA . PHE B 1 162 ? 15.695 6.367 2.348 1 93.56 162 PHE B CA 1
ATOM 3171 C C . PHE B 1 162 ? 15.32 7.098 3.633 1 93.56 162 PHE B C 1
ATOM 3173 O O . PHE B 1 162 ? 15.516 8.312 3.744 1 93.56 162 PHE B O 1
ATOM 3180 N N . ALA B 1 163 ? 14.836 6.336 4.574 1 94.31 163 ALA B N 1
ATOM 3181 C CA . ALA B 1 163 ? 14.438 6.938 5.844 1 94.31 163 ALA B CA 1
ATOM 3182 C C . ALA B 1 163 ? 15.633 7.551 6.562 1 94.31 163 ALA B C 1
ATOM 3184 O O . ALA B 1 163 ? 15.523 8.633 7.145 1 94.31 163 ALA B O 1
ATOM 3185 N N . GLU B 1 164 ? 16.734 6.895 6.527 1 93.62 164 GLU B N 1
ATOM 3186 C CA . GLU B 1 164 ? 17.953 7.43 7.145 1 93.62 164 GLU B CA 1
ATOM 3187 C C . GLU B 1 164 ? 18.375 8.742 6.488 1 93.62 164 GLU B C 1
ATOM 3189 O O . GLU B 1 164 ? 18.75 9.688 7.176 1 93.62 164 GLU B O 1
ATOM 3194 N N . THR B 1 165 ? 18.281 8.781 5.215 1 92.88 165 THR B N 1
ATOM 3195 C CA . THR B 1 165 ? 18.625 9.992 4.477 1 92.88 165 THR B CA 1
ATOM 3196 C C . THR B 1 165 ? 17.672 11.125 4.832 1 92.88 165 THR B C 1
ATOM 3198 O O . THR B 1 165 ? 18.109 12.25 5.105 1 92.88 165 THR B O 1
ATOM 3201 N N . VAL B 1 166 ? 16.406 10.836 4.887 1 92.94 166 VAL B N 1
ATOM 3202 C CA . VAL B 1 166 ? 15.383 11.828 5.199 1 92.94 166 VAL B CA 1
ATOM 3203 C C . VAL B 1 166 ? 15.539 12.289 6.648 1 92.94 166 VAL B C 1
ATOM 3205 O O . VAL B 1 166 ? 15.367 13.477 6.949 1 92.94 166 VAL B O 1
ATOM 3208 N N . ALA B 1 167 ? 15.883 11.359 7.547 1 93.69 167 ALA B N 1
ATOM 3209 C CA . ALA B 1 167 ? 16.094 11.719 8.945 1 93.69 167 ALA B CA 1
ATOM 3210 C C . ALA B 1 167 ? 17.219 12.742 9.086 1 93.69 167 ALA B C 1
ATOM 3212 O O . ALA B 1 167 ? 17.109 13.68 9.875 1 93.69 167 ALA B O 1
ATOM 3213 N N . LYS B 1 168 ? 18.219 12.539 8.367 1 90.94 168 LYS B N 1
ATOM 3214 C CA . LYS B 1 168 ? 19.328 13.492 8.375 1 90.94 168 LYS B CA 1
ATOM 3215 C C . LYS B 1 168 ? 18.875 14.867 7.875 1 90.94 168 LYS B C 1
ATOM 3217 O O . LYS B 1 168 ? 19.266 15.891 8.43 1 90.94 168 LYS B O 1
ATOM 3222 N N . MET B 1 169 ? 18.047 14.891 6.883 1 88.12 169 MET B N 1
ATOM 3223 C CA . MET B 1 169 ? 17.547 16.141 6.32 1 88.12 169 MET B CA 1
ATOM 3224 C C . MET B 1 169 ? 16.656 16.859 7.32 1 88.12 169 MET B C 1
ATOM 3226 O O . MET B 1 169 ? 16.578 18.094 7.309 1 88.12 169 MET B O 1
ATOM 3230 N N . LEU B 1 170 ? 15.984 16.125 8.188 1 89.62 170 LEU B N 1
ATOM 3231 C CA . LEU B 1 170 ? 15.047 16.688 9.156 1 89.62 170 LEU B CA 1
ATOM 3232 C C . LEU B 1 170 ? 15.789 17.281 10.344 1 89.62 170 LEU B C 1
ATOM 3234 O O . LEU B 1 170 ? 15.219 18.062 11.109 1 89.62 170 LEU B O 1
ATOM 3238 N N . GLY B 1 171 ? 17.016 16.953 10.555 1 89 171 GLY B N 1
ATOM 3239 C CA . GLY B 1 171 ? 17.812 17.375 11.695 1 89 171 GLY B CA 1
ATOM 3240 C C . GLY B 1 171 ? 17.75 18.875 11.953 1 89 171 GLY B C 1
ATOM 3241 O O . GLY B 1 171 ? 17.312 19.297 13.023 1 89 171 GLY B O 1
ATOM 3242 N N . PRO B 1 172 ? 18.078 19.641 10.953 1 86.25 172 PRO B N 1
ATOM 3243 C CA . PRO B 1 172 ? 18.078 21.094 11.141 1 86.25 172 PRO B CA 1
ATOM 3244 C C . PRO B 1 172 ? 16.688 21.656 11.383 1 86.25 172 PRO B C 1
ATOM 3246 O O . PRO B 1 172 ? 16.531 22.703 12.016 1 86.25 172 PRO B O 1
ATOM 3249 N N . LEU B 1 173 ? 15.625 21.016 10.859 1 84.25 173 LEU B N 1
ATOM 3250 C CA . LEU B 1 173 ? 14.25 21.484 11 1 84.25 173 LEU B CA 1
ATOM 3251 C C . LEU B 1 173 ? 13.688 21.141 12.375 1 84.25 173 LEU B C 1
ATOM 3253 O O . LEU B 1 173 ? 12.781 21.797 12.867 1 84.25 173 LEU B O 1
ATOM 3257 N N . THR B 1 174 ? 14.211 20.047 12.953 1 89.06 174 THR B N 1
ATOM 3258 C CA . THR B 1 174 ? 13.719 19.562 14.242 1 89.06 174 THR B CA 1
ATOM 3259 C C . THR B 1 174 ? 14.883 19.297 15.195 1 89.06 174 THR B C 1
ATOM 3261 O O . THR B 1 174 ? 15.078 18.172 15.648 1 89.06 174 THR B O 1
ATOM 3264 N N . PRO B 1 175 ? 15.562 20.328 15.602 1 88.25 175 PRO B N 1
ATOM 3265 C CA . PRO B 1 175 ? 16.828 20.156 16.328 1 88.25 175 PRO B CA 1
ATOM 3266 C C . PRO B 1 175 ? 16.625 19.547 17.719 1 88.25 175 PRO B C 1
ATOM 3268 O O . PRO B 1 175 ? 17.516 18.875 18.234 1 88.25 175 PRO B O 1
ATOM 3271 N N . ARG B 1 176 ? 15.523 19.703 18.359 1 91.69 176 ARG B N 1
ATOM 3272 C CA . ARG B 1 176 ? 15.352 19.219 19.719 1 91.69 176 ARG B CA 1
ATOM 3273 C C . ARG B 1 176 ? 14.617 17.891 19.75 1 91.69 176 ARG B C 1
ATOM 3275 O O . ARG B 1 176 ? 14.359 17.328 20.812 1 91.69 176 ARG B O 1
ATOM 3282 N N . THR B 1 177 ? 14.258 17.422 18.609 1 92.19 177 THR B N 1
ATOM 3283 C CA . THR B 1 177 ? 13.586 16.125 18.516 1 92.19 177 THR B CA 1
ATOM 3284 C C . THR B 1 177 ? 14.578 14.984 18.688 1 92.19 177 THR B C 1
ATOM 3286 O O . THR B 1 177 ? 15.656 14.992 18.094 1 92.19 177 THR B O 1
ATOM 3289 N N . ARG B 1 178 ? 14.195 14.07 19.531 1 93.5 178 ARG B N 1
ATOM 3290 C CA . ARG B 1 178 ? 15.039 12.898 19.75 1 93.5 178 ARG B CA 1
ATOM 3291 C C . ARG B 1 178 ? 15.281 12.141 18.453 1 93.5 178 ARG B C 1
ATOM 3293 O O . ARG B 1 178 ? 14.414 12.094 17.578 1 93.5 178 ARG B O 1
ATOM 3300 N N . ARG B 1 179 ? 16.438 11.484 18.422 1 92.56 179 ARG B N 1
ATOM 3301 C CA . ARG B 1 179 ? 16.875 10.789 17.219 1 92.56 179 ARG B CA 1
ATOM 3302 C C . ARG B 1 179 ? 15.883 9.688 16.844 1 92.56 179 ARG B C 1
ATOM 3304 O O . ARG B 1 179 ? 15.57 9.5 15.664 1 92.56 179 ARG B O 1
ATOM 3311 N N . ASP B 1 180 ? 15.445 8.953 17.766 1 93.69 180 ASP B N 1
ATOM 3312 C CA . ASP B 1 180 ? 14.523 7.848 17.516 1 93.69 180 ASP B CA 1
ATOM 3313 C C . ASP B 1 180 ? 13.203 8.359 16.922 1 93.69 180 ASP B C 1
ATOM 3315 O O . ASP B 1 180 ? 12.664 7.758 16 1 93.69 180 ASP B O 1
ATOM 3319 N N . ARG B 1 181 ? 12.75 9.43 17.438 1 94 181 ARG B N 1
ATOM 3320 C CA . ARG B 1 181 ? 11.523 10.016 16.906 1 94 181 ARG B CA 1
ATOM 3321 C C . ARG B 1 181 ? 11.75 10.586 15.508 1 94 181 ARG B C 1
ATOM 3323 O O . ARG B 1 181 ? 10.891 10.461 14.633 1 94 181 ARG B O 1
ATOM 3330 N N . ARG B 1 182 ? 12.844 11.203 15.328 1 94.88 182 ARG B N 1
ATOM 3331 C CA . ARG B 1 182 ? 13.164 11.742 14.016 1 94.88 182 ARG B CA 1
ATOM 3332 C C . ARG B 1 182 ? 13.219 10.641 12.961 1 94.88 182 ARG B C 1
ATOM 3334 O O . ARG B 1 182 ? 12.734 10.82 11.844 1 94.88 182 ARG B O 1
ATOM 3341 N N . LEU B 1 183 ? 13.797 9.531 13.344 1 95.44 183 LEU B N 1
ATOM 3342 C CA . LEU B 1 183 ? 13.828 8.391 12.43 1 95.44 183 LEU B CA 1
ATOM 3343 C C . LEU B 1 183 ? 12.414 7.891 12.141 1 95.44 183 LEU B C 1
ATOM 3345 O O . LEU B 1 183 ? 12.094 7.574 10.992 1 95.44 183 LEU B O 1
ATOM 3349 N N . MET B 1 184 ? 11.594 7.863 13.117 1 95.38 184 MET B N 1
ATOM 3350 C CA . MET B 1 184 ? 10.203 7.469 12.93 1 95.38 184 MET B CA 1
ATOM 3351 C C . MET B 1 184 ? 9.484 8.43 11.984 1 95.38 184 MET B C 1
ATOM 3353 O O . MET B 1 184 ? 8.773 8 11.07 1 95.38 184 MET B O 1
ATOM 3357 N N . MET B 1 185 ? 9.703 9.688 12.172 1 95.5 185 MET B N 1
ATOM 3358 C CA . MET B 1 185 ? 9.125 10.703 11.289 1 95.5 185 MET B CA 1
ATOM 3359 C C . MET B 1 185 ? 9.555 10.477 9.844 1 95.5 185 MET B C 1
ATOM 3361 O O . MET B 1 185 ? 8.734 10.547 8.93 1 95.5 185 MET B O 1
ATOM 3365 N N . ALA B 1 186 ? 10.844 10.156 9.719 1 95.75 186 ALA B N 1
ATOM 3366 C CA . ALA B 1 186 ? 11.398 9.93 8.383 1 95.75 186 ALA B CA 1
ATOM 3367 C C . ALA B 1 186 ? 10.781 8.688 7.746 1 95.75 186 ALA B C 1
ATOM 3369 O O . ALA B 1 186 ? 10.43 8.695 6.566 1 95.75 186 ALA B O 1
ATOM 3370 N N . GLU B 1 187 ? 10.656 7.645 8.477 1 96.12 187 GLU B N 1
ATOM 3371 C CA . GLU B 1 187 ? 10.039 6.414 7.984 1 96.12 187 GLU B CA 1
ATOM 3372 C C . GLU B 1 187 ? 8.586 6.656 7.562 1 96.12 187 GLU B C 1
ATOM 3374 O O . GLU B 1 187 ? 8.156 6.176 6.512 1 96.12 187 GLU B O 1
ATOM 3379 N N . VAL B 1 188 ? 7.883 7.414 8.336 1 96.06 188 VAL B N 1
ATOM 3380 C CA . VAL B 1 188 ? 6.492 7.75 8.047 1 96.06 188 VAL B CA 1
ATOM 3381 C C . VAL B 1 188 ? 6.414 8.586 6.773 1 96.06 188 VAL B C 1
ATOM 3383 O O . VAL B 1 188 ? 5.598 8.312 5.891 1 96.06 188 VAL B O 1
ATOM 3386 N N . LEU B 1 189 ? 7.273 9.578 6.68 1 95.31 189 LEU B N 1
ATOM 3387 C CA . LEU B 1 189 ? 7.27 10.453 5.512 1 95.31 189 LEU B CA 1
ATOM 3388 C C . LEU B 1 189 ? 7.566 9.664 4.238 1 95.31 189 LEU B C 1
ATOM 3390 O O . LEU B 1 189 ? 6.875 9.82 3.23 1 95.31 189 LEU B O 1
ATOM 3394 N N . VAL B 1 190 ? 8.562 8.789 4.293 1 95.25 190 VAL B N 1
ATOM 3395 C CA . VAL B 1 190 ? 8.914 7.965 3.143 1 95.25 190 VAL B CA 1
ATOM 3396 C C . VAL B 1 190 ? 7.73 7.07 2.77 1 95.25 190 VAL B C 1
ATOM 3398 O O . VAL B 1 190 ? 7.344 7 1.6 1 95.25 190 VAL B O 1
ATOM 3401 N N . HIS B 1 191 ? 7.148 6.438 3.717 1 95.44 191 HIS B N 1
ATOM 3402 C CA . HIS B 1 191 ? 6.02 5.539 3.494 1 95.44 191 HIS B CA 1
ATOM 3403 C C . HIS B 1 191 ? 4.836 6.281 2.885 1 95.44 191 HIS B C 1
ATOM 3405 O O . HIS B 1 191 ? 4.262 5.832 1.89 1 95.44 191 HIS B O 1
ATOM 3411 N N . VAL B 1 192 ? 4.492 7.398 3.436 1 96.5 192 VAL B N 1
ATOM 3412 C CA . VAL B 1 192 ? 3.322 8.156 2.992 1 96.5 192 VAL B CA 1
ATOM 3413 C C . VAL B 1 192 ? 3.547 8.672 1.572 1 96.5 192 VAL B C 1
ATOM 3415 O O . VAL B 1 192 ? 2.639 8.625 0.74 1 96.5 192 VAL B O 1
ATOM 3418 N N . VAL B 1 193 ? 4.727 9.164 1.305 1 96.31 193 VAL B N 1
ATOM 3419 C CA . VAL B 1 193 ? 5.023 9.688 -0.025 1 96.31 193 VAL B CA 1
ATOM 3420 C C . VAL B 1 193 ? 4.895 8.57 -1.06 1 96.31 193 VAL B C 1
ATOM 3422 O O . VAL B 1 193 ? 4.211 8.727 -2.072 1 96.31 193 VAL B O 1
ATOM 3425 N N . TYR B 1 194 ? 5.516 7.438 -0.77 1 95 194 TYR B N 1
ATOM 3426 C CA . TYR B 1 194 ? 5.414 6.312 -1.692 1 95 194 TYR B CA 1
ATOM 3427 C C . TYR B 1 194 ? 3.963 5.879 -1.864 1 95 194 TYR B C 1
ATOM 3429 O O . TYR B 1 194 ? 3.5 5.672 -2.988 1 95 194 TYR B O 1
ATOM 3437 N N . SER B 1 195 ? 3.273 5.734 -0.777 1 95.5 195 SER B N 1
ATOM 3438 C CA . SER B 1 195 ? 1.878 5.309 -0.794 1 95.5 195 SER B CA 1
ATOM 3439 C C . SER B 1 195 ? 1.019 6.27 -1.612 1 95.5 195 SER B C 1
ATOM 3441 O O . SER B 1 195 ? 0.245 5.836 -2.471 1 95.5 195 SER B O 1
ATOM 3443 N N . MET B 1 196 ? 1.206 7.535 -1.421 1 97.31 196 MET B N 1
ATOM 3444 C CA . MET B 1 196 ? 0.397 8.555 -2.088 1 97.31 196 MET B CA 1
ATOM 3445 C C . MET B 1 196 ? 0.746 8.641 -3.57 1 97.31 196 MET B C 1
ATOM 3447 O O . MET B 1 196 ? -0.124 8.898 -4.402 1 97.31 196 MET B O 1
ATOM 3451 N N . LEU B 1 197 ? 1.969 8.477 -3.898 1 96.62 197 LEU B N 1
ATOM 3452 C CA . LEU B 1 197 ? 2.338 8.5 -5.309 1 96.62 197 LEU B CA 1
ATOM 3453 C C . LEU B 1 197 ? 1.77 7.293 -6.043 1 96.62 197 LEU B C 1
ATOM 3455 O O . LEU B 1 197 ? 1.309 7.414 -7.18 1 96.62 197 LEU B O 1
ATOM 3459 N N . ASN B 1 198 ? 1.792 6.164 -5.41 1 95.31 198 ASN B N 1
ATOM 3460 C CA . ASN B 1 198 ? 1.105 5.004 -5.969 1 95.31 198 ASN B CA 1
ATOM 3461 C C . ASN B 1 198 ? -0.397 5.242 -6.082 1 95.31 198 ASN B C 1
ATOM 3463 O O . ASN B 1 198 ? -1.008 4.906 -7.102 1 95.31 198 ASN B O 1
ATOM 3467 N N . PHE B 1 199 ? -0.959 5.824 -5.148 1 94.81 199 PHE B N 1
ATOM 3468 C CA . PHE B 1 199 ? -2.375 6.172 -5.133 1 94.81 199 PHE B CA 1
ATOM 3469 C C . PHE B 1 199 ? -2.715 7.113 -6.281 1 94.81 199 PHE B C 1
ATOM 3471 O O . PHE B 1 199 ? -3.752 6.965 -6.926 1 94.81 199 PHE B O 1
ATOM 3478 N N . SER B 1 200 ? -1.852 8.008 -6.539 1 95.81 200 SER B N 1
ATOM 3479 C CA . SER B 1 200 ? -2.098 9.078 -7.504 1 95.81 200 SER B CA 1
ATOM 3480 C C . SER B 1 200 ? -2.234 8.523 -8.914 1 95.81 200 SER B C 1
ATOM 3482 O O . SER B 1 200 ? -2.82 9.164 -9.789 1 95.81 200 SER B O 1
ATOM 3484 N N . VAL B 1 201 ? -1.686 7.332 -9.18 1 93.38 201 VAL B N 1
ATOM 3485 C CA . VAL B 1 201 ? -1.711 6.801 -10.539 1 93.38 201 VAL B CA 1
ATOM 3486 C C . VAL B 1 201 ? -2.701 5.641 -10.625 1 93.38 201 VAL B C 1
ATOM 3488 O O . VAL B 1 201 ? -2.752 4.93 -11.633 1 93.38 201 VAL B O 1
ATOM 3491 N N . GLN B 1 202 ? -3.404 5.398 -9.508 1 89.5 202 GLN B N 1
ATOM 3492 C CA . GLN B 1 202 ? -4.465 4.395 -9.547 1 89.5 202 GLN B CA 1
ATOM 3493 C C . GLN B 1 202 ? -5.57 4.801 -10.516 1 89.5 202 GLN B C 1
ATOM 3495 O O . GLN B 1 202 ? -5.859 5.988 -10.672 1 89.5 202 GLN B O 1
ATOM 3500 N N . ASP B 1 203 ? -6.219 3.752 -11.102 1 84.06 203 ASP B N 1
ATOM 3501 C CA . ASP B 1 203 ? -7.316 4.016 -12.031 1 84.06 203 ASP B CA 1
ATOM 3502 C C . ASP B 1 203 ? -8.43 4.816 -11.352 1 84.06 203 ASP B C 1
ATOM 3504 O O . ASP B 1 203 ? -8.836 4.496 -10.234 1 84.06 203 ASP B O 1
ATOM 3508 N N . GLY B 1 204 ? -8.867 5.844 -12.016 1 85.06 204 GLY B N 1
ATOM 3509 C CA . GLY B 1 204 ? -9.977 6.648 -11.516 1 85.06 204 GLY B CA 1
ATOM 3510 C C . GLY B 1 204 ? -9.523 7.801 -10.641 1 85.06 204 GLY B C 1
ATOM 3511 O O . GLY B 1 204 ? -10.344 8.602 -10.195 1 85.06 204 GLY B O 1
ATOM 3512 N N . GLN B 1 205 ? -8.234 7.875 -10.461 1 89.44 205 GLN B N 1
ATOM 3513 C CA . GLN B 1 205 ? -7.73 8.961 -9.625 1 89.44 205 GLN B CA 1
ATOM 3514 C C . GLN B 1 205 ? -7.164 10.094 -10.469 1 89.44 205 GLN B C 1
ATOM 3516 O O . GLN B 1 205 ? -6.684 9.867 -11.578 1 89.44 205 GLN B O 1
ATOM 3521 N N . SER B 1 206 ? -7.332 11.312 -9.945 1 94.38 206 SER B N 1
ATOM 3522 C CA . SER B 1 206 ? -6.629 12.461 -10.516 1 94.38 206 SER B CA 1
ATOM 3523 C C . SER B 1 206 ? -5.223 12.586 -9.938 1 94.38 206 SER B C 1
ATOM 3525 O O . SER B 1 206 ? -5.055 12.922 -8.766 1 94.38 206 SER B O 1
ATOM 3527 N N . HIS B 1 207 ? -4.273 12.375 -10.805 1 94.94 207 HIS B N 1
ATOM 3528 C CA . HIS B 1 207 ? -2.879 12.461 -10.383 1 94.94 207 HIS B CA 1
ATOM 3529 C C . HIS B 1 207 ? -2.559 13.836 -9.805 1 94.94 207 HIS B C 1
ATOM 3531 O O . HIS B 1 207 ? -1.997 13.938 -8.711 1 94.94 207 HIS B O 1
ATOM 3537 N N . ALA B 1 208 ? -2.955 14.867 -10.508 1 95.94 208 ALA B N 1
ATOM 3538 C CA . ALA B 1 208 ? -2.645 16.234 -10.117 1 95.94 208 ALA B CA 1
ATOM 3539 C C . ALA B 1 208 ? -3.262 16.578 -8.758 1 95.94 208 ALA B C 1
ATOM 3541 O O . ALA B 1 208 ? -2.6 17.156 -7.895 1 95.94 208 ALA B O 1
ATOM 3542 N N . ASP B 1 209 ? -4.48 16.156 -8.523 1 96.19 209 ASP B N 1
ATOM 3543 C CA . ASP B 1 209 ? -5.16 16.453 -7.27 1 96.19 209 ASP B CA 1
ATOM 3544 C C . ASP B 1 209 ? -4.535 15.688 -6.109 1 96.19 209 ASP B C 1
ATOM 3546 O O . ASP B 1 209 ? -4.363 16.234 -5.016 1 96.19 209 ASP B O 1
ATOM 3550 N N . ALA B 1 210 ? -4.199 14.422 -6.328 1 96.44 210 ALA B N 1
ATOM 3551 C CA . ALA B 1 210 ? -3.582 13.602 -5.289 1 96.44 210 ALA B CA 1
ATOM 3552 C C . ALA B 1 210 ? -2.229 14.164 -4.871 1 96.44 210 ALA B C 1
ATOM 3554 O O . ALA B 1 210 ? -1.903 14.203 -3.682 1 96.44 210 ALA B O 1
ATOM 3555 N N . VAL B 1 211 ? -1.471 14.625 -5.871 1 97.19 211 VAL B N 1
ATOM 3556 C CA . VAL B 1 211 ? -0.148 15.172 -5.598 1 97.19 211 VAL B CA 1
ATOM 3557 C C . VAL B 1 211 ? -0.284 16.484 -4.836 1 97.19 211 VAL B C 1
ATOM 3559 O O . VAL B 1 211 ? 0.494 16.766 -3.922 1 97.19 211 VAL B O 1
ATOM 3562 N N . ALA B 1 212 ? -1.241 17.297 -5.211 1 96.31 212 ALA B N 1
ATOM 3563 C CA . ALA B 1 212 ? -1.49 18.547 -4.492 1 96.31 212 ALA B CA 1
ATOM 3564 C C . ALA B 1 212 ? -1.824 18.281 -3.027 1 96.31 212 ALA B C 1
ATOM 3566 O O . ALA B 1 212 ? -1.319 18.953 -2.135 1 96.31 212 ALA B O 1
ATOM 3567 N N . GLU B 1 213 ? -2.637 17.281 -2.783 1 96.19 213 GLU B N 1
ATOM 3568 C CA . GLU B 1 213 ? -2.998 16.938 -1.41 1 96.19 213 GLU B CA 1
ATOM 3569 C C . GLU B 1 213 ? -1.806 16.344 -0.655 1 96.19 213 GLU B C 1
ATOM 3571 O O . GLU B 1 213 ? -1.664 16.562 0.551 1 96.19 213 GLU B O 1
ATOM 3576 N N . LEU B 1 214 ? -0.98 15.578 -1.327 1 97.19 214 LEU B N 1
ATOM 3577 C CA . LEU B 1 214 ? 0.242 15.07 -0.717 1 97.19 214 LEU B CA 1
ATOM 3578 C C . LEU B 1 214 ? 1.129 16.219 -0.236 1 97.19 214 LEU B C 1
ATOM 3580 O O . LEU B 1 214 ? 1.65 16.172 0.881 1 97.19 214 LEU B O 1
ATOM 3584 N N . LYS B 1 215 ? 1.268 17.234 -1.074 1 96.25 215 LYS B N 1
ATOM 3585 C CA . LYS B 1 215 ? 2.059 18.406 -0.698 1 96.25 215 LYS B CA 1
ATOM 3586 C C . LYS B 1 215 ? 1.48 19.094 0.539 1 96.25 215 LYS B C 1
ATOM 3588 O O . LYS B 1 215 ? 2.215 19.422 1.47 1 96.25 215 LYS B O 1
ATOM 3593 N N . ARG B 1 216 ? 0.188 19.25 0.553 1 94.62 216 ARG B N 1
ATOM 3594 C CA . ARG B 1 216 ? -0.473 19.875 1.696 1 94.62 216 ARG B CA 1
ATOM 3595 C C . ARG B 1 216 ? -0.248 19.062 2.967 1 94.62 216 ARG B C 1
ATOM 3597 O O . ARG B 1 216 ? 0.017 19.625 4.031 1 94.62 216 ARG B O 1
ATOM 3604 N N . LEU B 1 217 ? -0.344 17.781 2.836 1 95.25 217 LEU B N 1
ATOM 3605 C CA . LEU B 1 217 ? -0.157 16.859 3.957 1 95.25 217 LEU B CA 1
ATOM 3606 C C . LEU B 1 217 ? 1.259 16.969 4.512 1 95.25 217 LEU B C 1
ATOM 3608 O O . LEU B 1 217 ? 1.446 17.109 5.723 1 95.25 217 LEU B O 1
ATOM 3612 N N . MET B 1 218 ? 2.246 16.922 3.662 1 94.56 218 MET B N 1
ATOM 3613 C CA . MET B 1 218 ? 3.646 16.969 4.078 1 94.56 218 MET B CA 1
ATOM 3614 C C . MET B 1 218 ? 3.98 18.312 4.723 1 94.56 218 MET B C 1
ATOM 3616 O O . MET B 1 218 ? 4.621 18.359 5.773 1 94.56 218 MET B O 1
ATOM 3620 N N . ILE B 1 219 ? 3.506 19.375 4.105 1 92.88 219 ILE B N 1
ATOM 3621 C CA . ILE B 1 219 ? 3.783 20.719 4.605 1 92.88 219 ILE B CA 1
ATOM 3622 C C . ILE B 1 219 ? 3.145 20.906 5.98 1 92.88 219 ILE B C 1
ATOM 3624 O O . ILE B 1 219 ? 3.803 21.344 6.922 1 92.88 219 ILE B O 1
ATOM 3628 N N . ALA B 1 220 ? 1.87 20.531 6.121 1 93.75 220 ALA B N 1
ATOM 3629 C CA . ALA B 1 220 ? 1.18 20.641 7.402 1 93.75 220 ALA B CA 1
ATOM 3630 C C . ALA B 1 220 ? 1.902 19.859 8.492 1 93.75 220 ALA B C 1
ATOM 3632 O O . ALA B 1 220 ? 2.141 20.375 9.586 1 93.75 220 ALA B O 1
ATOM 3633 N N . TYR B 1 221 ? 2.268 18.641 8.195 1 94.31 221 TYR B N 1
ATOM 3634 C CA . TYR B 1 221 ? 2.936 17.75 9.133 1 94.31 221 TYR B CA 1
ATOM 3635 C C . TYR B 1 221 ? 4.277 18.328 9.57 1 94.31 221 TYR B C 1
ATOM 3637 O O . TYR B 1 221 ? 4.574 18.391 10.766 1 94.31 221 TYR B O 1
ATOM 3645 N N . LEU B 1 222 ? 5.102 18.812 8.656 1 91.44 222 LEU B N 1
ATOM 3646 C CA . LEU B 1 222 ? 6.457 19.281 8.945 1 91.44 222 LEU B CA 1
ATOM 3647 C C . LEU B 1 222 ? 6.426 20.625 9.664 1 91.44 222 LEU B C 1
ATOM 3649 O O . LEU B 1 222 ? 7.285 20.891 10.508 1 91.44 222 LEU B O 1
ATOM 3653 N N . LEU B 1 223 ? 5.449 21.453 9.336 1 89.25 223 LEU B N 1
ATOM 3654 C CA . LEU B 1 223 ? 5.316 22.734 10.039 1 89.25 223 LEU B CA 1
ATOM 3655 C C . LEU B 1 223 ? 4.98 22.5 11.508 1 89.25 223 LEU B C 1
ATOM 3657 O O . LEU B 1 223 ? 5.512 23.188 12.383 1 89.25 223 LEU B O 1
ATOM 3661 N N . VAL B 1 224 ? 4.156 21.547 11.773 1 88.94 224 VAL B N 1
ATOM 3662 C CA . VAL B 1 224 ? 3.811 21.219 13.148 1 88.94 224 VAL B CA 1
ATOM 3663 C C . VAL B 1 224 ? 5.027 20.625 13.859 1 88.94 224 VAL B C 1
ATOM 3665 O O . VAL B 1 224 ? 5.305 20.969 15.016 1 88.94 224 VAL B O 1
ATOM 3668 N N . ALA B 1 225 ? 5.738 19.766 13.203 1 88.12 225 ALA B N 1
ATOM 3669 C CA . ALA B 1 225 ? 6.934 19.156 13.781 1 88.12 225 ALA B CA 1
ATOM 3670 C C . ALA B 1 225 ? 7.98 20.219 14.109 1 88.12 225 ALA B C 1
ATOM 3672 O O . ALA B 1 225 ? 8.641 20.141 15.156 1 88.12 225 ALA B O 1
ATOM 3673 N N . GLU B 1 226 ? 8.133 21.109 13.164 1 87.19 226 GLU B N 1
ATOM 3674 C CA . GLU B 1 226 ? 9.078 22.203 13.383 1 87.19 226 GLU B CA 1
ATOM 3675 C C . GLU B 1 226 ? 8.68 23.047 14.594 1 87.19 226 GLU B C 1
ATOM 3677 O O . GLU B 1 226 ? 9.516 23.359 15.438 1 87.19 226 GLU B O 1
ATOM 3682 N N . LYS B 1 227 ? 7.441 23.359 14.68 1 88.06 227 LYS B N 1
ATOM 3683 C CA . LYS B 1 227 ? 6.934 24.172 15.789 1 88.06 227 LYS B CA 1
ATOM 3684 C C . LYS B 1 227 ? 7.113 23.453 17.125 1 88.06 227 LYS B C 1
ATOM 3686 O O . LYS B 1 227 ? 7.539 24.047 18.109 1 88.06 227 LYS B O 1
ATOM 3691 N N . GLU B 1 228 ? 6.863 22.156 17.156 1 87.88 228 GLU B N 1
ATOM 3692 C CA . GLU B 1 228 ? 6.984 21.375 18.375 1 87.88 228 GLU B CA 1
ATOM 3693 C C . GLU B 1 228 ? 8.438 21.266 18.812 1 87.88 228 GLU B C 1
ATOM 3695 O O . GLU B 1 228 ? 8.719 21.172 20.016 1 87.88 228 GLU B O 1
ATOM 3700 N N . SER B 1 229 ? 9.227 21.125 17.906 1 86.31 229 SER B N 1
ATOM 3701 C CA . SER B 1 229 ? 10.648 21 18.219 1 86.31 229 SER B CA 1
ATOM 3702 C C . SER B 1 229 ? 11.195 22.297 18.812 1 86.31 229 SER B C 1
ATOM 3704 O O . SER B 1 229 ? 12.141 22.281 19.594 1 86.31 229 SER B O 1
ATOM 3706 N N . ARG B 1 230 ? 10.594 23.406 18.469 1 81.69 230 ARG B N 1
ATOM 3707 C CA . ARG B 1 230 ? 11.07 24.703 18.953 1 81.69 230 ARG B CA 1
ATOM 3708 C C . ARG B 1 230 ? 10.414 25.078 20.266 1 81.69 230 ARG B C 1
ATOM 3710 O O . ARG B 1 230 ? 10.961 25.859 21.047 1 81.69 230 ARG B O 1
ATOM 3717 N N . THR B 1 231 ? 9.18 24.688 20.438 1 73.31 231 THR B N 1
ATOM 3718 C CA . THR B 1 231 ? 8.469 25.031 21.672 1 73.31 231 THR B CA 1
ATOM 3719 C C . THR B 1 231 ? 8.891 24.125 22.812 1 73.31 231 THR B C 1
ATOM 3721 O O . THR B 1 231 ? 8.617 24.422 23.984 1 73.31 231 THR B O 1
ATOM 3724 N N . LYS B 1 232 ? 9.164 22.891 22.812 1 61.03 232 LYS B N 1
ATOM 3725 C CA . LYS B 1 232 ? 9.523 22.016 23.938 1 61.03 232 LYS B CA 1
ATOM 3726 C C . LYS B 1 232 ? 10.742 22.562 24.672 1 61.03 232 LYS B C 1
ATOM 3728 O O . LYS B 1 232 ? 11.328 21.859 25.5 1 61.03 232 LYS B O 1
ATOM 3733 N N . ASP B 1 233 ? 11.047 23.859 24.797 1 42.97 233 ASP B N 1
ATOM 3734 C CA . ASP B 1 233 ? 11.758 24.391 25.953 1 42.97 233 ASP B CA 1
ATOM 3735 C C . ASP B 1 233 ? 10.852 24.422 27.188 1 42.97 233 ASP B C 1
ATOM 3737 O O . ASP B 1 233 ? 9.672 24.766 27.094 1 42.97 233 ASP B O 1
#